Protein 3QOC (pdb70)

Sequence (499 aa):
APLADTRFLQRRRALSAQLAAKRIDALVTHLTHIRYLSGFTGSNAALIINKDLSARISTDGRYITQIAEQVPDIESLARNCAPALLSDINGPKRVGFEADYLSVSQCEELRKSAGSDVELIPVTGAIAPLADTRFLQRRRALSAQLAAKRIDALVTHLTHIRYLSGFTGSNAALIINKDLSARISTDGRYITQIAEQVPDIESLARNNCAPALLSDINGPKRVGFEADYLSVSQCEELRKSAGSDVELIPVTPLADTRFLQRRRALSAQLAAKRIDALVTHLTHIRYLSGFTGSNAALIINKDLSARISTDGRYITQIAEQVPDIESLARNCAPALLSDINGPKRVGFEADYLSVSQCEELRKSAGSDVELIPVTGAITRFLQRRRALSAQLAAKRIDALVTHLTHIRYLSGFTGSNAALIINKDLSARISTDGRYITQIAEQVPDIESLARNCAPALLSDINGPKRVGFEADYLSVSQCEELRKSAGSDVELIPVTGAI

Secondary structure (DSSP, 8-state):
-PPPPPHHHHHHHHHHHTHHHHT----B--HHHHHHHH---SS--EEEE-TTS-EEEE--GGGHHHHHHH-TTSEE---SHHHHHHHT--SSEEEEEETTTSBHHHHHHHHHHS-TTEEEEEE-S--/-PPPPPHHHHHHHHHHHHTTTTT----B--HHHHHHHH---SSS-EEEE-TTS-EEEE--GGGHHHHHHH-TTSEE---SHHHHHHHTPPSSEEEEEETTTSBHHHHHHHHTT--TTEEEEEE-/----HHHHHHHHHHHHHHHHHT----B--HHHHHHHH---SSS-EEEE-TTS-EEEE--GGGHHHHHHH-TTSEE---SHHHHHHHT--SSEEEEEETTTS-HHHHHHHHHH--TTEEEEEE-S--/-HHHHHHHHHHTTTTTTT----B--HHHHHHHH---SS--EEEE-TTS-EEEE--GGGHHHHHHH-TTS-B---SHHHHHHHT--SSEEEEEETTTS-HHHHHHHHHHS-TTEEEEEE-S--

Organism: Corynebacterium diphtheriae (strain ATCC 700971 / NCTC 13129 / Biotype gravis) (NCBI:txid257309)

B-factor: mean 33.92, std 13.56, range [12.52, 99.81]

Radius of gyration: 23.95 Å; Cα contacts (8 Å, |Δi|>4): 987; chains: 4; bounding box: 64×63×81 Å

Nearest PDB structures (foldseek):
  3qoc-assembly4_D  TM=9.975E-01  e=3.853E-24  Corynebacterium diphtheriae
  4zng-assembly1_C-2  TM=8.135E-01  e=1.258E-06  Lactococcus lactis
  6xmr-assembly1_B  TM=7.749E-01  e=1.258E-06  Lactococcus lactis
  3ooo-assembly1_B-2  TM=7.423E-01  e=4.760E-06  Streptococcus agalactiae 2603V/R
  3peb-assembly1_A  TM=7.515E-01  e=2.513E-05  Streptococcus thermophilus LMG 18311

Foldseek 3Di:
DDDDDDQLLVVLLVVLVCDVVVVFFKKEFDQVLVCNNFVDDDDGKMKMRGNVSAIEIEDDPVCVVVCCVRGVPHHYDDPHHRLVVQLPDDDQTEYEYAQVPADPVNVVVNVVSHDPNYHYDYDYDSD/DDDDDDVLLVVLQVVLVCQVVVVFFKKEFDQVVCCNNAVQNDDGKMKMRGNVGAIEMEDDPVCPVVCCVRGVPHHYDDHNHGLVVQLVDDDLTEYEYAQVPQDPVNVVVNVVSHDDNYHYHYDD/DDDDPQLLVVLVVVLVCQVVVPFFKKEFDQVVVCSNFVDHDDGKMKMRGNVSAIEIEDDPVCPVVCCVRGVPHHYDDHLHGLVVQLPDDDLGEYEDEQVPDDPVNVVSNVVRHDPNYHYDYDYDDD/DVLLVQLVVVLVCCVVVPFFKKEFDVVVVCSNFVDDDDGKMKMRGNVSAIEMEDDDVCPVVSCVRGVPHHYDDPHHGLVVQLPDDDLGEYEDAQVPADPVNVVSNVVRHDPNYHYHYDYDDD

Solvent-accessible surface area: 24369 Å² total

Structure (mmCIF, N/CA/C/O backbone):
data_3QOC
#
_entry.id   3QOC
#
_cell.length_a   79.013
_cell.length_b   82.588
_cell.length_c   104.102
_cell.angle_alpha   90.00
_cell.angle_beta   90.00
_cell.angle_gamma   90.00
#
_symmetry.space_group_name_H-M   'P 21 21 21'
#
loop_
_entity.id
_entity.type
_entity.pdbx_description
1 polymer 'Putative metallopeptidase'
2 non-polymer 'CHLORIDE ION'
3 non-polymer 'SULFATE ION'
4 water water
#
loop_
_atom_site.group_PDB
_atom_site.id
_atom_site.type_symbol
_atom_site.label_atom_id
_atom_site.label_alt_id
_atom_site.label_comp_id
_atom_site.label_asym_id
_atom_site.label_entity_id
_atom_site.label_seq_id
_atom_site.pdbx_PDB_ins_code
_atom_site.Cartn_x
_atom_site.Cartn_y
_atom_site.Cartn_z
_atom_site.occupancy
_atom_site.B_iso_or_equiv
_atom_site.auth_seq_id
_atom_site.auth_comp_id
_atom_site.auth_asym_id
_atom_site.auth_atom_id
_atom_site.pdbx_PDB_model_num
ATOM 1 N N . ALA A 1 3 ? 28.243 23.550 47.001 1.00 47.23 3 ALA A N 1
ATOM 2 C CA . ALA A 1 3 ? 27.468 24.619 46.245 1.00 46.23 3 ALA A CA 1
ATOM 3 C C . ALA A 1 3 ? 27.999 24.790 44.810 1.00 43.02 3 ALA A C 1
ATOM 4 O O . ALA A 1 3 ? 29.201 25.049 44.585 1.00 41.51 3 ALA A O 1
ATOM 6 N N . PRO A 1 4 ? 27.124 24.615 43.822 1.00 41.99 4 PRO A N 1
ATOM 7 C CA . PRO A 1 4 ? 27.650 24.428 42.496 1.00 39.63 4 PRO A CA 1
ATOM 8 C C . PRO A 1 4 ? 27.958 25.736 41.767 1.00 38.01 4 PRO A C 1
ATOM 9 O O . PRO A 1 4 ? 27.564 26.827 42.194 1.00 37.37 4 PRO A O 1
ATOM 13 N N . LEU A 1 5 ? 28.645 25.573 40.643 1.00 36.23 5 LEU A N 1
ATOM 14 C CA . LEU A 1 5 ? 28.803 26.592 39.635 1.00 34.31 5 LEU A CA 1
ATOM 15 C C . LEU A 1 5 ? 27.433 27.060 39.185 1.00 34.02 5 LEU A C 1
ATOM 16 O O . LEU A 1 5 ? 26.573 26.251 38.816 1.00 33.17 5 LEU A O 1
ATOM 21 N N . ALA A 1 6 ? 27.239 28.368 39.160 1.00 32.75 6 ALA A N 1
ATOM 22 C CA . ALA A 1 6 ? 25.984 28.936 38.724 1.00 33.21 6 ALA A CA 1
ATOM 23 C C . ALA A 1 6 ? 25.607 28.478 37.295 1.00 32.48 6 ALA A C 1
ATOM 24 O O . ALA A 1 6 ? 26.484 28.212 36.461 1.00 33.03 6 ALA A O 1
ATOM 26 N N . ASP A 1 7 ? 24.320 28.440 37.007 1.00 31.33 7 ASP A N 1
ATOM 27 C CA . ASP A 1 7 ? 23.851 28.104 35.638 1.00 31.27 7 ASP A CA 1
ATOM 28 C C . ASP A 1 7 ? 24.222 29.155 34.633 1.00 28.73 7 ASP A C 1
ATOM 29 O O . ASP A 1 7 ? 24.104 30.306 34.927 1.00 29.39 7 ASP A O 1
ATOM 34 N N . THR A 1 8 ? 24.568 28.762 33.411 1.00 28.19 8 THR A N 1
ATOM 35 C CA . THR A 1 8 ? 24.796 29.740 32.324 1.00 25.52 8 THR A CA 1
ATOM 36 C C . THR A 1 8 ? 23.466 30.399 32.038 1.00 25.36 8 THR A C 1
ATOM 37 O O . THR A 1 8 ? 22.425 29.815 32.267 1.00 24.96 8 THR A O 1
ATOM 41 N N . ARG A 1 9 ? 23.496 31.633 31.553 1.00 25.35 9 ARG A N 1
ATOM 42 C CA . ARG A 1 9 ? 22.311 32.236 30.992 1.00 25.38 9 ARG A CA 1
ATOM 43 C C . ARG A 1 9 ? 21.604 31.414 29.864 1.00 24.72 9 ARG A C 1
ATOM 44 O O . ARG A 1 9 ? 20.406 31.525 29.696 1.00 24.98 9 ARG A O 1
ATOM 52 N N . PHE A 1 10 ? 22.336 30.607 29.112 1.00 22.72 10 PHE A N 1
ATOM 53 C CA . PHE A 1 10 ? 21.724 29.873 28.032 1.00 22.83 10 PHE A CA 1
ATOM 54 C C . PHE A 1 10 ? 20.896 28.755 28.665 1.00 22.15 10 PHE A C 1
ATOM 55 O O . PHE A 1 10 ? 19.787 28.509 28.207 1.00 21.67 10 PHE A O 1
ATOM 63 N N . LEU A 1 11 ? 21.408 28.123 29.731 1.00 23.69 11 LEU A N 1
ATOM 64 C CA . LEU A 1 11 ? 20.634 27.090 30.478 1.00 25.27 11 LEU A CA 1
ATOM 65 C C . LEU A 1 11 ? 19.376 27.730 31.053 1.00 25.79 11 LEU A C 1
ATOM 66 O O . LEU A 1 11 ? 18.260 27.200 30.891 1.00 26.28 11 LEU A O 1
ATOM 71 N N . GLN A 1 12 ? 19.518 28.927 31.598 1.00 24.73 12 GLN A N 1
ATOM 72 C CA . GLN A 1 12 ? 18.331 29.680 32.108 1.00 26.10 12 GLN A CA 1
ATOM 73 C C . GLN A 1 12 ? 17.260 30.045 31.064 1.00 23.90 12 GLN A C 1
ATOM 74 O O . GLN A 1 12 ? 16.059 30.007 31.316 1.00 23.73 12 GLN A O 1
ATOM 80 N N . ARG A 1 13 ? 17.693 30.401 29.858 1.00 22.22 13 ARG A N 1
ATOM 81 C CA . ARG A 1 13 ? 16.753 30.739 28.817 1.00 20.19 13 ARG A CA 1
ATOM 82 C C . ARG A 1 13 ? 16.019 29.492 28.347 1.00 18.16 13 ARG A C 1
ATOM 83 O O . ARG A 1 13 ? 14.882 29.541 27.961 1.00 17.10 13 ARG A O 1
ATOM 91 N N . ARG A 1 14 ? 16.742 28.403 28.272 1.00 17.42 14 ARG A N 1
ATOM 92 C CA . ARG A 1 14 ? 16.138 27.117 27.877 1.00 19.43 14 ARG A CA 1
ATOM 93 C C . ARG A 1 14 ? 15.109 26.703 28.895 1.00 20.30 14 ARG A C 1
ATOM 94 O O . ARG A 1 14 ? 13.998 26.380 28.508 1.00 21.45 14 ARG A O 1
ATOM 102 N N . ARG A 1 15 ? 15.474 26.759 30.190 1.00 23.35 15 ARG A N 1
ATOM 103 C CA . ARG A 1 15 ? 14.574 26.457 31.296 1.00 25.58 15 ARG A CA 1
ATOM 104 C C . ARG A 1 15 ? 13.294 27.334 31.187 1.00 25.66 15 ARG A C 1
ATOM 105 O O . ARG A 1 15 ? 12.222 26.790 31.183 1.00 24.08 15 ARG A O 1
ATOM 113 N N . ALA A 1 16 ? 13.417 28.649 30.944 1.00 25.62 16 ALA A N 1
ATOM 114 C CA . ALA A 1 16 ? 12.225 29.473 30.797 1.00 28.19 16 ALA A CA 1
ATOM 115 C C . ALA A 1 16 ? 11.347 29.036 29.592 1.00 28.19 16 ALA A C 1
ATOM 116 O O . ALA A 1 16 ? 10.143 28.993 29.716 1.00 30.01 16 ALA A O 1
ATOM 118 N N . LEU A 1 17 ? 11.953 28.687 28.448 1.00 27.09 17 LEU A N 1
ATOM 119 C CA . LEU A 1 17 ? 11.192 28.212 27.303 1.00 25.60 17 LEU A CA 1
ATOM 120 C C . LEU A 1 17 ? 10.524 26.883 27.645 1.00 24.87 17 LEU A C 1
ATOM 121 O O . LEU A 1 17 ? 9.370 26.671 27.298 1.00 24.80 17 LEU A O 1
ATOM 126 N N . SER A 1 18 ? 11.257 25.969 28.254 1.00 27.39 18 SER A N 1
ATOM 127 C CA . SER A 1 18 ? 10.652 24.707 28.687 1.00 27.37 18 SER A CA 1
ATOM 128 C C . SER A 1 18 ? 9.443 24.926 29.533 1.00 28.52 18 SER A C 1
ATOM 129 O O . SER A 1 18 ? 8.444 24.210 29.389 1.00 27.20 18 SER A O 1
ATOM 132 N N . ALA A 1 19 ? 9.479 25.956 30.373 1.00 30.06 19 ALA A N 1
ATOM 133 C CA . ALA A 1 19 ? 8.328 26.227 31.223 1.00 33.63 19 ALA A CA 1
ATOM 134 C C . ALA A 1 19 ? 7.184 26.797 30.419 1.00 34.88 19 ALA A C 1
ATOM 135 O O . ALA A 1 19 ? 6.055 26.751 30.881 1.00 35.12 19 ALA A O 1
ATOM 137 N N . GLN A 1 20 ? 7.459 27.419 29.266 1.00 36.38 20 GLN A N 1
ATOM 138 C CA . GLN A 1 20 ? 6.337 27.985 28.472 1.00 38.11 20 GLN A CA 1
ATOM 139 C C . GLN A 1 20 ? 5.544 26.855 27.699 1.00 37.10 20 GLN A C 1
ATOM 140 O O . GLN A 1 20 ? 4.524 27.130 27.078 1.00 37.67 20 GLN A O 1
ATOM 146 N N . LEU A 1 21 ? 6.006 25.610 27.741 1.00 36.77 21 LEU A N 1
ATOM 147 C CA . LEU A 1 21 ? 5.514 24.563 26.823 1.00 37.06 21 LEU A CA 1
ATOM 148 C C . LEU A 1 21 ? 4.131 23.996 27.194 1.00 39.28 21 LEU A C 1
ATOM 149 O O . LEU A 1 21 ? 3.236 23.959 26.349 1.00 38.40 21 LEU A O 1
ATOM 154 N N . ALA A 1 22 ? 3.953 23.552 28.446 1.00 42.11 22 ALA A N 1
ATOM 155 C CA . ALA A 1 22 ? 2.606 23.209 28.997 1.00 44.38 22 ALA A CA 1
ATOM 156 C C . ALA A 1 22 ? 1.520 24.146 28.471 1.00 45.72 22 ALA A C 1
ATOM 157 O O . ALA A 1 22 ? 0.570 23.689 27.841 1.00 47.33 22 ALA A O 1
ATOM 159 N N . ALA A 1 23 ? 1.678 25.448 28.709 1.00 45.11 23 ALA A N 1
ATOM 160 C CA . ALA A 1 23 ? 0.704 26.455 28.251 1.00 47.40 23 ALA A CA 1
ATOM 161 C C . ALA A 1 23 ? 0.469 26.518 26.714 1.00 47.88 23 ALA A C 1
ATOM 162 O O . ALA A 1 23 ? -0.637 26.815 26.260 1.00 50.03 23 ALA A O 1
ATOM 164 N N . LYS A 1 24 ? 1.501 26.276 25.919 1.00 46.31 24 LYS A N 1
ATOM 165 C CA . LYS A 1 24 ? 1.336 26.280 24.461 1.00 47.10 24 LYS A CA 1
ATOM 166 C C . LYS A 1 24 ? 0.816 24.888 24.027 1.00 47.73 24 LYS A C 1
ATOM 167 O O . LYS A 1 24 ? 0.599 24.649 22.829 1.00 49.65 24 LYS A O 1
ATOM 173 N N . ARG A 1 25 ? 0.596 23.997 25.009 1.00 46.77 25 ARG A N 1
ATOM 174 C CA . ARG A 1 25 ? 0.162 22.641 24.792 1.00 46.93 25 ARG A CA 1
ATOM 175 C C . ARG A 1 25 ? 1.064 21.851 23.831 1.00 44.76 25 ARG A C 1
ATOM 176 O O . ARG A 1 25 ? 0.551 21.311 22.854 1.00 47.35 25 ARG A O 1
ATOM 178 N N . ILE A 1 26 ? 2.376 21.795 24.106 1.00 38.73 26 ILE A N 1
ATOM 179 C CA . ILE A 1 26 ? 3.347 21.019 23.329 1.00 35.79 26 ILE A CA 1
ATOM 180 C C . ILE A 1 26 ? 4.342 20.319 24.259 1.00 33.71 26 ILE A C 1
ATOM 181 O O . ILE A 1 26 ? 4.498 20.720 25.392 1.00 32.57 26 ILE A O 1
ATOM 186 N N . ASP A 1 27 ? 5.017 19.290 23.751 1.00 32.60 27 ASP A N 1
ATOM 187 C CA . ASP A 1 27 ? 6.008 18.519 24.465 1.00 31.06 27 ASP A CA 1
ATOM 188 C C . ASP A 1 27 ? 7.443 18.940 24.196 1.00 27.90 27 ASP A C 1
ATOM 189 O O . ASP A 1 27 ? 8.338 18.526 24.891 1.00 26.44 27 ASP A O 1
ATOM 194 N N . ALA A 1 28 ? 7.656 19.665 23.120 1.00 25.93 28 ALA A N 1
ATOM 195 C CA . ALA A 1 28 ? 8.956 20.081 22.685 1.00 25.22 28 ALA A CA 1
ATOM 196 C C . ALA A 1 28 ? 8.801 21.217 21.687 1.00 25.43 28 ALA A C 1
ATOM 197 O O . ALA A 1 28 ? 7.751 21.361 21.026 1.00 25.04 28 ALA A O 1
ATOM 207 N N . LEU A 1 30 ? 10.823 23.024 18.482 1.00 20.85 30 LEU A N 1
ATOM 208 C CA . LEU A 1 30 ? 11.841 23.008 17.454 1.00 18.35 30 LEU A CA 1
ATOM 209 C C . LEU A 1 30 ? 12.127 24.455 17.042 1.00 18.95 30 LEU A C 1
ATOM 210 O O . LEU A 1 30 ? 11.276 25.148 16.494 1.00 20.64 30 LEU A O 1
ATOM 215 N N . VAL A 1 31 ? 13.319 24.928 17.323 1.00 18.04 31 VAL A N 1
ATOM 216 C CA . VAL A 1 31 ? 13.697 26.290 17.022 1.00 16.13 31 VAL A CA 1
ATOM 217 C C . VAL A 1 31 ? 14.539 26.303 15.759 1.00 16.44 31 VAL A C 1
ATOM 218 O O . VAL A 1 31 ? 15.540 25.596 15.675 1.00 15.57 31 VAL A O 1
ATOM 222 N N . THR A 1 32 ? 14.105 27.007 14.746 1.00 17.49 32 THR A N 1
ATOM 223 C CA . THR A 1 32 ? 14.817 27.072 13.526 1.00 18.31 32 THR A CA 1
ATOM 224 C C . THR A 1 32 ? 15.341 28.482 13.201 1.00 18.89 32 THR A C 1
ATOM 225 O O . THR A 1 32 ? 16.266 28.642 12.390 1.00 19.04 32 THR A O 1
ATOM 229 N N . HIS A 1 33 ? 14.780 29.507 13.797 1.00 17.16 33 HIS A N 1
ATOM 230 C CA . HIS A 1 33 ? 15.296 30.876 13.526 1.00 18.08 33 HIS A CA 1
ATOM 231 C C . HIS A 1 33 ? 16.656 31.096 14.228 1.00 18.16 33 HIS A C 1
ATOM 232 O O . HIS A 1 33 ? 16.801 30.843 15.434 1.00 19.29 33 HIS A O 1
ATOM 239 N N . LEU A 1 34 ? 17.668 31.516 13.489 1.00 17.92 34 LEU A N 1
ATOM 240 C CA . LEU A 1 34 ? 19.029 31.453 13.975 1.00 19.01 34 LEU A CA 1
ATOM 241 C C . LEU A 1 34 ? 19.283 32.323 15.200 1.00 18.43 34 LEU A C 1
ATOM 242 O O . LEU A 1 34 ? 20.053 31.922 16.071 1.00 16.86 34 LEU A O 1
ATOM 247 N N . THR A 1 35 ? 18.742 33.550 15.241 1.00 18.73 35 THR A N 1
ATOM 248 C CA . THR A 1 35 ? 19.023 34.426 16.377 1.00 18.91 35 THR A CA 1
ATOM 249 C C . THR A 1 35 ? 18.391 33.820 17.633 1.00 17.76 35 THR A C 1
ATOM 250 O O . THR A 1 35 ? 18.926 33.947 18.729 1.00 18.82 35 THR A O 1
ATOM 254 N N . HIS A 1 36 ? 17.278 33.114 17.455 1.00 18.12 36 HIS A N 1
ATOM 255 C CA . HIS A 1 36 ? 16.657 32.351 18.563 1.00 17.55 36 HIS A CA 1
ATOM 256 C C . HIS A 1 36 ? 17.544 31.237 19.018 1.00 17.31 36 HIS A C 1
ATOM 257 O O . HIS A 1 36 ? 17.791 31.095 20.238 1.00 18.84 36 HIS A O 1
ATOM 264 N N . ILE A 1 37 ? 18.162 30.511 18.094 1.00 17.18 37 ILE A N 1
ATOM 265 C CA . ILE A 1 37 ? 19.068 29.390 18.495 1.00 16.08 37 ILE A CA 1
ATOM 266 C C . ILE A 1 37 ? 20.283 29.961 19.263 1.00 18.12 37 ILE A C 1
ATOM 267 O O . ILE A 1 37 ? 20.790 29.387 20.262 1.00 18.51 37 ILE A O 1
ATOM 272 N N . ARG A 1 38 ? 20.771 31.105 18.796 1.00 17.34 38 ARG A N 1
ATOM 273 C CA . ARG A 1 38 ? 21.926 31.745 19.421 1.00 18.52 38 ARG A CA 1
ATOM 274 C C . ARG A 1 38 ? 21.608 32.193 20.846 1.00 19.07 38 ARG A C 1
ATOM 275 O O . ARG A 1 38 ? 22.400 31.995 21.767 1.00 19.44 38 ARG A O 1
ATOM 283 N N . TYR A 1 39 ? 20.438 32.799 21.009 1.00 18.50 39 TYR A N 1
ATOM 284 C CA . TYR A 1 39 ? 19.976 33.289 22.283 1.00 18.45 39 TYR A CA 1
ATOM 285 C C . TYR A 1 39 ? 19.874 32.084 23.262 1.00 19.37 39 TYR A C 1
ATOM 286 O O . TYR A 1 39 ? 20.274 32.186 24.442 1.00 19.08 39 TYR A O 1
ATOM 295 N N . LEU A 1 40 ? 19.340 30.967 22.781 1.00 18.40 40 LEU A N 1
ATOM 296 C CA . LEU A 1 40 ? 19.122 29.785 23.633 1.00 18.96 40 LEU A CA 1
ATOM 297 C C . LEU A 1 40 ? 20.318 28.877 23.828 1.00 20.38 40 LEU A C 1
ATOM 298 O O . LEU A 1 40 ? 20.368 28.091 24.810 1.00 21.28 40 LEU A O 1
ATOM 303 N N . SER A 1 41 ? 21.342 28.988 22.963 1.00 20.77 41 SER A N 1
ATOM 304 C CA . SER A 1 41 ? 22.472 28.038 23.062 1.00 20.43 41 SER A CA 1
ATOM 305 C C . SER A 1 41 ? 23.840 28.652 23.078 1.00 21.46 41 SER A C 1
ATOM 306 O O . SER A 1 41 ? 24.742 28.069 23.657 1.00 22.89 41 SER A O 1
ATOM 309 N N . GLY A 1 42 ? 24.039 29.810 22.471 1.00 21.58 42 GLY A N 1
ATOM 310 C CA . GLY A 1 42 ? 25.413 30.352 22.384 1.00 22.40 42 GLY A CA 1
ATOM 311 C C . GLY A 1 42 ? 26.065 30.061 21.011 1.00 23.08 42 GLY A C 1
ATOM 312 O O . GLY A 1 42 ? 27.162 30.584 20.699 1.00 22.34 42 GLY A O 1
ATOM 313 N N . PHE A 1 43 ? 25.394 29.253 20.171 1.00 21.62 43 PHE A N 1
ATOM 314 C CA . PHE A 1 43 ? 25.980 28.889 18.855 1.00 20.74 43 PHE A CA 1
ATOM 315 C C . PHE A 1 43 ? 25.778 30.055 17.939 1.00 21.19 43 PHE A C 1
ATOM 316 O O . PHE A 1 43 ? 24.655 30.507 17.789 1.00 21.98 43 PHE A O 1
ATOM 324 N N . THR A 1 44 ? 26.874 30.581 17.380 1.00 22.11 44 THR A N 1
ATOM 325 C CA . THR A 1 44 ? 26.851 31.748 16.488 1.00 23.63 44 THR A CA 1
ATOM 326 C C . THR A 1 44 ? 26.950 31.421 14.971 1.00 24.51 44 THR A C 1
ATOM 327 O O . THR A 1 44 ? 27.079 32.303 14.184 1.00 25.63 44 THR A O 1
ATOM 331 N N . GLY A 1 45 ? 26.925 30.169 14.563 1.00 25.19 45 GLY A N 1
ATOM 332 C CA . GLY A 1 45 ? 27.042 29.879 13.129 1.00 25.12 45 GLY A CA 1
ATOM 333 C C . GLY A 1 45 ? 25.753 30.162 12.368 1.00 25.59 45 GLY A C 1
ATOM 334 O O . GLY A 1 45 ? 24.773 30.646 12.934 1.00 25.87 45 GLY A O 1
ATOM 335 N N . SER A 1 46 ? 25.737 29.828 11.084 1.00 23.84 46 SER A N 1
ATOM 336 C CA . SER A 1 46 ? 24.721 30.293 10.169 1.00 23.51 46 SER A CA 1
ATOM 337 C C . SER A 1 46 ? 23.784 29.167 9.746 1.00 22.46 46 SER A C 1
ATOM 338 O O . SER A 1 46 ? 22.895 29.390 8.926 1.00 24.41 46 SER A O 1
ATOM 341 N N . ASN A 1 47 ? 23.953 27.969 10.289 1.00 19.92 47 ASN A N 1
ATOM 342 C CA . ASN A 1 47 ? 23.020 26.876 9.981 1.00 19.87 47 ASN A CA 1
ATOM 343 C C . ASN A 1 47 ? 22.941 25.969 11.209 1.00 18.82 47 ASN A C 1
ATOM 344 O O . ASN A 1 47 ? 23.971 25.521 11.704 1.00 16.62 47 ASN A O 1
ATOM 349 N N . ALA A 1 48 ? 21.726 25.801 11.739 1.00 18.87 48 ALA A N 1
ATOM 350 C CA . ALA A 1 48 ? 21.446 25.008 12.929 1.00 18.09 48 ALA A CA 1
ATOM 351 C C . ALA A 1 48 ? 19.964 24.778 13.045 1.00 17.88 48 ALA A C 1
ATOM 352 O O . ALA A 1 48 ? 19.147 25.533 12.461 1.00 17.30 48 ALA A O 1
ATOM 354 N N . ALA A 1 49 ? 19.637 23.787 13.868 1.00 16.56 49 ALA A N 1
ATOM 355 C CA . ALA A 1 49 ? 18.247 23.602 14.398 1.00 16.98 49 ALA A CA 1
ATOM 356 C C . ALA A 1 49 ? 18.399 23.084 15.790 1.00 14.78 49 ALA A C 1
ATOM 357 O O . ALA A 1 49 ? 19.445 22.529 16.127 1.00 16.08 49 ALA A O 1
ATOM 359 N N . LEU A 1 50 ? 17.402 23.302 16.630 1.00 14.69 50 LEU A N 1
ATOM 360 C CA . LEU A 1 50 ? 17.532 23.116 18.084 1.00 16.72 50 LEU A CA 1
ATOM 361 C C . LEU A 1 50 ? 16.184 22.636 18.631 1.00 18.02 50 LEU A C 1
ATOM 362 O O . LEU A 1 50 ? 15.172 23.237 18.342 1.00 19.04 50 LEU A O 1
ATOM 367 N N . ILE A 1 51 ? 16.177 21.538 19.362 1.00 19.11 51 ILE A N 1
ATOM 368 C CA . ILE A 1 51 ? 14.944 21.017 19.932 1.00 21.00 51 ILE A CA 1
ATOM 369 C C . ILE A 1 51 ? 15.074 21.156 21.427 1.00 20.71 51 ILE A C 1
ATOM 370 O O . ILE A 1 51 ? 16.047 20.723 21.980 1.00 19.06 51 ILE A O 1
ATOM 375 N N . ILE A 1 52 ? 14.122 21.836 22.064 1.00 22.07 52 ILE A N 1
ATOM 376 C CA . ILE A 1 52 ? 14.034 21.950 23.526 1.00 23.59 52 ILE A CA 1
ATOM 377 C C . ILE A 1 52 ? 12.794 21.170 24.055 1.00 23.94 52 ILE A C 1
ATOM 378 O O . ILE A 1 52 ? 11.695 21.520 23.680 1.00 24.16 52 ILE A O 1
ATOM 383 N N . ASN A 1 53 ? 12.988 20.167 24.917 1.00 23.23 53 ASN A N 1
ATOM 384 C CA . ASN A 1 53 ? 11.917 19.314 25.406 1.00 24.58 53 ASN A CA 1
ATOM 385 C C . ASN A 1 53 ? 11.329 19.854 26.756 1.00 25.54 53 ASN A C 1
ATOM 386 O O . ASN A 1 53 ? 12.009 20.583 27.505 1.00 24.94 53 ASN A O 1
ATOM 391 N N . LYS A 1 54 ? 10.103 19.470 27.087 1.00 26.25 54 LYS A N 1
ATOM 392 C CA . LYS A 1 54 ? 9.498 19.766 28.398 1.00 28.19 54 LYS A CA 1
ATOM 393 C C . LYS A 1 54 ? 10.367 19.322 29.586 1.00 30.75 54 LYS A C 1
ATOM 394 O O . LYS A 1 54 ? 10.528 20.087 30.532 1.00 32.83 54 LYS A O 1
ATOM 396 N N . ASP A 1 55 ? 10.977 18.132 29.540 1.00 32.56 55 ASP A N 1
ATOM 397 C CA . ASP A 1 55 ? 11.801 17.651 30.657 1.00 35.35 55 ASP A CA 1
ATOM 398 C C . ASP A 1 55 ? 13.161 18.380 30.761 1.00 34.54 55 ASP A C 1
ATOM 399 O O . ASP A 1 55 ? 14.048 17.906 31.408 1.00 35.75 55 ASP A O 1
ATOM 404 N N . LEU A 1 56 ? 13.355 19.491 30.070 1.00 34.03 56 LEU A N 1
ATOM 405 C CA . LEU A 1 56 ? 14.626 20.233 30.145 1.00 33.48 56 LEU A CA 1
ATOM 406 C C . LEU A 1 56 ? 15.813 19.690 29.336 1.00 31.81 56 LEU A C 1
ATOM 407 O O . LEU A 1 56 ? 16.842 20.348 29.284 1.00 30.07 56 LEU A O 1
ATOM 412 N N . SER A 1 57 ? 15.689 18.525 28.713 1.00 29.77 57 SER A N 1
ATOM 413 C CA . SER A 1 57 ? 16.737 18.058 27.839 1.00 29.40 57 SER A CA 1
ATOM 414 C C . SER A 1 57 ? 16.601 18.830 26.489 1.00 27.85 57 SER A C 1
ATOM 415 O O . SER A 1 57 ? 15.588 19.529 26.240 1.00 26.64 57 SER A O 1
ATOM 418 N N . ALA A 1 58 ? 17.632 18.716 25.678 1.00 25.58 58 ALA A N 1
ATOM 419 C CA . ALA A 1 58 ? 17.789 19.464 24.433 1.00 24.50 58 ALA A CA 1
ATOM 420 C C . ALA A 1 58 ? 18.714 18.738 23.473 1.00 22.81 58 ALA A C 1
ATOM 421 O O . ALA A 1 58 ? 19.500 17.963 23.884 1.00 24.68 58 ALA A O 1
ATOM 423 N N . ARG A 1 59 ? 18.588 19.010 22.183 1.00 22.06 59 ARG A N 1
ATOM 424 C CA . ARG A 1 59 ? 19.498 18.458 21.188 1.00 21.06 59 ARG A CA 1
ATOM 425 C C . ARG A 1 59 ? 19.647 19.491 20.080 1.00 19.17 59 ARG A C 1
ATOM 426 O O . ARG A 1 59 ? 18.706 20.179 19.741 1.00 18.65 59 ARG A O 1
ATOM 434 N N . ILE A 1 60 ? 20.843 19.614 19.541 1.00 18.27 60 ILE A N 1
ATOM 435 C CA . ILE A 1 60 ? 21.159 20.654 18.628 1.00 17.70 60 ILE A CA 1
ATOM 436 C C . ILE A 1 60 ? 21.765 20.030 17.377 1.00 18.56 60 ILE A C 1
ATOM 437 O O . ILE A 1 60 ? 22.361 18.950 17.404 1.00 19.89 60 ILE A O 1
ATOM 442 N N . SER A 1 61 ? 21.500 20.629 16.232 1.00 18.59 61 SER A N 1
ATOM 443 C CA . SER A 1 61 ? 22.039 20.030 15.021 1.00 19.25 61 SER A CA 1
ATOM 444 C C . SER A 1 61 ? 22.710 21.068 14.131 1.00 18.71 61 SER A C 1
ATOM 445 O O . SER A 1 61 ? 22.271 22.175 14.059 1.00 15.32 61 SER A O 1
ATOM 448 N N . THR A 1 62 ? 23.748 20.664 13.407 1.00 19.23 62 THR A N 1
ATOM 449 C CA . THR A 1 62 ? 24.416 21.583 12.493 1.00 19.12 62 THR A CA 1
ATOM 450 C C . THR A 1 62 ? 25.166 20.750 11.430 1.00 20.16 62 THR A C 1
ATOM 451 O O . THR A 1 62 ? 25.227 19.505 11.546 1.00 19.39 62 THR A O 1
ATOM 455 N N . ASP A 1 63 ? 25.662 21.412 10.385 1.00 20.36 63 ASP A N 1
ATOM 456 C CA . ASP A 1 63 ? 26.423 20.726 9.332 1.00 21.24 63 ASP A CA 1
ATOM 457 C C . ASP A 1 63 ? 27.880 20.485 9.710 1.00 21.12 63 ASP A C 1
ATOM 458 O O . ASP A 1 63 ? 28.374 20.914 10.767 1.00 21.01 63 ASP A O 1
ATOM 463 N N . GLY A 1 64 ? 28.603 19.801 8.832 1.00 22.26 64 GLY A N 1
ATOM 464 C CA . GLY A 1 64 ? 29.967 19.359 9.141 1.00 21.95 64 GLY A CA 1
ATOM 465 C C . GLY A 1 64 ? 30.950 20.487 9.307 1.00 22.13 64 GLY A C 1
ATOM 466 O O . GLY A 1 64 ? 31.941 20.361 10.025 1.00 21.55 64 GLY A O 1
ATOM 467 N N . ARG A 1 65 ? 30.674 21.627 8.693 1.00 21.83 65 ARG A N 1
ATOM 468 C CA . ARG A 1 65 ? 31.573 22.785 8.858 1.00 22.04 65 ARG A CA 1
ATOM 469 C C . ARG A 1 65 ? 31.616 23.281 10.305 1.00 20.89 65 ARG A C 1
ATOM 470 O O . ARG A 1 65 ? 32.626 23.840 10.758 1.00 20.44 65 ARG A O 1
ATOM 478 N N . TYR A 1 66 ? 30.567 22.998 11.076 1.00 20.62 66 TYR A N 1
ATOM 479 C CA . TYR A 1 66 ? 30.442 23.610 12.385 1.00 20.09 66 TYR A CA 1
ATOM 480 C C . TYR A 1 66 ? 30.548 22.610 13.564 1.00 22.14 66 TYR A C 1
ATOM 481 O O . TYR A 1 66 ? 30.300 22.992 14.699 1.00 22.62 66 TYR A O 1
ATOM 490 N N . ILE A 1 67 ? 30.910 21.354 13.307 1.00 25.39 67 ILE A N 1
ATOM 491 C CA . ILE A 1 67 ? 30.981 20.345 14.391 1.00 27.31 67 ILE A CA 1
ATOM 492 C C . ILE A 1 67 ? 31.976 20.683 15.474 1.00 27.49 67 ILE A C 1
ATOM 493 O O . ILE A 1 67 ? 31.668 20.580 16.665 1.00 26.45 67 ILE A O 1
ATOM 498 N N . THR A 1 68 ? 33.166 21.102 15.087 1.00 27.51 68 THR A N 1
ATOM 499 C CA . THR A 1 68 ? 34.123 21.550 16.072 1.00 28.98 68 THR A CA 1
ATOM 500 C C . THR A 1 68 ? 33.571 22.782 16.758 1.00 27.67 68 THR A C 1
ATOM 501 O O . THR A 1 68 ? 33.560 22.831 17.937 1.00 28.76 68 THR A O 1
ATOM 505 N N . GLN A 1 69 ? 33.029 23.764 16.048 1.00 27.13 69 GLN A N 1
ATOM 506 C CA . GLN A 1 69 ? 32.658 24.985 16.736 1.00 25.53 69 GLN A CA 1
ATOM 507 C C . GLN A 1 69 ? 31.506 24.766 17.751 1.00 25.35 69 GLN A C 1
ATOM 508 O O 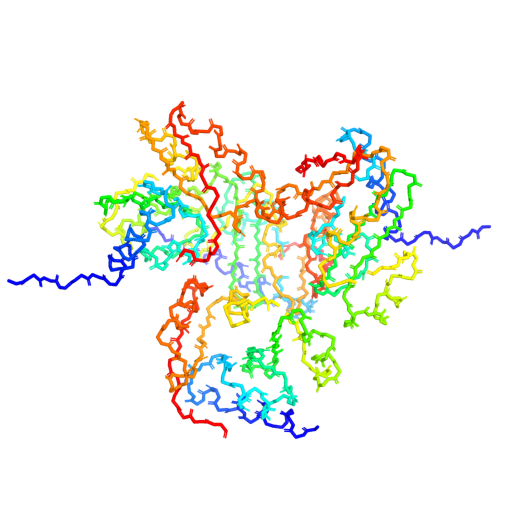. GLN A 1 69 ? 31.450 25.445 18.744 1.00 25.99 69 GLN A O 1
ATOM 514 N N . ILE A 1 70 ? 30.543 23.913 17.423 1.00 23.84 70 ILE A N 1
ATOM 515 C CA . ILE A 1 70 ? 29.372 23.704 18.262 1.00 23.72 70 ILE A CA 1
ATOM 516 C C . ILE A 1 70 ? 29.715 22.945 19.553 1.00 24.37 70 ILE A C 1
ATOM 517 O O . ILE A 1 70 ? 29.150 23.195 20.577 1.00 23.42 70 ILE A O 1
ATOM 522 N N . ALA A 1 71 ? 30.664 22.044 19.480 1.00 24.63 71 ALA A N 1
ATOM 523 C CA . ALA A 1 71 ? 31.188 21.417 20.662 1.00 26.18 71 ALA A CA 1
ATOM 524 C C . ALA A 1 71 ? 31.872 22.427 21.543 1.00 27.49 71 ALA A C 1
ATOM 525 O O . ALA A 1 71 ? 31.700 22.372 22.760 1.00 30.53 71 ALA A O 1
ATOM 527 N N . GLU A 1 72 ? 32.567 23.398 20.954 1.00 27.32 72 GLU A N 1
ATOM 528 C CA . GLU A 1 72 ? 33.208 24.460 21.712 1.00 28.11 72 GLU A CA 1
ATOM 529 C C . GLU A 1 72 ? 32.222 25.522 22.225 1.00 26.77 72 GLU A C 1
ATOM 530 O O . GLU A 1 72 ? 32.287 25.913 23.378 1.00 25.86 72 GLU A O 1
ATOM 536 N N . GLN A 1 73 ? 31.262 25.958 21.411 1.00 24.08 73 GLN A N 1
ATOM 537 C CA . GLN A 1 73 ? 30.378 26.996 21.854 1.00 22.35 73 GLN A CA 1
ATOM 538 C C . GLN A 1 73 ? 29.175 26.467 22.649 1.00 21.78 73 GLN A C 1
ATOM 539 O O . GLN A 1 73 ? 28.574 27.206 23.401 1.00 20.88 73 GLN A O 1
ATOM 545 N N . VAL A 1 74 ? 28.821 25.198 22.467 1.00 21.09 74 VAL A N 1
ATOM 546 C CA . VAL A 1 74 ? 27.666 24.663 23.113 1.00 20.25 74 VAL A CA 1
ATOM 547 C C . VAL A 1 74 ? 28.050 23.313 23.755 1.00 21.69 74 VAL A C 1
ATOM 548 O O . VAL A 1 74 ? 27.646 22.286 23.270 1.00 20.34 74 VAL A O 1
ATOM 552 N N . PRO A 1 75 ? 28.812 23.342 24.876 1.00 21.99 75 PRO A N 1
ATOM 553 C CA . PRO A 1 75 ? 29.354 22.083 25.373 1.00 24.10 75 PRO A CA 1
ATOM 554 C C . PRO A 1 75 ? 28.337 21.285 26.190 1.00 24.79 75 PRO A C 1
ATOM 555 O O . PRO A 1 75 ? 28.599 20.126 26.443 1.00 27.53 75 PRO A O 1
ATOM 559 N N . ASP A 1 76 ? 27.154 21.860 26.438 1.00 25.44 76 ASP A N 1
ATOM 560 C CA . ASP A 1 76 ? 26.104 21.293 27.272 1.00 26.23 76 ASP A CA 1
ATOM 561 C C . ASP A 1 76 ? 24.891 20.700 26.509 1.00 25.68 76 ASP A C 1
ATOM 562 O O . ASP A 1 76 ? 23.925 20.187 27.152 1.00 26.30 76 ASP A O 1
ATOM 567 N N . ILE A 1 77 ? 24.931 20.657 25.157 1.00 23.56 77 ILE A N 1
ATOM 568 C CA . ILE A 1 77 ? 23.856 20.000 24.422 1.00 20.64 77 ILE A CA 1
ATOM 569 C C . ILE A 1 77 ? 24.476 19.039 23.426 1.00 21.14 77 ILE A C 1
ATOM 570 O O . ILE A 1 77 ? 25.408 19.387 22.720 1.00 19.70 77 ILE A O 1
ATOM 575 N N . GLU A 1 78 ? 23.993 17.795 23.400 1.00 23.52 78 GLU A N 1
ATOM 576 C CA . GLU A 1 78 ? 24.423 16.761 22.433 1.00 25.79 78 GLU A CA 1
ATOM 577 C C . GLU A 1 78 ? 24.053 17.224 21.022 1.00 24.39 78 GLU A C 1
ATOM 578 O O . GLU A 1 78 ? 22.987 17.822 20.796 1.00 22.98 78 GLU A O 1
ATOM 584 N N . SER A 1 79 ? 24.971 17.013 20.096 1.00 24.21 79 SER A N 1
ATOM 585 C CA . SER A 1 79 ? 24.885 17.524 18.749 1.00 24.42 79 SER A CA 1
ATOM 586 C C . SER A 1 79 ? 24.700 16.372 17.790 1.00 24.12 79 SER A C 1
ATOM 587 O O . SER A 1 79 ? 25.091 15.251 18.062 1.00 23.16 79 SER A O 1
ATOM 590 N N . LEU A 1 80 ? 24.059 16.684 16.674 1.00 23.51 80 LEU A N 1
ATOM 591 C CA . LEU A 1 80 ? 23.819 15.726 15.583 1.00 22.18 80 LEU A CA 1
ATOM 592 C C . LEU A 1 80 ? 24.276 16.442 14.334 1.00 21.55 80 LEU A C 1
ATOM 593 O O . LEU A 1 80 ? 23.785 17.534 14.014 1.00 17.45 80 LEU A O 1
ATOM 606 N N . ALA A 1 82 ? 24.184 17.051 10.442 1.00 21.52 82 ALA A N 1
ATOM 607 C CA . ALA A 1 82 ? 23.271 16.851 9.310 1.00 24.81 82 ALA A CA 1
ATOM 608 C C . ALA A 1 82 ? 23.427 18.033 8.316 1.00 26.35 82 ALA A C 1
ATOM 609 O O . ALA A 1 82 ? 23.490 19.173 8.784 1.00 25.98 82 ALA A O 1
ATOM 611 N N . ARG A 1 83 ? 23.443 17.772 7.008 1.00 28.90 83 ARG A N 1
ATOM 612 C CA . ARG A 1 83 ? 23.326 18.841 5.999 1.00 31.86 83 ARG A CA 1
ATOM 613 C C . ARG A 1 83 ? 22.007 19.629 6.244 1.00 31.74 83 ARG A C 1
ATOM 614 O O . ARG A 1 83 ? 22.039 20.884 6.405 1.00 33.84 83 ARG A O 1
ATOM 622 N N . ASN A 1 84 ? 20.897 18.895 6.401 1.00 30.37 84 ASN A N 1
ATOM 623 C CA . ASN A 1 84 ? 19.554 19.458 6.626 1.00 29.99 84 ASN A CA 1
ATOM 624 C C . ASN A 1 84 ? 19.047 19.282 8.062 1.00 26.59 84 ASN A C 1
ATOM 625 O O . ASN A 1 84 ? 18.465 18.273 8.444 1.00 24.17 84 ASN A O 1
ATOM 630 N N . CYS A 1 85 ? 19.339 20.296 8.850 1.00 23.05 85 CYS A N 1
ATOM 631 C CA . CYS A 1 85 ? 19.389 20.193 10.317 1.00 22.25 85 CYS A CA 1
ATOM 632 C C . CYS A 1 85 ? 18.049 19.871 10.953 1.00 20.82 85 CYS A C 1
ATOM 633 O O . CYS A 1 85 ? 17.945 18.958 11.764 1.00 18.96 85 CYS A O 1
ATOM 636 N N . ALA A 1 86 ? 17.038 20.647 10.595 1.00 19.54 86 ALA A N 1
ATOM 637 C CA . ALA A 1 86 ? 15.742 20.526 11.259 1.00 21.11 86 ALA A CA 1
ATOM 638 C C . ALA A 1 86 ? 15.075 19.158 10.941 1.00 21.21 86 ALA A C 1
ATOM 639 O O . ALA A 1 86 ? 14.644 18.443 11.879 1.00 22.11 86 ALA A O 1
ATOM 641 N N . PRO A 1 87 ? 15.067 18.751 9.653 1.00 21.92 87 PRO A N 1
ATOM 642 C CA . PRO A 1 87 ? 14.468 17.463 9.388 1.00 23.22 87 PRO A CA 1
ATOM 643 C C . PRO A 1 87 ? 15.168 16.331 10.095 1.00 23.63 87 PRO A C 1
ATOM 644 O O . PRO A 1 87 ? 14.514 15.382 10.539 1.00 21.46 87 PRO A O 1
ATOM 648 N N . ALA A 1 88 ? 16.492 16.436 10.228 1.00 24.31 88 ALA A N 1
ATOM 649 C CA . ALA A 1 88 ? 17.243 15.346 10.875 1.00 24.03 88 ALA A CA 1
ATOM 650 C C . ALA A 1 88 ? 16.955 15.237 12.353 1.00 23.24 88 ALA A C 1
ATOM 651 O O . ALA A 1 88 ? 16.819 14.143 12.844 1.00 24.82 88 ALA A O 1
ATOM 653 N N . LEU A 1 89 ? 16.895 16.339 13.100 1.00 23.35 89 LEU A N 1
ATOM 654 C CA . LEU A 1 89 ? 16.404 16.274 14.524 1.00 22.52 89 LEU A CA 1
ATOM 655 C C . LEU A 1 89 ? 15.016 15.680 14.603 1.00 23.34 89 LEU A C 1
ATOM 656 O O . LEU A 1 89 ? 14.764 14.802 15.418 1.00 25.90 89 LEU A O 1
ATOM 661 N N . LEU A 1 90 ? 14.102 16.149 13.758 1.00 27.44 90 LEU A N 1
ATOM 662 C CA . LEU A 1 90 ? 12.710 15.704 13.841 1.00 27.04 90 LEU A CA 1
ATOM 663 C C . LEU A 1 90 ? 12.575 14.212 13.560 1.00 27.80 90 LEU A C 1
ATOM 664 O O . LEU A 1 90 ? 11.852 13.501 14.252 1.00 26.47 90 LEU A O 1
ATOM 669 N N . SER A 1 91 ? 13.347 13.698 12.615 1.00 29.27 91 SER A N 1
ATOM 670 C CA . SER A 1 91 ? 13.179 12.296 12.233 1.00 31.89 91 SER A CA 1
ATOM 671 C C . SER A 1 91 ? 13.664 11.369 13.353 1.00 32.55 91 SER A C 1
ATOM 672 O O . SER A 1 91 ? 13.373 10.190 13.377 1.00 31.66 91 SER A O 1
ATOM 675 N N . ASP A 1 92 ? 14.460 11.909 14.259 1.00 35.26 92 ASP A N 1
ATOM 676 C CA . ASP A 1 92 ? 14.957 11.125 15.406 1.00 38.59 92 ASP A CA 1
ATOM 677 C C . ASP A 1 92 ? 14.010 11.048 16.635 1.00 38.55 92 ASP A C 1
ATOM 678 O O . ASP A 1 92 ? 14.303 10.352 17.595 1.00 41.18 92 ASP A O 1
ATOM 683 N N . ILE A 1 93 ? 12.901 11.774 16.590 1.00 36.20 93 ILE A N 1
ATOM 684 C CA . ILE A 1 93 ? 11.935 11.760 17.655 1.00 37.23 93 ILE A CA 1
ATOM 685 C C . ILE A 1 93 ? 11.015 10.546 17.515 1.00 38.27 93 ILE A C 1
ATOM 686 O O . ILE A 1 93 ? 10.446 10.318 16.428 1.00 37.06 93 ILE A O 1
ATOM 691 N N . ASN A 1 94 ? 10.891 9.782 18.600 1.00 41.94 94 ASN A N 1
ATOM 692 C CA . ASN A 1 94 ? 9.989 8.604 18.680 1.00 45.18 94 ASN A CA 1
ATOM 693 C C . ASN A 1 94 ? 8.669 9.038 19.354 1.00 43.86 94 ASN A C 1
ATOM 694 O O . ASN A 1 94 ? 8.698 9.604 20.443 1.00 46.11 94 ASN A O 1
ATOM 699 N N . GLY A 1 95 ? 7.525 8.803 18.708 1.00 42.06 95 GLY A N 1
ATOM 700 C CA . GLY A 1 95 ? 6.250 9.330 19.202 1.00 39.85 95 GLY A CA 1
ATOM 701 C C . GLY A 1 95 ? 5.767 8.643 20.456 1.00 41.69 95 GLY A C 1
ATOM 702 O O . GLY A 1 95 ? 6.374 7.679 20.910 1.00 44.41 95 GLY A O 1
ATOM 703 N N . PRO A 1 96 ? 4.661 9.111 21.034 1.00 40.22 96 PRO A N 1
ATOM 704 C CA . PRO A 1 96 ? 3.883 10.214 20.656 1.00 37.43 96 PRO A CA 1
ATOM 705 C C . PRO A 1 96 ? 4.454 11.507 21.247 1.00 36.46 96 PRO A C 1
ATOM 706 O O . PRO A 1 96 ? 4.965 11.491 22.367 1.00 38.34 96 PRO A O 1
ATOM 710 N N . LYS A 1 97 ? 4.359 12.605 20.496 1.00 33.01 97 LYS A N 1
ATOM 711 C CA . LYS A 1 97 ? 4.978 13.879 20.898 1.00 33.39 97 LYS A CA 1
ATOM 712 C C . LYS A 1 97 ? 4.309 14.962 20.076 1.00 32.05 97 LYS A C 1
ATOM 713 O O . LYS A 1 97 ? 4.120 14.788 18.862 1.00 31.32 97 LYS A O 1
ATOM 719 N N . ARG A 1 98 ? 3.947 16.064 20.737 1.00 28.96 98 ARG A N 1
ATOM 720 C CA . ARG A 1 98 ? 3.552 17.283 20.089 1.00 27.80 98 ARG A CA 1
ATOM 721 C C . ARG A 1 98 ? 4.737 18.202 20.059 1.00 26.50 98 ARG A C 1
ATOM 722 O O . ARG A 1 98 ? 5.303 18.586 21.111 1.00 24.84 98 ARG A O 1
ATOM 730 N N . VAL A 1 99 ? 5.144 18.538 18.833 1.00 24.12 99 VAL A N 1
ATOM 731 C CA . VAL A 1 99 ? 6.356 19.326 18.606 1.00 22.65 99 VAL A CA 1
ATOM 732 C C . VAL A 1 99 ? 5.957 20.654 17.985 1.00 21.06 99 VAL A C 1
ATOM 733 O O . VAL A 1 99 ? 5.411 20.667 16.886 1.00 21.13 99 VAL A O 1
ATOM 737 N N . GLY A 1 100 ? 6.157 21.733 18.720 1.00 20.02 100 GLY A N 1
ATOM 738 C CA . GLY A 1 100 ? 5.894 23.084 18.225 1.00 21.19 100 GLY A CA 1
ATOM 739 C C . GLY A 1 100 ? 6.958 23.530 17.216 1.00 20.90 100 GLY A C 1
ATOM 740 O O . GLY A 1 100 ? 8.068 23.049 17.282 1.00 21.68 100 GLY A O 1
ATOM 741 N N . PHE A 1 101 ? 6.616 24.460 16.313 1.00 20.57 101 PHE A N 1
ATOM 742 C CA . PHE A 1 101 ? 7.551 25.062 15.397 1.00 19.63 101 PHE A CA 1
ATOM 743 C C . PHE A 1 101 ? 7.284 26.528 15.236 1.00 19.22 101 PHE A C 1
ATOM 744 O O . PHE A 1 101 ? 6.206 26.992 15.527 1.00 20.22 101 PHE A O 1
ATOM 752 N N . GLU A 1 102 ? 8.261 27.276 14.779 1.00 19.94 102 GLU A N 1
ATOM 753 C CA . GLU A 1 102 ? 8.110 28.694 14.746 1.00 21.69 102 GLU A CA 1
ATOM 754 C C . GLU A 1 102 ? 7.352 29.089 13.446 1.00 22.50 102 GLU A C 1
ATOM 755 O O . GLU A 1 102 ? 7.932 29.312 12.359 1.00 22.15 102 GLU A O 1
ATOM 761 N N . ALA A 1 103 ? 6.060 29.201 13.560 1.00 23.03 103 ALA A N 1
ATOM 762 C CA . ALA A 1 103 ? 5.225 29.309 12.347 1.00 24.80 103 ALA A CA 1
ATOM 763 C C . ALA A 1 103 ? 5.384 30.704 11.713 1.00 25.26 103 ALA A C 1
ATOM 764 O O . ALA A 1 103 ? 5.142 30.892 10.547 1.00 23.95 103 ALA A O 1
ATOM 766 N N . ASP A 1 104 ? 5.820 31.664 12.512 1.00 26.29 104 ASP A N 1
ATOM 767 C CA . ASP A 1 104 ? 6.087 32.978 12.004 1.00 27.87 104 ASP A CA 1
ATOM 768 C C . ASP A 1 104 ? 7.380 33.056 11.190 1.00 27.20 104 ASP A C 1
ATOM 769 O O . ASP A 1 104 ? 7.620 34.092 10.548 1.00 26.07 104 ASP A O 1
ATOM 774 N N . TYR A 1 105 ? 8.228 32.020 11.268 1.00 26.04 105 TYR A N 1
ATOM 775 C CA . TYR A 1 105 ? 9.515 32.063 10.628 1.00 27.33 105 TYR A CA 1
ATOM 776 C C . TYR A 1 105 ? 9.728 30.993 9.596 1.00 28.09 105 TYR A C 1
ATOM 777 O O . TYR A 1 105 ? 10.507 31.173 8.664 1.00 30.39 105 TYR A O 1
ATOM 786 N N . LEU A 1 106 ? 9.090 29.855 9.736 1.00 27.34 106 LEU A N 1
ATOM 787 C CA . LEU A 1 106 ? 9.275 28.814 8.732 1.00 26.37 106 LEU A CA 1
ATOM 788 C C . LEU A 1 106 ? 8.397 29.130 7.514 1.00 26.49 106 LEU A C 1
ATOM 789 O O . LEU A 1 106 ? 7.252 29.648 7.663 1.00 25.86 106 LEU A O 1
ATOM 794 N N . SER A 1 107 ? 8.903 28.845 6.319 1.00 24.93 107 SER A N 1
ATOM 795 C CA . SER A 1 107 ? 8.125 29.027 5.132 1.00 24.62 107 SER A CA 1
ATOM 796 C C . SER A 1 107 ? 7.231 27.818 4.919 1.00 23.48 107 SER A C 1
ATOM 797 O O . SER A 1 107 ? 7.485 26.762 5.426 1.00 21.08 107 SER A O 1
ATOM 800 N N . VAL A 1 108 ? 6.186 28.014 4.137 1.00 22.66 108 VAL A N 1
ATOM 801 C CA . VAL A 1 108 ? 5.311 26.918 3.758 1.00 21.96 108 VAL A CA 1
ATOM 802 C C . VAL A 1 108 ? 6.115 25.782 3.204 1.00 22.99 108 VAL A C 1
ATOM 803 O O . VAL A 1 108 ? 5.913 24.637 3.598 1.00 21.27 108 VAL A O 1
ATOM 807 N N . SER A 1 109 ? 7.069 26.033 2.324 1.00 23.36 109 SER A N 1
ATOM 808 C CA . SER A 1 109 ? 7.729 24.828 1.771 1.00 25.70 109 SER A CA 1
ATOM 809 C C . SER A 1 109 ? 8.727 24.217 2.762 1.00 25.51 109 SER A C 1
ATOM 810 O O . SER A 1 109 ? 8.926 22.994 2.753 1.00 24.80 109 SER A O 1
ATOM 813 N N . GLN A 1 110 ? 9.343 25.028 3.624 1.00 25.98 110 GLN A N 1
ATOM 814 C CA . GLN A 1 110 ? 10.220 24.461 4.638 1.00 25.45 110 GLN A CA 1
ATOM 815 C C . GLN A 1 110 ? 9.405 23.598 5.587 1.00 25.01 110 GLN A C 1
ATOM 816 O O . GLN A 1 110 ? 9.848 22.565 6.039 1.00 24.72 110 GLN A O 1
ATOM 822 N N . CYS A 1 111 ? 8.217 24.040 5.925 1.00 26.41 111 CYS A N 1
ATOM 823 C CA . CYS A 1 111 ? 7.352 23.259 6.771 1.00 27.43 111 CYS A CA 1
ATOM 824 C C . CYS A 1 111 ? 6.816 21.992 6.134 1.00 27.95 111 CYS A C 1
ATOM 825 O O . CYS A 1 111 ? 6.746 20.953 6.770 1.00 29.13 111 CYS A O 1
ATOM 828 N N . GLU A 1 112 ? 6.441 22.035 4.879 1.00 30.40 112 GLU A N 1
ATOM 829 C CA . GLU A 1 112 ? 6.056 20.810 4.183 1.00 32.40 112 GLU A CA 1
ATOM 830 C C . GLU A 1 112 ? 7.212 19.785 4.194 1.00 30.82 112 GLU A C 1
ATOM 831 O O . GLU A 1 112 ? 6.963 18.579 4.390 1.00 28.37 112 GLU A O 1
ATOM 837 N N . GLU A 1 113 ? 8.459 20.256 4.027 1.00 29.32 113 GLU A N 1
ATOM 838 C CA . GLU A 1 113 ? 9.612 19.339 4.092 1.00 30.81 113 GLU A CA 1
ATOM 839 C C . GLU A 1 113 ? 9.773 18.645 5.470 1.00 29.38 113 GLU A C 1
ATOM 840 O O . GLU A 1 113 ? 9.940 17.477 5.501 1.00 30.77 113 GLU A O 1
ATOM 842 N N . LEU A 1 114 ? 9.680 19.394 6.567 1.00 28.69 114 LEU A N 1
ATOM 843 C CA . LEU A 1 114 ? 9.603 18.895 7.924 1.00 28.82 114 LEU A CA 1
ATOM 844 C C . LEU A 1 114 ? 8.545 17.876 8.152 1.00 28.59 114 LEU A C 1
ATOM 845 O O . LEU A 1 114 ? 8.772 16.885 8.820 1.00 28.81 114 LEU A O 1
ATOM 850 N N . ARG A 1 115 ? 7.349 18.169 7.710 1.00 29.20 115 ARG A N 1
ATOM 851 C CA . ARG A 1 115 ? 6.290 17.199 7.915 1.00 30.75 115 ARG A CA 1
ATOM 852 C C . ARG A 1 115 ? 6.589 15.838 7.332 1.00 30.61 115 ARG A C 1
ATOM 853 O O . ARG A 1 115 ? 6.163 14.833 7.899 1.00 32.56 115 ARG A O 1
ATOM 861 N N . LYS A 1 116 ? 7.387 15.778 6.283 1.00 29.85 116 LYS A N 1
ATOM 862 C CA . LYS A 1 116 ? 7.685 14.512 5.680 1.00 31.07 116 LYS A CA 1
ATOM 863 C C . LYS A 1 116 ? 8.516 13.628 6.600 1.00 29.88 116 LYS A C 1
ATOM 864 O O . LYS A 1 116 ? 8.449 12.396 6.512 1.00 30.91 116 LYS A O 1
ATOM 870 N N . SER A 1 117 ? 9.348 14.265 7.422 1.00 27.93 117 SER A N 1
ATOM 871 C CA . SER A 1 117 ? 10.294 13.579 8.292 1.00 27.59 117 SER A CA 1
ATOM 872 C C . SER A 1 117 ? 9.712 13.202 9.639 1.00 25.74 117 SER A C 1
ATOM 873 O O . SER A 1 117 ? 10.286 12.375 10.315 1.00 24.89 117 SER A O 1
ATOM 876 N N . ALA A 1 118 ? 8.602 13.815 10.025 1.00 23.20 118 ALA A N 1
ATOM 877 C CA . ALA A 1 118 ? 7.907 13.465 11.269 1.00 24.40 118 ALA A CA 1
ATOM 878 C C . ALA A 1 118 ? 7.421 12.011 11.381 1.00 23.59 118 ALA A C 1
ATOM 879 O O . ALA A 1 118 ? 6.775 11.499 10.486 1.00 23.51 118 ALA A O 1
ATOM 881 N N . GLY A 1 119 ? 7.623 11.370 12.523 1.00 24.10 119 GLY A N 1
ATOM 882 C CA . GLY A 1 119 ? 7.100 9.998 12.702 1.00 24.24 119 GLY A CA 1
ATOM 883 C C . GLY A 1 119 ? 5.582 9.899 12.742 1.00 23.89 119 GLY A C 1
ATOM 884 O O . GLY A 1 119 ? 4.908 10.923 12.724 1.00 23.26 119 GLY A O 1
ATOM 885 N N . SER A 1 120 ? 5.043 8.671 12.784 1.00 24.37 120 SER A N 1
ATOM 886 C CA . SER A 1 120 ? 3.603 8.426 12.641 1.00 25.14 120 SER A CA 1
ATOM 887 C C . SER A 1 120 ? 2.766 8.979 13.801 1.00 27.67 120 SER A C 1
ATOM 888 O O . SER A 1 120 ? 1.601 9.335 13.592 1.00 29.16 120 SER A O 1
ATOM 891 N N . ASP A 1 121 ? 3.373 9.158 14.978 1.00 29.80 121 ASP A N 1
ATOM 892 C CA . ASP A 1 121 ? 2.714 9.802 16.128 1.00 30.94 121 ASP A CA 1
ATOM 893 C C . ASP A 1 121 ? 3.360 11.091 16.626 1.00 29.48 121 ASP A C 1
ATOM 894 O O . ASP A 1 121 ? 3.140 11.524 17.772 1.00 29.00 121 ASP A O 1
ATOM 899 N N . VAL A 1 122 ? 4.161 11.698 15.780 1.00 28.49 122 VAL A N 1
ATOM 900 C CA . VAL A 1 122 ? 4.695 13.044 16.073 1.00 28.12 122 VAL A CA 1
ATOM 901 C C . VAL A 1 122 ? 3.888 14.091 15.359 1.00 29.66 122 VAL A C 1
ATOM 902 O O . VAL A 1 122 ? 3.899 14.151 14.169 1.00 31.70 122 VAL A O 1
ATOM 906 N N . GLU A 1 123 ? 3.216 14.963 16.084 1.00 31.44 123 GLU A N 1
ATOM 907 C CA . GLU A 1 123 ? 2.439 16.013 15.480 1.00 31.84 123 GLU A CA 1
ATOM 908 C C . GLU A 1 123 ? 3.180 17.367 15.557 1.00 30.69 123 GLU A C 1
ATOM 909 O O . GLU A 1 123 ? 3.635 17.745 16.634 1.00 30.51 123 GLU A O 1
ATOM 915 N N . LEU A 1 124 ? 3.307 18.072 14.422 1.00 29.14 124 LEU A N 1
ATOM 916 C CA . LEU A 1 124 ? 3.849 19.436 14.367 1.00 29.52 124 LEU A CA 1
ATOM 917 C C . LEU A 1 124 ? 2.788 20.449 14.632 1.00 29.84 124 LEU A C 1
ATOM 918 O O . LEU A 1 124 ? 1.749 20.396 14.005 1.00 32.96 124 LEU A O 1
ATOM 923 N N . ILE A 1 125 ? 3.045 21.381 15.550 1.00 28.74 125 ILE A N 1
ATOM 924 C CA . ILE A 1 125 ? 2.097 22.377 15.981 1.00 28.45 125 ILE A CA 1
ATOM 925 C C . ILE A 1 125 ? 2.601 23.812 15.709 1.00 28.89 125 ILE A C 1
ATOM 926 O O . ILE A 1 125 ? 3.641 24.217 16.255 1.00 27.55 125 ILE A O 1
ATOM 931 N N . PRO A 1 126 ? 1.841 24.608 14.944 1.00 29.65 126 PRO A N 1
ATOM 932 C CA . PRO A 1 126 ? 2.252 25.993 14.689 1.00 30.09 126 PRO A CA 1
ATOM 933 C C . PRO A 1 126 ? 2.197 26.852 15.923 1.00 31.60 126 PRO A C 1
ATOM 934 O O . PRO A 1 126 ? 1.141 27.021 16.505 1.00 33.88 126 PRO A O 1
ATOM 938 N N . VAL A 1 127 ? 3.321 27.409 16.325 1.00 31.81 127 VAL A N 1
ATOM 939 C CA . VAL A 1 127 ? 3.362 28.285 17.476 1.00 34.04 127 VAL A CA 1
ATOM 940 C C . VAL A 1 127 ? 3.799 29.627 16.958 1.00 35.50 127 VAL A C 1
ATOM 941 O O . VAL A 1 127 ? 4.796 29.704 16.248 1.00 32.54 127 VAL A O 1
ATOM 945 N N . THR A 1 128 ? 3.030 30.676 17.268 1.00 39.97 128 THR A N 1
ATOM 946 C CA . THR A 1 128 ? 3.367 32.058 16.884 1.00 42.83 128 THR A CA 1
ATOM 947 C C . THR A 1 128 ? 4.166 32.814 17.990 1.00 45.13 128 THR A C 1
ATOM 948 O O . THR A 1 128 ? 4.159 32.430 19.146 1.00 46.19 128 THR A O 1
ATOM 952 N N . GLY A 1 129 ? 4.820 33.914 17.611 1.00 47.14 129 GLY A N 1
ATOM 953 C CA . GLY A 1 129 ? 5.648 34.705 18.514 1.00 48.61 129 GLY A CA 1
ATOM 954 C C . GLY A 1 129 ? 7.166 34.438 18.367 1.00 48.21 129 GLY A C 1
ATOM 955 O O . GLY A 1 129 ? 7.593 33.471 17.729 1.00 48.04 129 GLY A O 1
ATOM 956 N N . ALA A 1 130 ? 7.978 35.301 18.980 1.00 48.51 130 ALA A N 1
ATOM 957 C CA . ALA A 1 130 ? 9.427 35.117 19.071 1.00 47.10 130 ALA A CA 1
ATOM 958 C C . ALA A 1 130 ? 9.760 34.269 20.337 1.00 46.04 130 ALA A C 1
ATOM 959 O O . ALA A 1 130 ? 10.050 34.824 21.383 1.00 46.04 130 ALA A O 1
ATOM 961 N N . ILE A 1 131 ? 9.651 32.937 20.224 1.00 44.28 131 ILE A N 1
ATOM 962 C CA . ILE A 1 131 ? 9.749 31.990 21.358 1.00 43.30 131 ILE A CA 1
ATOM 963 C C . ILE A 1 131 ? 9.347 32.612 22.738 1.00 45.75 131 ILE A C 1
ATOM 964 O O . ILE A 1 131 ? 10.191 33.189 23.475 1.00 44.65 131 ILE A O 1
ATOM 969 N N . ALA B 1 3 ? 3.558 51.770 -35.494 1.00 35.85 3 ALA B N 1
ATOM 970 C CA . ALA B 1 3 ? 4.911 51.296 -34.937 1.00 34.93 3 ALA B CA 1
ATOM 971 C C . ALA B 1 3 ? 5.084 51.822 -33.525 1.00 32.58 3 ALA B C 1
ATOM 972 O O . ALA B 1 3 ? 5.408 52.980 -33.354 1.00 30.82 3 ALA B O 1
ATOM 974 N N . PRO B 1 4 ? 4.826 50.991 -32.515 1.00 32.24 4 PRO B N 1
ATOM 975 C CA . PRO B 1 4 ? 4.652 51.523 -31.180 1.00 32.39 4 PRO B CA 1
ATOM 976 C C . PRO B 1 4 ? 5.954 51.681 -30.374 1.00 31.78 4 PRO B C 1
ATOM 977 O O . PRO B 1 4 ? 7.013 51.143 -30.725 1.00 31.26 4 PRO B O 1
ATOM 981 N N . LEU B 1 5 ? 5.823 52.408 -29.273 1.00 32.50 5 LEU B N 1
ATOM 982 C CA . LEU B 1 5 ? 6.848 52.547 -28.255 1.00 32.63 5 LEU B CA 1
ATOM 983 C C . LEU B 1 5 ? 7.146 51.157 -27.784 1.00 32.58 5 LEU B C 1
ATOM 984 O O . LEU B 1 5 ? 6.233 50.405 -27.534 1.00 34.63 5 LEU B O 1
ATOM 989 N N . ALA B 1 6 ? 8.418 50.795 -27.720 1.00 32.26 6 ALA B N 1
ATOM 990 C CA . ALA B 1 6 ? 8.835 49.497 -27.194 1.00 32.74 6 ALA B CA 1
ATOM 991 C C . ALA B 1 6 ? 8.278 49.219 -25.784 1.00 30.71 6 ALA B C 1
ATOM 992 O O . ALA B 1 6 ? 8.191 50.112 -24.964 1.00 29.86 6 ALA B O 1
ATOM 994 N N . ASP B 1 7 ? 7.929 47.969 -25.519 1.00 31.46 7 ASP B N 1
ATOM 995 C CA . ASP B 1 7 ? 7.510 47.496 -24.170 1.00 30.72 7 ASP B CA 1
ATOM 996 C C . ASP B 1 7 ? 8.611 47.736 -23.156 1.00 29.45 7 ASP B C 1
ATOM 997 O O . ASP B 1 7 ? 9.738 47.444 -23.478 1.00 30.13 7 ASP B O 1
ATOM 1002 N N . THR B 1 8 ? 8.336 48.146 -21.923 1.00 28.06 8 THR B N 1
ATOM 1003 C CA . THR B 1 8 ? 9.423 48.214 -20.906 1.00 26.63 8 THR B CA 1
ATOM 1004 C C . THR B 1 8 ? 9.899 46.826 -20.505 1.00 25.64 8 THR B C 1
ATOM 1005 O O . THR B 1 8 ? 9.244 45.826 -20.742 1.00 26.44 8 THR B O 1
ATOM 1009 N N . ARG B 1 9 ? 11.011 46.749 -19.823 1.00 23.52 9 ARG B N 1
ATOM 1010 C CA . ARG B 1 9 ? 11.470 45.467 -19.420 1.00 23.55 9 ARG B CA 1
ATOM 1011 C C . ARG B 1 9 ? 10.535 44.837 -18.376 1.00 22.37 9 ARG B C 1
ATOM 1012 O O . ARG B 1 9 ? 10.494 43.640 -18.251 1.00 19.09 9 ARG B O 1
ATOM 1020 N N . PHE B 1 10 ? 9.840 45.666 -17.610 1.00 21.59 10 PHE B N 1
ATOM 1021 C CA . PHE B 1 10 ? 8.930 45.168 -16.579 1.00 21.60 10 PHE B CA 1
ATOM 1022 C C . PHE B 1 10 ? 7.715 44.481 -17.199 1.00 22.16 10 PHE B C 1
ATOM 1023 O O . PHE B 1 10 ? 7.330 43.381 -16.743 1.00 22.22 10 PHE B O 1
ATOM 1031 N N . LEU B 1 11 ? 7.129 45.083 -18.247 1.00 22.85 11 LEU B N 1
ATOM 1032 C CA . LEU B 1 11 ? 6.049 44.426 -18.990 1.00 23.98 11 LEU B CA 1
ATOM 1033 C C . LEU B 1 11 ? 6.526 43.091 -19.622 1.00 23.57 11 LEU B C 1
ATOM 1034 O O . LEU B 1 11 ? 5.881 42.056 -19.502 1.00 22.89 11 LEU B O 1
ATOM 1039 N N . GLN B 1 12 ? 7.678 43.084 -20.222 1.00 23.73 12 GLN B N 1
ATOM 1040 C CA . GLN B 1 12 ? 8.238 41.839 -20.741 1.00 25.82 12 GLN B CA 1
ATOM 1041 C C . GLN B 1 12 ? 8.397 40.790 -19.673 1.00 24.89 12 GLN B C 1
ATOM 1042 O O . GLN B 1 12 ? 8.111 39.612 -19.911 1.00 25.16 12 GLN B O 1
ATOM 1048 N N . ARG B 1 13 ? 8.868 41.197 -18.498 1.00 24.60 13 ARG B N 1
ATOM 1049 C CA . ARG B 1 13 ? 9.034 40.267 -17.368 1.00 24.51 13 ARG B CA 1
ATOM 1050 C C . ARG B 1 13 ? 7.667 39.685 -16.866 1.00 23.44 13 ARG B C 1
ATOM 1051 O O . ARG B 1 13 ? 7.565 38.488 -16.585 1.00 24.11 13 ARG B O 1
ATOM 1059 N N . ARG B 1 14 ? 6.677 40.532 -16.751 1.00 22.17 14 ARG B N 1
ATOM 1060 C CA . ARG B 1 14 ? 5.327 40.098 -16.404 1.00 22.91 14 ARG B CA 1
ATOM 1061 C C . ARG B 1 14 ? 4.740 39.177 -17.458 1.00 24.87 14 ARG B C 1
ATOM 1062 O O . ARG B 1 14 ? 4.249 38.087 -17.120 1.00 25.36 14 ARG B O 1
ATOM 1070 N N . ARG B 1 15 ? 4.930 39.508 -18.739 1.00 26.21 15 ARG B N 1
ATOM 1071 C CA . ARG B 1 15 ? 4.514 38.592 -19.802 1.00 28.94 15 ARG B CA 1
ATOM 1072 C C . ARG B 1 15 ? 5.216 37.199 -19.751 1.00 28.33 15 ARG B C 1
ATOM 1073 O O . ARG B 1 15 ? 4.566 36.162 -19.906 1.00 27.84 15 ARG B O 1
ATOM 1081 N N . ALA B 1 16 ? 6.516 37.139 -19.476 1.00 27.62 16 ALA B N 1
ATOM 1082 C CA . ALA B 1 16 ? 7.175 35.832 -19.352 1.00 28.65 16 ALA B CA 1
ATOM 1083 C C . ALA B 1 16 ? 6.604 34.998 -18.165 1.00 28.56 16 ALA B C 1
ATOM 1084 O O . ALA B 1 16 ? 6.492 33.774 -18.248 1.00 29.65 16 ALA B O 1
ATOM 1086 N N . LEU B 1 17 ? 6.247 35.678 -17.078 1.00 27.18 17 LEU B N 1
ATOM 1087 C CA . LEU B 1 17 ? 5.615 35.035 -15.943 1.00 27.17 17 LEU B CA 1
ATOM 1088 C C . LEU B 1 17 ? 4.200 34.506 -16.275 1.00 26.83 17 LEU B C 1
ATOM 1089 O O . LEU B 1 17 ? 3.925 33.381 -15.928 1.00 28.20 17 LEU B O 1
ATOM 1094 N N . SER B 1 18 ? 3.337 35.298 -16.908 1.00 25.69 18 SER B N 1
ATOM 1095 C CA . SER B 1 18 ? 2.087 34.821 -17.435 1.00 27.55 18 SER B CA 1
ATOM 1096 C C . SER B 1 18 ? 2.133 33.498 -18.229 1.00 28.86 18 SER B C 1
ATOM 1097 O O . SER B 1 18 ? 1.343 32.595 -17.953 1.00 27.24 18 SER B O 1
ATOM 1100 N N . ALA B 1 19 ? 3.058 33.415 -19.191 1.00 30.84 19 ALA B N 1
ATOM 1101 C CA . ALA B 1 19 ? 3.303 32.219 -20.013 1.00 32.92 19 ALA B CA 1
ATOM 1102 C C . ALA B 1 19 ? 3.727 30.982 -19.188 1.00 34.39 19 ALA B C 1
ATOM 1103 O O . ALA B 1 19 ? 3.588 29.859 -19.639 1.00 35.76 19 ALA B O 1
ATOM 1105 N N . GLN B 1 20 ? 4.230 31.199 -17.976 1.00 36.82 20 GLN B N 1
ATOM 1106 C CA . GLN B 1 20 ? 4.604 30.111 -17.074 1.00 36.48 20 GLN B CA 1
ATOM 1107 C C . GLN B 1 20 ? 3.406 29.555 -16.266 1.00 35.35 20 GLN B C 1
ATOM 1108 O O . GLN B 1 20 ? 3.532 28.475 -15.656 1.00 36.04 20 GLN B O 1
ATOM 1114 N N . LEU B 1 21 ? 2.293 30.282 -16.194 1.00 33.25 21 LEU B N 1
ATOM 1115 C CA . LEU B 1 21 ? 1.241 29.932 -15.243 1.00 32.36 21 LEU B CA 1
ATOM 1116 C C . LEU B 1 21 ? 0.550 28.590 -15.575 1.00 33.20 21 LEU B C 1
ATOM 1117 O O . LEU B 1 21 ? 0.188 27.822 -14.694 1.00 32.48 21 LEU B O 1
ATOM 1122 N N . ALA B 1 22 ? 0.375 28.300 -16.850 1.00 35.10 22 ALA B N 1
ATOM 1123 C CA . ALA B 1 22 ? -0.364 27.125 -17.237 1.00 36.60 22 ALA B CA 1
ATOM 1124 C C . ALA B 1 22 ? 0.357 25.885 -16.697 1.00 36.78 22 ALA B C 1
ATOM 1125 O O . ALA B 1 22 ? -0.216 25.107 -15.929 1.00 36.27 22 ALA B O 1
ATOM 1127 N N . ALA B 1 23 ? 1.633 25.749 -17.030 1.00 36.53 23 ALA B N 1
ATOM 1128 C CA . ALA B 1 23 ? 2.460 24.664 -16.485 1.00 36.56 23 ALA B CA 1
ATOM 1129 C C . ALA B 1 23 ? 2.516 24.588 -14.958 1.00 35.61 23 ALA B C 1
ATOM 1130 O O . ALA B 1 23 ? 2.842 23.515 -14.404 1.00 35.35 23 ALA B O 1
ATOM 1132 N N . LYS B 1 24 ? 2.268 25.709 -14.266 1.00 32.34 24 LYS B N 1
ATOM 1133 C CA . LYS B 1 24 ? 2.271 25.669 -12.784 1.00 32.22 24 LYS B CA 1
ATOM 1134 C C . LYS B 1 24 ? 0.876 25.385 -12.262 1.00 31.57 24 LYS B C 1
ATOM 1135 O O . LYS B 1 24 ? 0.645 25.379 -11.023 1.00 32.32 24 LYS B O 1
ATOM 1141 N N . ARG B 1 25 ? -0.043 25.119 -13.178 1.00 31.28 25 ARG B N 1
ATOM 1142 C CA . ARG B 1 25 ? -1.410 24.787 -12.808 1.00 31.55 25 ARG B CA 1
ATOM 1143 C C . ARG B 1 25 ? -2.081 25.921 -12.006 1.00 29.05 25 ARG B C 1
ATOM 1144 O O . ARG B 1 25 ? -2.848 25.694 -11.093 1.00 28.26 25 ARG B O 1
ATOM 1146 N N . ILE B 1 26 ? -1.822 27.152 -12.399 1.00 27.07 26 ILE B N 1
ATOM 1147 C CA . ILE B 1 26 ? -2.479 28.277 -11.751 1.00 26.65 26 ILE B CA 1
ATOM 1148 C C . ILE B 1 26 ? -3.028 29.278 -12.796 1.00 26.58 26 ILE B C 1
ATOM 1149 O O . ILE B 1 26 ? -2.541 29.307 -13.915 1.00 25.06 26 ILE B O 1
ATOM 1154 N N . ASP B 1 27 ? -3.956 30.141 -12.370 1.00 25.64 27 ASP B N 1
ATOM 1155 C CA . ASP B 1 27 ? -4.540 31.102 -13.228 1.00 26.94 27 ASP B CA 1
ATOM 1156 C C . ASP B 1 27 ? -4.041 32.514 -12.954 1.00 25.84 27 ASP B C 1
ATOM 1157 O O . ASP B 1 27 ? -4.271 33.425 -13.757 1.00 27.78 27 ASP B O 1
ATOM 1162 N N . ALA B 1 28 ? -3.353 32.687 -11.835 1.00 24.58 28 ALA B N 1
ATOM 1163 C CA . ALA B 1 28 ? -2.819 33.975 -11.397 1.00 23.56 28 ALA B CA 1
ATOM 1164 C C . ALA B 1 28 ? -1.695 33.656 -10.414 1.00 24.10 28 ALA B C 1
ATOM 1165 O O . ALA B 1 28 ? -1.727 32.594 -9.739 1.00 23.27 28 ALA B O 1
ATOM 1175 N N . LEU B 1 30 ? 0.276 35.382 -7.094 1.00 20.70 30 LEU B N 1
ATOM 1176 C CA . LEU B 1 30 ? 0.355 36.460 -6.127 1.00 19.66 30 LEU B CA 1
ATOM 1177 C C . LEU B 1 30 ? 1.762 36.551 -5.643 1.00 18.23 30 LEU B C 1
ATOM 1178 O O . LEU B 1 30 ? 2.246 35.611 -5.074 1.00 18.85 30 LEU B O 1
ATOM 1183 N N . VAL B 1 31 ? 2.405 37.671 -5.893 1.00 17.32 31 VAL B N 1
ATOM 1184 C CA . VAL B 1 31 ? 3.811 37.840 -5.611 1.00 17.13 31 VAL B CA 1
ATOM 1185 C C . VAL B 1 31 ? 3.945 38.767 -4.402 1.00 17.49 31 VAL B C 1
ATOM 1186 O O . VAL B 1 31 ? 3.357 39.831 -4.374 1.00 16.41 31 VAL B O 1
ATOM 1190 N N . THR B 1 32 ? 4.654 38.302 -3.376 1.00 17.86 32 THR B N 1
ATOM 1191 C CA . THR B 1 32 ? 4.837 39.018 -2.126 1.00 18.53 32 THR B CA 1
ATOM 1192 C C . THR B 1 32 ? 6.284 39.358 -1.739 1.00 19.65 32 THR B C 1
ATOM 1193 O O . THR B 1 32 ? 6.491 40.220 -0.874 1.00 20.91 32 THR B O 1
ATOM 1197 N N . HIS B 1 33 ? 7.260 38.622 -2.266 1.00 18.60 33 HIS B N 1
ATOM 1198 C CA . HIS B 1 33 ? 8.652 38.883 -2.008 1.00 19.98 33 HIS B CA 1
ATOM 1199 C C . HIS B 1 33 ? 9.065 40.174 -2.732 1.00 19.38 33 HIS B C 1
ATOM 1200 O O . HIS B 1 33 ? 8.945 40.305 -3.955 1.00 19.79 33 HIS B O 1
ATOM 1207 N N . LEU B 1 34 ? 9.506 41.151 -1.951 1.00 20.29 34 LEU B N 1
ATOM 1208 C CA . LEU B 1 34 ? 9.702 42.512 -2.465 1.00 21.82 34 LEU B CA 1
ATOM 1209 C C . LEU B 1 34 ? 10.660 42.635 -3.667 1.00 19.17 34 LEU B C 1
ATOM 1210 O O . LEU B 1 34 ? 10.416 43.437 -4.551 1.00 17.35 34 LEU B O 1
ATOM 1215 N N . THR B 1 35 ? 11.783 41.927 -3.650 1.00 17.70 35 THR B N 1
ATOM 1216 C CA . THR B 1 35 ? 12.745 42.045 -4.769 1.00 17.60 35 THR B CA 1
ATOM 1217 C C . THR B 1 35 ? 12.088 41.444 -5.981 1.00 17.17 35 THR B C 1
ATOM 1218 O O . THR B 1 35 ? 12.336 41.903 -7.060 1.00 18.52 35 THR B O 1
ATOM 1222 N N . HIS B 1 36 ? 11.203 40.464 -5.821 1.00 17.18 36 HIS B N 1
ATOM 1223 C CA . HIS B 1 36 ? 10.435 39.949 -6.988 1.00 17.80 36 HIS B CA 1
ATOM 1224 C C . HIS B 1 36 ? 9.414 40.930 -7.531 1.00 17.61 36 HIS B C 1
ATOM 1225 O O . HIS B 1 36 ? 9.286 41.095 -8.727 1.00 17.71 36 HIS B O 1
ATOM 1232 N N . ILE B 1 37 ? 8.741 41.665 -6.665 1.00 16.95 37 ILE B N 1
ATOM 1233 C CA . ILE B 1 37 ? 7.771 42.707 -7.105 1.00 16.10 37 ILE B CA 1
ATOM 1234 C C . ILE B 1 37 ? 8.473 43.872 -7.868 1.00 17.29 37 ILE B C 1
ATOM 1235 O O . ILE B 1 37 ? 7.974 44.421 -8.844 1.00 15.34 37 ILE B O 1
ATOM 1240 N N . ARG B 1 38 ? 9.628 44.256 -7.333 1.00 18.88 38 ARG B N 1
ATOM 1241 C CA . ARG B 1 38 ? 10.457 45.294 -7.882 1.00 19.87 38 ARG B CA 1
ATOM 1242 C C . ARG B 1 38 ? 10.882 44.881 -9.313 1.00 20.54 38 ARG B C 1
ATOM 1243 O O . ARG B 1 38 ? 10.758 45.616 -10.287 1.00 20.36 38 ARG B O 1
ATOM 1251 N N . TYR B 1 39 ? 11.364 43.664 -9.419 1.00 19.36 39 TYR B N 1
ATOM 1252 C CA . TYR B 1 39 ? 11.806 43.115 -10.678 1.00 18.35 39 TYR B CA 1
ATOM 1253 C C . TYR B 1 39 ? 10.683 43.125 -11.745 1.00 18.88 39 TYR B C 1
ATOM 1254 O O . TYR B 1 39 ? 10.956 43.291 -12.916 1.00 17.61 39 TYR B O 1
ATOM 1263 N N . LEU B 1 40 ? 9.467 42.841 -11.327 1.00 17.62 40 LEU B N 1
ATOM 1264 C CA . LEU B 1 40 ? 8.310 42.742 -12.217 1.00 17.85 40 LEU B CA 1
ATOM 1265 C C . LEU B 1 40 ? 7.617 44.047 -12.466 1.00 18.75 40 LEU B C 1
ATOM 1266 O O . LEU B 1 40 ? 6.851 44.150 -13.403 1.00 19.56 40 LEU B O 1
ATOM 1271 N N . SER B 1 41 ? 7.881 45.062 -11.650 1.00 20.07 41 SER B N 1
ATOM 1272 C CA . SER B 1 41 ? 7.127 46.277 -11.760 1.00 19.56 41 SER B CA 1
ATOM 1273 C C . SER B 1 41 ? 7.915 47.556 -11.720 1.00 19.83 41 SER B C 1
ATOM 1274 O O . SER B 1 41 ? 7.425 48.568 -12.191 1.00 19.95 41 SER B O 1
ATOM 1277 N N . GLY B 1 42 ? 9.066 47.547 -11.088 1.00 19.80 42 GLY B N 1
ATOM 1278 C CA . GLY B 1 42 ? 9.824 48.763 -10.863 1.00 20.85 42 GLY B CA 1
ATOM 1279 C C . GLY B 1 42 ? 9.548 49.496 -9.577 1.00 21.70 42 GLY B C 1
ATOM 1280 O O . GLY B 1 42 ? 10.140 50.537 -9.304 1.00 24.86 42 GLY B O 1
ATOM 1281 N N . PHE B 1 43 ? 8.620 49.018 -8.779 1.00 21.35 43 PHE B N 1
ATOM 1282 C CA . PHE B 1 43 ? 8.299 49.703 -7.548 1.00 22.16 43 PHE B CA 1
ATOM 1283 C C . PHE B 1 43 ? 9.360 49.366 -6.506 1.00 23.24 43 PHE B C 1
ATOM 1284 O O . PHE B 1 43 ? 9.596 48.204 -6.258 1.00 20.09 43 PHE B O 1
ATOM 1292 N N . THR B 1 44 ? 9.961 50.379 -5.876 1.00 22.91 44 THR B N 1
ATOM 1293 C CA . THR B 1 44 ? 11.077 50.170 -5.000 1.00 22.89 44 THR B CA 1
ATOM 1294 C C . THR B 1 44 ? 10.785 50.377 -3.530 1.00 24.83 44 THR B C 1
ATOM 1295 O O . THR B 1 44 ? 11.717 50.451 -2.749 1.00 26.46 44 THR B O 1
ATOM 1299 N N . GLY B 1 45 ? 9.517 50.485 -3.150 1.00 25.57 45 GLY B N 1
ATOM 1300 C CA . GLY B 1 45 ? 9.147 50.768 -1.770 1.00 26.56 45 GLY B CA 1
ATOM 1301 C C . GLY B 1 45 ? 9.205 49.511 -0.925 1.00 26.49 45 GLY B C 1
ATOM 1302 O O . GLY B 1 45 ? 9.454 48.413 -1.455 1.00 24.86 45 GLY B O 1
ATOM 1303 N N . SER B 1 46 ? 8.896 49.644 0.364 1.00 25.68 46 SER B N 1
ATOM 1304 C CA . SER B 1 46 ? 9.192 48.553 1.323 1.00 27.06 46 SER B CA 1
ATOM 1305 C C . SER B 1 46 ? 7.970 47.688 1.681 1.00 26.34 46 SER B C 1
ATOM 1306 O O . SER B 1 46 ? 8.075 46.763 2.513 1.00 26.51 46 SER B O 1
ATOM 1309 N N . ASN B 1 47 ? 6.816 47.995 1.084 1.00 24.24 47 ASN B N 1
ATOM 1310 C CA . ASN B 1 47 ? 5.603 47.239 1.366 1.00 24.46 47 ASN B CA 1
ATOM 1311 C C . ASN B 1 47 ? 4.791 47.168 0.094 1.00 22.14 47 ASN B C 1
ATOM 1312 O O . ASN B 1 47 ? 4.474 48.180 -0.486 1.00 23.62 47 ASN B O 1
ATOM 1317 N N . ALA B 1 48 ? 4.409 45.973 -0.318 1.00 19.98 48 ALA B N 1
ATOM 1318 C CA . ALA B 1 48 ? 3.637 45.834 -1.537 1.00 18.15 48 ALA B CA 1
ATOM 1319 C C . ALA B 1 48 ? 3.206 44.397 -1.726 1.00 16.90 48 ALA B C 1
ATOM 1320 O O . ALA B 1 48 ? 3.771 43.483 -1.134 1.00 17.29 48 ALA B O 1
ATOM 1322 N N . ALA B 1 49 ? 2.308 44.193 -2.665 1.00 16.52 49 ALA B N 1
ATOM 1323 C CA . ALA B 1 49 ? 1.994 42.855 -3.172 1.00 15.91 49 ALA B CA 1
ATOM 1324 C C . ALA B 1 49 ? 1.553 43.076 -4.600 1.00 16.71 49 ALA B C 1
ATOM 1325 O O . ALA B 1 49 ? 1.139 44.228 -4.958 1.00 16.24 49 ALA B O 1
ATOM 1327 N N . LEU B 1 50 ? 1.635 42.041 -5.417 1.00 15.16 50 LEU B N 1
ATOM 1328 C CA . LEU B 1 50 ? 1.405 42.162 -6.850 1.00 16.02 50 LEU B CA 1
ATOM 1329 C C . LEU B 1 50 ? 0.699 40.929 -7.347 1.00 17.39 50 LEU B C 1
ATOM 1330 O O . LEU B 1 50 ? 1.056 39.790 -7.000 1.00 19.07 50 LEU B O 1
ATOM 1335 N N . ILE B 1 51 ? -0.372 41.115 -8.075 1.00 18.24 51 ILE B N 1
ATOM 1336 C CA . ILE B 1 51 ? -1.008 39.955 -8.683 1.00 21.81 51 ILE B CA 1
ATOM 1337 C C . ILE B 1 51 ? -0.748 39.995 -10.205 1.00 20.38 51 ILE B C 1
ATOM 1338 O O . ILE B 1 51 ? -0.889 41.053 -10.805 1.00 20.68 51 ILE B O 1
ATOM 1343 N N . ILE B 1 52 ? -0.350 38.891 -10.817 1.00 19.43 52 ILE B N 1
ATOM 1344 C CA . ILE B 1 52 ? -0.180 38.851 -12.277 1.00 21.65 52 ILE B CA 1
ATOM 1345 C C . ILE B 1 52 ? -1.138 37.758 -12.814 1.00 23.61 52 ILE B C 1
ATOM 1346 O O . ILE B 1 52 ? -1.096 36.624 -12.303 1.00 22.45 52 ILE B O 1
ATOM 1351 N N . ASN B 1 53 ? -1.969 38.092 -13.808 1.00 23.92 53 ASN B N 1
ATOM 1352 C CA . ASN B 1 53 ? -2.974 37.148 -14.344 1.00 27.22 53 ASN B CA 1
ATOM 1353 C C . ASN B 1 53 ? -2.628 36.475 -15.645 1.00 28.25 53 ASN B C 1
ATOM 1354 O O . ASN B 1 53 ? -1.779 36.916 -16.382 1.00 27.00 53 ASN B O 1
ATOM 1359 N N . LYS B 1 54 ? -3.296 35.386 -15.951 1.00 32.90 54 LYS B N 1
ATOM 1360 C CA . LYS B 1 54 ? -2.940 34.643 -17.158 1.00 35.73 54 LYS B CA 1
ATOM 1361 C C . LYS B 1 54 ? -3.314 35.449 -18.411 1.00 37.11 54 LYS B C 1
ATOM 1362 O O . LYS B 1 54 ? -2.644 35.403 -19.413 1.00 38.38 54 LYS B O 1
ATOM 1368 N N . ASP B 1 55 ? -4.334 36.253 -18.311 1.00 39.48 55 ASP B N 1
ATOM 1369 C CA . ASP B 1 55 ? -4.682 37.129 -19.407 1.00 42.84 55 ASP B CA 1
ATOM 1370 C C . ASP B 1 55 ? -3.763 38.342 -19.528 1.00 41.62 55 ASP B C 1
ATOM 1371 O O . ASP B 1 55 ? -4.105 39.254 -20.271 1.00 43.74 55 ASP B O 1
ATOM 1376 N N . LEU B 1 56 ? -2.643 38.386 -18.789 1.00 39.19 56 LEU B N 1
ATOM 1377 C CA . LEU B 1 56 ? -1.664 39.475 -18.882 1.00 37.64 56 LEU B CA 1
ATOM 1378 C C . LEU B 1 56 ? -2.020 40.778 -18.140 1.00 35.96 56 LEU B C 1
ATOM 1379 O O . LEU B 1 56 ? -1.188 41.708 -18.103 1.00 35.16 56 LEU B O 1
ATOM 1384 N N . SER B 1 57 ? -3.218 40.881 -17.545 1.00 32.92 57 SER B N 1
ATOM 1385 C CA . SER B 1 57 ? -3.476 41.984 -16.636 1.00 31.20 57 SER B CA 1
ATOM 1386 C C . SER B 1 57 ? -2.722 41.783 -15.282 1.00 27.00 57 SER B C 1
ATOM 1387 O O . SER B 1 57 ? -2.179 40.727 -14.987 1.00 24.12 57 SER B O 1
ATOM 1390 N N . ALA B 1 58 ? -2.711 42.837 -14.507 1.00 23.02 58 ALA B N 1
ATOM 1391 C CA . ALA B 1 58 ? -2.062 42.876 -13.231 1.00 22.26 58 ALA B CA 1
ATOM 1392 C C . ALA B 1 58 ? -2.714 43.902 -12.326 1.00 20.80 58 ALA B C 1
ATOM 1393 O O . ALA B 1 58 ? -3.374 44.899 -12.793 1.00 21.61 58 ALA B O 1
ATOM 1395 N N . ARG B 1 59 ? -2.432 43.716 -11.051 1.00 18.88 59 ARG B N 1
ATOM 1396 C CA . ARG B 1 59 ? -2.836 44.630 -10.021 1.00 19.50 59 ARG B CA 1
ATOM 1397 C C . ARG B 1 59 ? -1.794 44.663 -8.913 1.00 18.47 59 ARG B C 1
ATOM 1398 O O . ARG B 1 59 ? -1.237 43.636 -8.525 1.00 18.12 59 ARG B O 1
ATOM 1406 N N . ILE B 1 60 ? -1.523 45.850 -8.385 1.00 18.28 60 ILE B N 1
ATOM 1407 C CA . ILE B 1 60 ? -0.480 46.062 -7.407 1.00 17.39 60 ILE B CA 1
ATOM 1408 C C . ILE B 1 60 ? -1.100 46.754 -6.198 1.00 19.26 60 ILE B C 1
ATOM 1409 O O . ILE B 1 60 ? -2.093 47.463 -6.315 1.00 22.47 60 ILE B O 1
ATOM 1414 N N . SER B 1 61 ? -0.527 46.546 -5.038 1.00 20.40 61 SER B N 1
ATOM 1415 C CA . SER B 1 61 ? -1.021 47.161 -3.802 1.00 21.80 61 SER B CA 1
ATOM 1416 C C . SER B 1 61 ? 0.175 47.625 -2.968 1.00 22.40 61 SER B C 1
ATOM 1417 O O . SER B 1 61 ? 1.168 46.958 -2.878 1.00 22.18 61 SER B O 1
ATOM 1420 N N . THR B 1 62 ? 0.063 48.791 -2.358 1.00 23.97 62 THR B N 1
ATOM 1421 C CA . THR B 1 62 ? 0.985 49.294 -1.410 1.00 24.40 62 THR B CA 1
ATOM 1422 C C . THR B 1 62 ? 0.199 50.138 -0.418 1.00 25.84 62 THR B C 1
ATOM 1423 O O . THR B 1 62 ? -1.010 50.339 -0.599 1.00 26.66 62 THR B O 1
ATOM 1427 N N . ASP B 1 63 ? 0.847 50.670 0.619 1.00 26.79 63 ASP B N 1
ATOM 1428 C CA . ASP B 1 63 ? 0.091 51.410 1.676 1.00 28.70 63 ASP B CA 1
ATOM 1429 C C . ASP B 1 63 ? 0.167 52.921 1.406 1.00 29.93 63 ASP B C 1
ATOM 1430 O O . ASP B 1 63 ? 0.838 53.351 0.470 1.00 29.77 63 ASP B O 1
ATOM 1435 N N . GLY B 1 64 ? -0.507 53.732 2.198 1.00 30.57 64 GLY B N 1
ATOM 1436 C CA . GLY B 1 64 ? -0.672 55.140 1.862 1.00 31.17 64 GLY B CA 1
ATOM 1437 C C . GLY B 1 64 ? 0.589 55.972 1.851 1.00 31.45 64 GLY B C 1
ATOM 1438 O O . GLY B 1 64 ? 0.625 57.079 1.263 1.00 33.58 64 GLY B O 1
ATOM 1439 N N . ARG B 1 65 ? 1.650 55.484 2.468 1.00 30.96 65 ARG B N 1
ATOM 1440 C CA . ARG B 1 65 ? 2.923 56.171 2.301 1.00 32.05 65 ARG B CA 1
ATOM 1441 C C . ARG B 1 65 ? 3.342 56.262 0.841 1.00 29.96 65 ARG B C 1
ATOM 1442 O O . ARG B 1 65 ? 4.068 57.152 0.437 1.00 30.35 65 ARG B O 1
ATOM 1450 N N . TYR B 1 66 ? 2.935 55.288 0.067 1.00 31.41 66 TYR B N 1
ATOM 1451 C CA . TYR B 1 66 ? 3.481 55.094 -1.281 1.00 30.95 66 TYR B CA 1
ATOM 1452 C C . TYR B 1 66 ? 2.503 55.450 -2.404 1.00 32.18 66 TYR B C 1
ATOM 1453 O O . TYR B 1 66 ? 2.733 55.069 -3.528 1.00 31.22 66 TYR B O 1
ATOM 1462 N N . ILE B 1 67 ? 1.429 56.194 -2.114 1.00 35.00 67 ILE B N 1
ATOM 1463 C CA . ILE B 1 67 ? 0.405 56.470 -3.138 1.00 37.15 67 ILE B CA 1
ATOM 1464 C C . ILE B 1 67 ? 1.032 57.170 -4.330 1.00 36.30 67 ILE B C 1
ATOM 1465 O O . ILE B 1 67 ? 0.908 56.702 -5.459 1.00 37.18 67 ILE B O 1
ATOM 1470 N N . THR B 1 68 ? 1.682 58.297 -4.075 1.00 36.68 68 THR B N 1
ATOM 1471 C CA . THR B 1 68 ? 2.368 59.052 -5.111 1.00 36.84 68 THR B CA 1
ATOM 1472 C C . THR B 1 68 ? 3.512 58.239 -5.760 1.00 33.84 68 THR B C 1
ATOM 1473 O O . THR B 1 68 ? 3.638 58.227 -6.985 1.00 33.59 68 THR B O 1
ATOM 1477 N N . GLN B 1 69 ? 4.309 57.530 -4.958 1.00 30.25 69 GLN B N 1
ATOM 1478 C CA . GLN B 1 69 ? 5.473 56.849 -5.507 1.00 29.21 69 GLN B CA 1
ATOM 1479 C C . GLN B 1 69 ? 5.080 55.805 -6.504 1.00 26.51 69 GLN B C 1
ATOM 1480 O O . GLN B 1 69 ? 5.732 55.653 -7.520 1.00 25.90 69 GLN B O 1
ATOM 1486 N N . ILE B 1 70 ? 4.023 55.089 -6.204 1.00 25.56 70 ILE B N 1
ATOM 1487 C CA . ILE B 1 70 ? 3.645 53.943 -7.013 1.00 25.72 70 ILE B CA 1
ATOM 1488 C C . ILE B 1 70 ? 2.975 54.322 -8.300 1.00 26.79 70 ILE B C 1
ATOM 1489 O O . ILE B 1 70 ? 3.141 53.610 -9.247 1.00 25.75 70 ILE B O 1
ATOM 1494 N N . ALA B 1 71 ? 2.232 55.429 -8.331 1.00 29.06 71 ALA B N 1
ATOM 1495 C CA . ALA B 1 71 ? 1.712 56.001 -9.573 1.00 31.89 71 ALA B CA 1
ATOM 1496 C C . ALA B 1 71 ? 2.877 56.564 -10.456 1.00 33.55 71 ALA B C 1
ATOM 1497 O O . ALA B 1 71 ? 2.809 56.533 -11.682 1.00 34.88 71 ALA B O 1
ATOM 1499 N N . GLU B 1 72 ? 3.962 57.003 -9.827 1.00 33.19 72 GLU B N 1
ATOM 1500 C CA . GLU B 1 72 ? 5.112 57.511 -10.562 1.00 34.11 72 GLU B CA 1
ATOM 1501 C C . GLU B 1 72 ? 5.968 56.383 -11.118 1.00 31.20 72 GLU B C 1
ATOM 1502 O O . GLU B 1 72 ? 6.429 56.448 -12.272 1.00 30.50 72 GLU B O 1
ATOM 1508 N N . GLN B 1 73 ? 6.177 55.336 -10.298 1.00 27.23 73 GLN B N 1
ATOM 1509 C CA . GLN B 1 73 ? 7.107 54.280 -10.629 1.00 26.24 73 GLN B CA 1
ATOM 1510 C C . GLN B 1 73 ? 6.459 53.169 -11.359 1.00 24.72 73 GLN B C 1
ATOM 1511 O O . GLN B 1 73 ? 7.165 52.375 -11.977 1.00 25.67 73 GLN B O 1
ATOM 1517 N N . VAL B 1 74 ? 5.149 53.035 -11.204 1.00 23.85 74 VAL B N 1
ATOM 1518 C CA . VAL B 1 74 ? 4.391 51.975 -11.830 1.00 23.78 74 VAL B CA 1
ATOM 1519 C C . VAL B 1 74 ? 3.180 52.581 -12.549 1.00 25.97 74 VAL B C 1
ATOM 1520 O O . VAL B 1 74 ? 2.043 52.335 -12.184 1.00 25.74 74 VAL B O 1
ATOM 1524 N N . PRO B 1 75 ? 3.420 53.323 -13.652 1.00 27.42 75 PRO B N 1
ATOM 1525 C CA . PRO B 1 75 ? 2.262 53.984 -14.226 1.00 29.99 75 PRO B CA 1
ATOM 1526 C C . PRO B 1 75 ? 1.313 53.048 -15.023 1.00 31.50 75 PRO B C 1
ATOM 1527 O O . PRO B 1 75 ? 0.203 53.462 -15.393 1.00 33.64 75 PRO B O 1
ATOM 1531 N N . ASP B 1 76 ? 1.679 51.780 -15.178 1.00 29.08 76 ASP B N 1
ATOM 1532 C CA . ASP B 1 76 ? 1.007 50.907 -16.097 1.00 29.14 76 ASP B CA 1
ATOM 1533 C C . ASP B 1 76 ? 0.253 49.790 -15.377 1.00 27.79 76 ASP B C 1
ATOM 1534 O O . ASP B 1 76 ? -0.222 48.846 -16.009 1.00 29.48 76 ASP B O 1
ATOM 1539 N N . ILE B 1 77 ? 0.199 49.829 -14.057 1.00 26.77 77 ILE B N 1
ATOM 1540 C CA . ILE B 1 77 ? -0.559 48.833 -13.308 1.00 25.82 77 ILE B CA 1
ATOM 1541 C C . ILE B 1 77 ? -1.525 49.587 -12.353 1.00 26.84 77 ILE B C 1
ATOM 1542 O O . ILE B 1 77 ? -1.101 50.447 -11.622 1.00 26.67 77 ILE B O 1
ATOM 1547 N N . GLU B 1 78 ? -2.811 49.251 -12.375 1.00 27.40 78 GLU B N 1
ATOM 1548 C CA . GLU B 1 78 ? -3.762 49.835 -11.434 1.00 29.28 78 GLU B CA 1
ATOM 1549 C C . GLU B 1 78 ? -3.384 49.419 -10.017 1.00 28.53 78 GLU B C 1
ATOM 1550 O O . GLU B 1 78 ? -3.039 48.252 -9.786 1.00 28.07 78 GLU B O 1
ATOM 1552 N N . SER B 1 79 ? -3.450 50.358 -9.078 1.00 29.06 79 SER B N 1
ATOM 1553 C CA . SER B 1 79 ? -3.056 50.125 -7.701 1.00 29.36 79 SER B CA 1
ATOM 1554 C C . SER B 1 79 ? -4.237 50.099 -6.766 1.00 30.32 79 SER B C 1
ATOM 1555 O O . SER B 1 79 ? -5.281 50.673 -7.061 1.00 32.03 79 SER B O 1
ATOM 1558 N N . LEU B 1 80 ? -4.041 49.451 -5.621 1.00 30.89 80 LEU B N 1
ATOM 1559 C CA . LEU B 1 80 ? -5.004 49.365 -4.538 1.00 31.58 80 LEU B CA 1
ATOM 1560 C C . LEU B 1 80 ? -4.277 49.744 -3.261 1.00 32.42 80 LEU B C 1
ATOM 1561 O O . LEU B 1 80 ? -3.368 48.996 -2.872 1.00 31.82 80 LEU B O 1
ATOM 1579 N N . ALA B 1 82 ? -3.662 49.692 0.474 1.00 32.08 82 ALA B N 1
ATOM 1580 C CA . ALA B 1 82 ? -3.978 48.862 1.627 1.00 32.01 82 ALA B CA 1
ATOM 1581 C C . ALA B 1 82 ? -2.710 48.750 2.479 1.00 32.21 82 ALA B C 1
ATOM 1582 O O . ALA B 1 82 ? -1.591 48.758 1.977 1.00 31.51 82 ALA B O 1
ATOM 1584 N N . ARG B 1 83 ? -2.886 48.594 3.772 1.00 32.92 83 ARG B N 1
ATOM 1585 C CA . ARG B 1 83 ? -1.761 48.355 4.626 1.00 33.53 83 ARG B CA 1
ATOM 1586 C C . ARG B 1 83 ? -1.323 46.900 4.599 1.00 30.94 83 ARG B C 1
ATOM 1587 O O . ARG B 1 83 ? -0.124 46.639 4.662 1.00 32.11 83 ARG B O 1
ATOM 1595 N N . ASN B 1 84 ? -2.246 45.949 4.594 1.00 29.40 84 ASN B N 1
ATOM 1596 C CA A ASN B 1 84 ? -1.878 44.533 4.507 0.50 28.96 84 ASN B CA 1
ATOM 1597 C CA B ASN B 1 84 ? -1.860 44.499 4.507 0.50 28.31 84 ASN B CA 1
ATOM 1598 C C . ASN B 1 84 ? -2.130 44.115 3.062 1.00 27.18 84 ASN B C 1
ATOM 1599 O O . ASN B 1 84 ? -3.235 43.795 2.694 1.00 26.44 84 ASN B O 1
ATOM 1608 N N . CYS B 1 85 ? -1.089 44.197 2.217 1.00 25.08 85 CYS B N 1
ATOM 1609 C CA . CYS B 1 85 ? -1.337 44.219 0.783 1.00 22.59 85 CYS B CA 1
ATOM 1610 C C . CYS B 1 85 ? -1.834 42.951 0.181 1.00 20.01 85 CYS B C 1
ATOM 1611 O O . CYS B 1 85 ? -2.707 42.971 -0.669 1.00 20.46 85 CYS B O 1
ATOM 1614 N N . ALA B 1 86 ? -1.242 41.841 0.505 1.00 20.42 86 ALA B N 1
ATOM 1615 C CA . ALA B 1 86 ? -1.624 40.582 -0.156 1.00 21.62 86 ALA B CA 1
ATOM 1616 C C . ALA B 1 86 ? -3.080 40.157 0.141 1.00 22.58 86 ALA B C 1
ATOM 1617 O O . ALA B 1 86 ? -3.847 39.808 -0.782 1.00 22.71 86 ALA B O 1
ATOM 1619 N N . PRO B 1 87 ? -3.489 40.203 1.397 1.00 24.43 87 PRO B N 1
ATOM 1620 C CA . PRO B 1 87 ? -4.897 39.833 1.624 1.00 24.81 87 PRO B CA 1
ATOM 1621 C C . PRO B 1 87 ? -5.849 40.779 0.899 1.00 25.00 87 PRO B C 1
ATOM 1622 O O . PRO B 1 87 ? -6.873 40.322 0.383 1.00 25.31 87 PRO B O 1
ATOM 1626 N N . ALA B 1 88 ? -5.511 42.070 0.829 1.00 24.79 88 ALA B N 1
ATOM 1627 C CA . ALA B 1 88 ? -6.372 43.048 0.121 1.00 24.36 88 ALA B CA 1
ATOM 1628 C C . ALA B 1 88 ? -6.480 42.685 -1.350 1.00 23.23 88 ALA B C 1
ATOM 1629 O O . ALA B 1 88 ? -7.569 42.665 -1.880 1.00 24.89 88 ALA B O 1
ATOM 1631 N N . LEU B 1 89 ? -5.388 42.332 -2.038 1.00 21.53 89 LEU B N 1
ATOM 1632 C CA . LEU B 1 89 ? -5.523 41.976 -3.441 1.00 21.00 89 LEU B CA 1
ATOM 1633 C C . LEU B 1 89 ? -6.322 40.692 -3.569 1.00 21.80 89 LEU B C 1
ATOM 1634 O O . LEU B 1 89 ? -7.182 40.525 -4.457 1.00 22.30 89 LEU B O 1
ATOM 1639 N N . LEU B 1 90 ? -6.075 39.755 -2.672 1.00 22.41 90 LEU B N 1
ATOM 1640 C CA . LEU B 1 90 ? -6.690 38.440 -2.839 1.00 23.37 90 LEU B CA 1
ATOM 1641 C C . LEU B 1 90 ? -8.194 38.488 -2.540 1.00 25.15 90 LEU B C 1
ATOM 1642 O O . LEU B 1 90 ? -8.952 37.797 -3.186 1.00 24.68 90 LEU B O 1
ATOM 1647 N N . SER B 1 91 ? -8.597 39.318 -1.577 1.00 28.54 91 SER B N 1
ATOM 1648 C CA . SER B 1 91 ? -9.994 39.640 -1.327 1.00 31.71 91 SER B CA 1
ATOM 1649 C C . SER B 1 91 ? -10.806 40.055 -2.517 1.00 32.44 91 SER B C 1
ATOM 1650 O O . SER B 1 91 ? -12.008 39.821 -2.546 1.00 32.16 91 SER B O 1
ATOM 1653 N N . ASP B 1 92 ? -10.186 40.814 -3.407 1.00 33.06 92 ASP B N 1
ATOM 1654 C CA . ASP B 1 92 ? -10.908 41.391 -4.513 1.00 34.76 92 ASP B CA 1
ATOM 1655 C C . ASP B 1 92 ? -10.997 40.442 -5.690 1.00 32.68 92 ASP B C 1
ATOM 1656 O O . ASP B 1 92 ? -11.635 40.759 -6.648 1.00 34.77 92 ASP B O 1
ATOM 1661 N N . ILE B 1 93 ? -10.413 39.260 -5.611 1.00 31.81 93 ILE B N 1
ATOM 1662 C CA . ILE B 1 93 ? -10.453 38.316 -6.718 1.00 30.93 93 ILE B CA 1
ATOM 1663 C C . ILE B 1 93 ? -11.746 37.503 -6.689 1.00 32.20 93 ILE B C 1
ATOM 1664 O O . ILE B 1 93 ? -12.145 37.004 -5.627 1.00 31.45 93 ILE B O 1
ATOM 1669 N N . ASN B 1 94 ? -12.365 37.330 -7.859 1.00 32.85 94 ASN B N 1
ATOM 1670 C CA . ASN B 1 94 ? -13.607 36.560 -7.981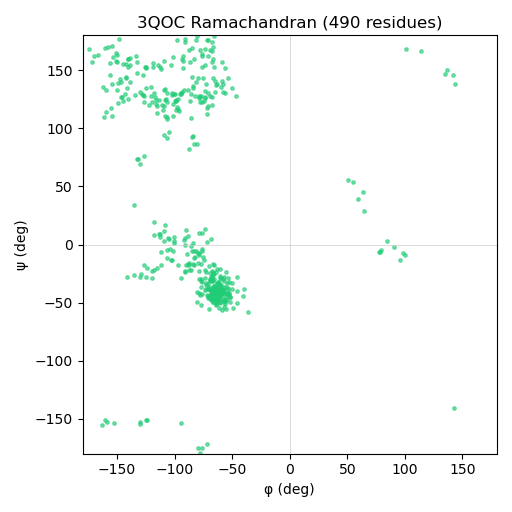 1.00 33.98 94 ASN B CA 1
ATOM 1671 C C . ASN B 1 94 ? -13.392 35.148 -8.538 1.00 32.81 94 ASN B C 1
ATOM 1672 O O . ASN B 1 94 ? -12.730 34.965 -9.553 1.00 32.51 94 ASN B O 1
ATOM 1677 N N . GLY B 1 95 ? -13.940 34.151 -7.876 1.00 31.36 95 GLY B N 1
ATOM 1678 C CA . GLY B 1 95 ? -13.826 32.765 -8.376 1.00 31.83 95 GLY B CA 1
ATOM 1679 C C . GLY B 1 95 ? -14.591 32.511 -9.678 1.00 32.01 95 GLY B C 1
ATOM 1680 O O . GLY B 1 95 ? -15.400 33.344 -10.088 1.00 32.47 95 GLY B O 1
ATOM 1681 N N . PRO B 1 96 ? -14.323 31.372 -10.352 1.00 31.78 96 PRO B N 1
ATOM 1682 C CA . PRO B 1 96 ? -13.298 30.389 -9.951 1.00 30.71 96 PRO B CA 1
ATOM 1683 C C . PRO B 1 96 ? -11.897 30.800 -10.389 1.00 29.36 96 PRO B C 1
ATOM 1684 O O . PRO B 1 96 ? -11.717 31.279 -11.537 1.00 28.50 96 PRO B O 1
ATOM 1688 N N . LYS B 1 97 ? -10.927 30.576 -9.511 1.00 26.59 97 LYS B N 1
ATOM 1689 C CA . LYS B 1 97 ? -9.548 30.963 -9.823 1.00 27.40 97 LYS B CA 1
ATOM 1690 C C . LYS B 1 97 ? -8.532 30.226 -8.990 1.00 25.58 97 LYS B C 1
ATOM 1691 O O . LYS B 1 97 ? -8.719 30.120 -7.798 1.00 24.85 97 LYS B O 1
ATOM 1697 N N . ARG B 1 98 ? -7.487 29.692 -9.628 1.00 24.45 98 ARG B N 1
ATOM 1698 C CA . ARG B 1 98 ? -6.367 29.090 -8.901 1.00 23.79 98 ARG B CA 1
ATOM 1699 C C . ARG B 1 98 ? -5.271 30.151 -8.808 1.00 23.11 98 ARG B C 1
ATOM 1700 O O . ARG B 1 98 ? -4.732 30.620 -9.835 1.00 23.07 98 ARG B O 1
ATOM 1708 N N . VAL B 1 99 ? -4.977 30.546 -7.583 1.00 21.62 99 VAL B N 1
ATOM 1709 C CA . VAL B 1 99 ? -3.985 31.572 -7.300 1.00 22.10 99 VAL B CA 1
ATOM 1710 C C . VAL B 1 99 ? -2.743 30.982 -6.648 1.00 22.20 99 VAL B C 1
ATOM 1711 O O . VAL B 1 99 ? -2.780 30.476 -5.549 1.00 22.01 99 VAL B O 1
ATOM 1715 N N . GLY B 1 100 ? -1.627 31.076 -7.349 1.00 22.13 100 GLY B N 1
ATOM 1716 C CA . GLY B 1 100 ? -0.357 30.673 -6.779 1.00 22.31 100 GLY B CA 1
ATOM 1717 C C . GLY B 1 100 ? 0.194 31.677 -5.805 1.00 21.35 100 GLY B C 1
ATOM 1718 O O . GLY B 1 100 ? -0.124 32.846 -5.861 1.00 20.24 100 GLY B O 1
ATOM 1719 N N . PHE B 1 101 ? 0.983 31.184 -4.871 1.00 21.73 101 PHE B N 1
ATOM 1720 C CA . PHE B 1 101 ? 1.704 32.062 -3.945 1.00 21.34 101 PHE B CA 1
ATOM 1721 C C . PHE B 1 101 ? 3.103 31.473 -3.732 1.00 19.97 101 PHE B C 1
ATOM 1722 O O . PHE B 1 101 ? 3.315 30.305 -4.038 1.00 17.88 101 PHE B O 1
ATOM 1730 N N . GLU B 1 102 ? 4.046 32.302 -3.275 1.00 18.81 102 GLU B N 1
ATOM 1731 C CA . GLU B 1 102 ? 5.445 31.948 -3.279 1.00 18.98 102 GLU B CA 1
ATOM 1732 C C . GLU B 1 102 ? 5.713 31.146 -2.014 1.00 20.63 102 GLU B C 1
ATOM 1733 O O . GLU B 1 102 ? 5.907 31.663 -0.946 1.00 21.17 102 GLU B O 1
ATOM 1739 N N . ALA B 1 103 ? 5.618 29.859 -2.108 1.00 22.52 103 ALA B N 1
ATOM 1740 C CA . ALA B 1 103 ? 5.637 29.032 -0.883 1.00 23.59 103 ALA B CA 1
ATOM 1741 C C . ALA B 1 103 ? 7.009 29.067 -0.179 1.00 23.31 103 ALA B C 1
ATOM 1742 O O . ALA B 1 103 ? 7.112 28.812 1.016 1.00 22.70 103 ALA B O 1
ATOM 1744 N N . ASP B 1 104 ? 8.057 29.376 -0.909 1.00 24.81 104 ASP B N 1
ATOM 1745 C CA . ASP B 1 104 ? 9.419 29.411 -0.336 1.00 25.91 104 ASP B CA 1
ATOM 1746 C C . ASP B 1 104 ? 9.687 30.720 0.438 1.00 26.13 104 ASP B C 1
ATOM 1747 O O . ASP B 1 104 ? 10.734 30.864 1.049 1.00 25.59 104 ASP B O 1
ATOM 1752 N N . TYR B 1 105 ? 8.770 31.681 0.372 1.00 25.67 105 TYR B N 1
ATOM 1753 C CA . TYR B 1 105 ? 8.981 33.000 0.967 1.00 25.64 105 TYR B CA 1
ATOM 1754 C C . TYR B 1 105 ? 7.854 33.414 1.914 1.00 26.57 105 TYR B C 1
ATOM 1755 O O . TYR B 1 105 ? 8.011 34.287 2.683 1.00 28.10 105 TYR B O 1
ATOM 1764 N N . LEU B 1 106 ? 6.691 32.797 1.858 1.00 27.03 106 LEU B N 1
ATOM 1765 C CA . LEU B 1 106 ? 5.603 33.182 2.779 1.00 25.08 106 LEU B CA 1
ATOM 1766 C C . LEU B 1 106 ? 5.708 32.251 3.998 1.00 24.04 106 LEU B C 1
ATOM 1767 O O . LEU B 1 106 ? 5.800 31.053 3.827 1.00 22.17 106 LEU B O 1
ATOM 1772 N N . SER B 1 107 ? 5.685 32.782 5.218 1.00 23.66 107 SER B N 1
ATOM 1773 C CA . SER B 1 107 ? 5.644 31.943 6.412 1.00 23.67 107 SER B CA 1
ATOM 1774 C C . SER B 1 107 ? 4.344 31.176 6.553 1.00 23.09 107 SER B C 1
ATOM 1775 O O . SER B 1 107 ? 3.303 31.528 5.975 1.00 22.28 107 SER B O 1
ATOM 1778 N N . VAL B 1 108 ? 4.414 30.093 7.296 1.00 23.82 108 VAL B N 1
ATOM 1779 C CA . VAL B 1 108 ? 3.225 29.285 7.556 1.00 24.50 108 VAL B CA 1
ATOM 1780 C C . VAL B 1 108 ? 2.107 30.230 8.126 1.00 26.46 108 VAL B C 1
ATOM 1781 O O . VAL B 1 108 ? 0.945 30.142 7.733 1.00 25.45 108 VAL B O 1
ATOM 1785 N N . SER B 1 109 ? 2.475 31.112 9.036 1.00 26.78 109 SER B N 1
ATOM 1786 C CA . SER B 1 109 ? 1.511 32.045 9.651 1.00 30.34 109 SER B CA 1
ATOM 1787 C C . SER B 1 109 ? 0.891 33.036 8.648 1.00 29.08 109 SER B C 1
ATOM 1788 O O . SER B 1 109 ? -0.320 33.182 8.616 1.00 28.94 109 SER B O 1
ATOM 1791 N N . GLN B 1 110 ? 1.726 33.670 7.824 1.00 27.83 110 GLN B N 1
ATOM 1792 C CA . GLN B 1 110 ? 1.227 34.552 6.751 1.00 28.95 110 GLN B CA 1
ATOM 1793 C C . GLN B 1 110 ? 0.306 33.744 5.827 1.00 27.87 110 GLN B C 1
ATOM 1794 O O . GLN B 1 110 ? -0.731 34.195 5.402 1.00 29.62 110 GLN B O 1
ATOM 1800 N N . CYS B 1 111 ? 0.668 32.521 5.540 1.00 27.27 111 CYS B N 1
ATOM 1801 C CA . CYS B 1 111 ? -0.151 31.695 4.690 1.00 28.39 111 CYS B CA 1
ATOM 1802 C C . CYS B 1 111 ? -1.513 31.384 5.307 1.00 28.83 111 CYS B C 1
ATOM 1803 O O . CYS B 1 111 ? -2.515 31.413 4.590 1.00 27.72 111 CYS B O 1
ATOM 1806 N N . GLU B 1 112 ? -1.563 31.130 6.608 1.00 29.95 112 GLU B N 1
ATOM 1807 C CA . GLU B 1 112 ? -2.843 30.971 7.280 1.00 31.49 112 GLU B CA 1
ATOM 1808 C C . GLU B 1 112 ? -3.697 32.258 7.256 1.00 31.83 112 GLU B C 1
ATOM 1809 O O . GLU B 1 112 ? -4.919 32.178 7.122 1.00 32.33 112 GLU B O 1
ATOM 1811 N N . GLU B 1 113 ? -3.080 33.430 7.392 1.00 31.98 113 GLU B N 1
ATOM 1812 C CA . GLU B 1 113 ? -3.857 34.689 7.358 1.00 33.46 113 GLU B CA 1
ATOM 1813 C C . GLU B 1 113 ? -4.437 34.889 5.935 1.00 31.89 113 GLU B C 1
ATOM 1814 O O . GLU B 1 113 ? -5.600 35.193 5.769 1.00 33.28 113 GLU B O 1
ATOM 1816 N N . LEU B 1 114 ? -3.655 34.566 4.936 1.00 29.88 114 LE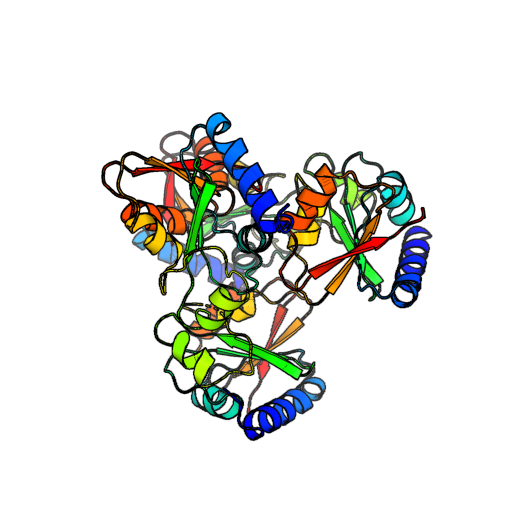U B N 1
ATOM 1817 C CA . LEU B 1 114 ? -4.068 34.648 3.563 1.00 29.83 114 LEU B CA 1
ATOM 1818 C C . LEU B 1 114 ? -5.218 33.722 3.181 1.00 30.29 114 LEU B C 1
ATOM 1819 O O . LEU B 1 114 ? -6.153 34.189 2.504 1.00 29.40 114 LEU B O 1
ATOM 1824 N N . ARG B 1 115 ? -5.204 32.434 3.579 1.00 30.02 115 ARG B N 1
ATOM 1825 C CA . ARG B 1 115 ? -6.343 31.551 3.263 1.00 30.89 115 ARG B CA 1
ATOM 1826 C C . ARG B 1 115 ? -7.725 32.196 3.551 1.00 32.12 115 ARG B C 1
ATOM 1827 O O . ARG B 1 115 ? -8.698 31.860 2.878 1.00 31.52 115 ARG B O 1
ATOM 1829 N N . LYS B 1 116 ? -7.804 33.123 4.513 1.00 32.60 116 LYS B N 1
ATOM 1830 C CA . LYS B 1 116 ? -9.093 33.703 4.934 1.00 33.96 116 LYS B CA 1
ATOM 1831 C C . LYS B 1 116 ? -9.617 34.782 3.980 1.00 33.84 116 LYS B C 1
ATOM 1832 O O . LYS B 1 116 ? -10.763 35.253 4.128 1.00 33.45 116 LYS B O 1
ATOM 1838 N N . SER B 1 117 ? -8.793 35.203 3.024 1.00 31.28 117 SER B N 1
ATOM 1839 C CA . SER B 1 117 ? -9.250 36.193 2.076 1.00 31.69 117 SER B CA 1
ATOM 1840 C C . SER B 1 117 ? -9.618 35.519 0.800 1.00 30.52 117 SER B C 1
ATOM 1841 O O . SER B 1 117 ? -10.067 36.159 -0.116 1.00 31.29 117 SER B O 1
ATOM 1844 N N . ALA B 1 118 ? -9.381 34.229 0.698 1.00 30.46 118 ALA B N 1
ATOM 1845 C CA . ALA B 1 118 ? -9.840 33.508 -0.451 1.00 30.71 118 ALA B CA 1
ATOM 1846 C C . ALA B 1 118 ? -11.378 33.284 -0.500 1.00 31.39 118 ALA B C 1
ATOM 1847 O O . ALA B 1 118 ? -11.932 32.544 0.277 1.00 31.27 118 ALA B O 1
ATOM 1849 N N . GLY B 1 119 ? -12.043 33.929 -1.457 1.00 32.52 119 GLY B N 1
ATOM 1850 C CA . GLY B 1 119 ? -13.485 33.742 -1.676 1.00 33.92 119 GLY B CA 1
ATOM 1851 C C . GLY B 1 119 ? -13.820 32.378 -2.293 1.00 34.97 119 GLY B C 1
ATOM 1852 O O . GLY B 1 119 ? -12.954 31.478 -2.448 1.00 32.65 119 GLY B O 1
ATOM 1853 N N . SER B 1 120 ? -15.091 32.215 -2.668 1.00 36.12 120 SER B N 1
ATOM 1854 C CA . SER B 1 120 ? -15.556 30.898 -3.076 1.00 36.24 120 SER B CA 1
ATOM 1855 C C . SER B 1 120 ? -14.960 30.485 -4.465 1.00 33.67 120 SER B C 1
ATOM 1856 O O . SER B 1 120 ? -14.971 31.254 -5.414 1.00 30.65 120 SER B O 1
ATOM 1859 N N . ASP B 1 121 ? -14.403 29.269 -4.520 1.00 31.76 121 ASP B N 1
ATOM 1860 C CA . ASP B 1 121 ? -13.768 28.737 -5.718 1.00 32.22 121 ASP B CA 1
ATOM 1861 C C . ASP B 1 121 ? -12.503 29.605 -6.092 1.00 30.69 121 ASP B C 1
ATOM 1862 O O . ASP B 1 121 ? -12.113 29.700 -7.260 1.00 30.73 121 ASP B O 1
ATOM 1867 N N . VAL B 1 122 ? -11.881 30.215 -5.078 1.00 28.74 122 VAL B N 1
ATOM 1868 C CA . VAL B 1 122 ? -10.552 30.745 -5.207 1.00 27.87 122 VAL B CA 1
ATOM 1869 C C . VAL B 1 122 ? -9.652 29.803 -4.439 1.00 28.77 122 VAL B C 1
ATOM 1870 O O . VAL B 1 122 ? -9.739 29.763 -3.201 1.00 28.63 122 VAL B O 1
ATOM 1874 N N . GLU B 1 123 ? -8.825 29.036 -5.169 1.00 27.00 123 GLU B N 1
ATOM 1875 C CA . GLU B 1 123 ? -7.953 28.033 -4.597 1.00 27.66 123 GLU B CA 1
ATOM 1876 C C . GLU B 1 123 ? -6.486 28.566 -4.488 1.00 28.93 123 GLU B C 1
ATOM 1877 O O . GLU B 1 123 ? -5.927 29.045 -5.502 1.00 27.88 123 GLU B O 1
ATOM 1883 N N . LEU B 1 124 ? -5.856 28.438 -3.312 1.00 28.68 124 LEU B N 1
ATOM 1884 C CA . LEU B 1 124 ? -4.512 28.933 -3.092 1.00 28.46 124 LEU B CA 1
ATOM 1885 C C . LEU B 1 124 ? -3.504 27.819 -3.289 1.00 27.37 124 LEU B C 1
ATOM 1886 O O . LEU B 1 124 ? -3.522 26.801 -2.587 1.00 26.32 124 LEU B O 1
ATOM 1891 N N . ILE B 1 125 ? -2.679 27.986 -4.306 1.00 26.50 125 ILE B N 1
ATOM 1892 C CA . ILE B 1 125 ? -1.781 26.924 -4.738 1.00 27.47 125 ILE B CA 1
ATOM 1893 C C . ILE B 1 125 ? -0.300 27.290 -4.387 1.00 27.91 125 ILE B C 1
ATOM 1894 O O . ILE B 1 125 ? 0.210 28.299 -4.867 1.00 25.35 125 ILE B O 1
ATOM 1899 N N . PRO B 1 126 ? 0.374 26.464 -3.543 1.00 29.40 126 PRO B N 1
ATOM 1900 C CA . PRO B 1 126 ? 1.767 26.714 -3.171 1.00 29.11 126 PRO B CA 1
ATOM 1901 C C . PRO B 1 126 ? 2.685 26.543 -4.347 1.00 29.49 126 PRO B C 1
ATOM 1902 O O . PRO B 1 126 ? 2.630 25.512 -4.999 1.00 29.84 126 PRO B O 1
ATOM 1906 N N . VAL B 1 127 ? 3.520 27.534 -4.649 1.00 28.00 127 VAL B N 1
ATOM 1907 C CA . VAL B 1 127 ? 4.422 27.388 -5.777 1.00 28.82 127 VAL B CA 1
ATOM 1908 C C . VAL B 1 127 ? 5.870 27.706 -5.332 1.00 28.68 127 VAL B C 1
ATOM 1909 O O . VAL B 1 127 ? 6.126 28.747 -4.713 1.00 28.76 127 VAL B O 1
ATOM 1913 N N . THR B 1 128 ? 6.795 26.808 -5.640 1.00 29.35 128 THR B N 1
ATOM 1914 C CA . THR B 1 128 ? 8.166 26.917 -5.192 1.00 31.40 128 THR B CA 1
ATOM 1915 C C . THR B 1 128 ? 9.028 27.628 -6.235 1.00 32.31 128 THR B C 1
ATOM 1916 O O . THR B 1 128 ? 8.708 27.424 -7.405 1.00 33.50 128 THR B O 1
ATOM 1920 N N . PRO C 1 4 ? 44.016 24.200 10.948 1.00 99.80 4 PRO C N 1
ATOM 1921 C CA . PRO C 1 4 ? 43.270 24.616 9.742 1.00 97.31 4 PRO C CA 1
ATOM 1922 C C . PRO C 1 4 ? 43.565 26.072 9.309 1.00 89.74 4 PRO C C 1
ATOM 1923 O O . PRO C 1 4 ? 42.786 26.967 9.629 1.00 85.29 4 PRO C O 1
ATOM 1927 N N . LEU C 1 5 ? 44.678 26.275 8.588 1.00 88.59 5 LEU C N 1
ATOM 1928 C CA . LEU C 1 5 ? 45.278 27.609 8.332 1.00 82.86 5 LEU C CA 1
ATOM 1929 C C . LEU C 1 5 ? 45.457 27.890 6.831 1.00 80.89 5 LEU C C 1
ATOM 1930 O O . LEU C 1 5 ? 45.953 27.047 6.065 1.00 83.71 5 LEU C O 1
ATOM 1935 N N . ALA C 1 6 ? 45.070 29.097 6.423 1.00 75.23 6 ALA C N 1
ATOM 1936 C CA . ALA C 1 6 ? 44.995 29.434 5.012 1.00 73.27 6 ALA C CA 1
ATOM 1937 C C . ALA C 1 6 ? 46.297 29.968 4.440 1.00 71.96 6 ALA C C 1
ATOM 1938 O O . ALA C 1 6 ? 46.924 30.857 5.015 1.00 69.49 6 ALA C O 1
ATOM 1940 N N . ASP C 1 7 ? 46.661 29.423 3.280 1.00 73.23 7 ASP C N 1
ATOM 1941 C CA . ASP C 1 7 ? 47.660 30.008 2.403 1.00 72.00 7 ASP C CA 1
ATOM 1942 C C . ASP C 1 7 ? 47.422 31.544 2.191 1.00 66.04 7 ASP C C 1
ATOM 1943 O O . ASP C 1 7 ? 46.316 32.025 1.836 1.00 62.57 7 ASP C O 1
ATOM 1948 N N . THR C 1 8 ? 48.512 32.275 2.437 1.00 63.97 8 THR C N 1
ATOM 1949 C CA . THR C 1 8 ? 48.608 33.733 2.430 1.00 59.29 8 THR C CA 1
ATOM 1950 C C . THR C 1 8 ? 48.378 34.232 1.056 1.00 56.25 8 THR C C 1
ATOM 1951 O O . THR C 1 8 ? 47.838 35.317 0.845 1.00 53.33 8 THR C O 1
ATOM 1955 N N . ARG C 1 9 ? 48.725 33.430 0.075 1.00 56.94 9 ARG C N 1
ATOM 1956 C CA . ARG C 1 9 ? 48.527 33.899 -1.267 1.00 55.32 9 ARG C CA 1
ATOM 1957 C C . ARG C 1 9 ? 47.059 34.208 -1.624 1.00 51.38 9 ARG C C 1
ATOM 1958 O O . ARG C 1 9 ? 46.787 35.058 -2.458 1.00 46.32 9 ARG C O 1
ATOM 1966 N N . PHE C 1 10 ? 46.096 33.533 -1.009 1.00 27.21 10 PHE C N 1
ATOM 1967 C CA . PHE C 1 10 ? 44.718 33.762 -1.481 1.00 26.22 10 PHE C CA 1
ATOM 1968 C C . PHE C 1 10 ? 44.307 35.132 -1.026 1.00 26.69 10 PHE C C 1
ATOM 1969 O O . PHE C 1 10 ? 43.726 35.885 -1.773 1.00 25.76 10 PHE C O 1
ATOM 1977 N N . LEU C 1 11 ? 44.627 35.456 0.207 1.00 29.97 11 LEU C N 1
ATOM 1978 C CA . LEU C 1 11 ? 44.343 36.789 0.734 1.00 31.62 11 LEU C CA 1
ATOM 1979 C C . LEU C 1 11 ? 45.078 37.893 -0.075 1.00 31.66 11 LEU C C 1
ATOM 1980 O O . LEU C 1 11 ? 44.461 38.903 -0.376 1.00 30.50 11 LEU C O 1
ATOM 1985 N N . GLN C 1 12 ? 46.318 37.657 -0.506 1.00 31.61 12 GLN C N 1
ATOM 1986 C CA . GLN C 1 12 ? 47.003 38.607 -1.376 1.00 33.42 12 GLN C CA 1
ATOM 1987 C C . GLN C 1 12 ? 46.214 38.864 -2.671 1.00 31.32 12 GLN C C 1
ATOM 1988 O O . GLN C 1 12 ? 46.135 39.996 -3.145 1.00 29.61 12 GLN C O 1
ATOM 1994 N N . ARG C 1 13 ? 45.628 37.814 -3.221 1.00 28.32 13 ARG C N 1
ATOM 1995 C CA . ARG C 1 13 ? 44.952 37.935 -4.491 1.00 27.73 13 ARG C CA 1
ATOM 1996 C C . ARG C 1 13 ? 43.627 38.608 -4.283 1.00 25.94 13 ARG C C 1
ATOM 1997 O O . ARG C 1 13 ? 43.175 39.312 -5.148 1.00 24.88 13 ARG C O 1
ATOM 2005 N N . ARG C 1 14 ? 43.003 38.396 -3.143 1.00 26.01 14 ARG C N 1
ATOM 2006 C CA . ARG C 1 14 ? 41.753 39.065 -2.855 1.00 26.64 14 ARG C CA 1
ATOM 2007 C C . ARG C 1 14 ? 41.985 40.577 -2.633 1.00 29.09 14 ARG C C 1
ATOM 2008 O O . ARG C 1 14 ? 41.224 41.401 -3.155 1.00 29.64 14 ARG C O 1
ATOM 2016 N N . ARG C 1 15 ? 43.015 40.924 -1.878 1.00 31.98 15 ARG C N 1
ATOM 2017 C CA . ARG C 1 15 ? 43.458 42.309 -1.773 1.00 36.12 15 ARG C CA 1
ATOM 2018 C C . ARG C 1 15 ? 43.780 42.973 -3.112 1.00 36.87 15 ARG C C 1
ATOM 2019 O O . ARG C 1 15 ? 43.447 44.148 -3.295 1.00 38.91 15 ARG C O 1
ATOM 2027 N N . ALA C 1 16 ? 44.447 42.261 -4.028 1.00 36.07 16 ALA C N 1
ATOM 2028 C CA . ALA C 1 16 ? 44.705 42.807 -5.366 1.00 37.27 16 ALA C CA 1
ATOM 2029 C C . ALA C 1 16 ? 43.389 43.073 -6.083 1.00 37.21 16 ALA C C 1
ATOM 2030 O O . ALA C 1 16 ? 43.266 44.064 -6.804 1.00 40.21 16 ALA C O 1
ATOM 2032 N N . LEU C 1 17 ? 42.397 42.222 -5.886 1.00 34.96 17 LEU C N 1
ATOM 2033 C CA . LEU C 1 17 ? 41.08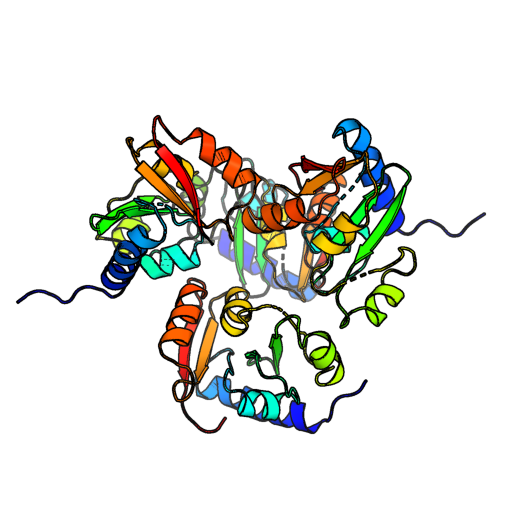5 42.472 -6.435 1.00 35.18 17 LEU C CA 1
ATOM 2034 C C . LEU C 1 17 ? 40.359 43.658 -5.740 1.00 35.92 17 LEU C C 1
ATOM 2035 O O . LEU C 1 17 ? 39.933 44.587 -6.410 1.00 35.83 17 LEU C O 1
ATOM 2040 N N . SER C 1 18 ? 40.198 43.613 -4.429 1.00 36.01 18 SER C N 1
ATOM 2041 C CA . SER C 1 18 ? 39.659 44.767 -3.672 1.00 39.04 18 SER C CA 1
ATOM 2042 C C . SER C 1 18 ? 40.283 46.124 -4.046 1.00 41.37 18 SER C C 1
ATOM 2043 O O . SER C 1 18 ? 39.569 47.138 -4.128 1.00 42.56 18 SER C O 1
ATOM 2046 N N . ALA C 1 19 ? 41.604 46.171 -4.269 1.00 44.64 19 ALA C N 1
ATOM 2047 C CA . ALA C 1 19 ? 42.244 47.457 -4.578 1.00 46.91 19 ALA C CA 1
ATOM 2048 C C . ALA C 1 19 ? 41.911 47.967 -5.978 1.00 48.73 19 ALA C C 1
ATOM 2049 O O . ALA C 1 19 ? 42.438 49.008 -6.369 1.00 51.35 19 ALA C O 1
ATOM 2051 N N . GLN C 1 20 ? 41.075 47.256 -6.746 1.00 47.93 20 GLN C N 1
ATOM 2052 C CA . GLN C 1 20 ? 40.600 47.765 -8.047 1.00 50.07 20 GLN C CA 1
ATOM 2053 C C . GLN C 1 20 ? 39.161 48.315 -7.992 1.00 49.95 20 GLN C C 1
ATOM 2054 O O . GLN C 1 20 ? 38.733 49.001 -8.900 1.00 50.69 20 GLN C O 1
ATOM 2060 N N . LEU C 1 21 ? 38.436 48.026 -6.916 1.00 49.32 21 LEU C N 1
ATOM 2061 C CA . LEU C 1 21 ? 37.005 48.306 -6.861 1.00 49.48 21 LEU C CA 1
ATOM 2062 C C . LEU C 1 21 ? 36.694 49.802 -6.925 1.00 51.10 21 LEU C C 1
ATOM 2063 O O . LEU C 1 21 ? 35.833 50.193 -7.661 1.00 50.69 21 LEU C O 1
ATOM 2068 N N . ALA C 1 22 ? 37.432 50.609 -6.168 1.00 53.73 22 ALA C N 1
ATOM 2069 C CA . ALA C 1 22 ? 37.229 52.067 -6.071 1.00 55.80 22 ALA C CA 1
ATOM 2070 C C . ALA C 1 22 ? 37.380 52.750 -7.419 1.00 58.50 22 ALA C C 1
ATOM 2071 O O . ALA C 1 22 ? 36.643 53.706 -7.728 1.00 60.10 22 ALA C O 1
ATOM 2073 N N . ALA C 1 23 ? 38.324 52.258 -8.222 1.00 59.75 23 ALA C N 1
ATOM 2074 C CA . ALA C 1 23 ? 38.518 52.755 -9.593 1.00 62.30 23 ALA C CA 1
ATOM 2075 C C . ALA C 1 23 ? 37.314 52.460 -10.508 1.00 61.79 23 ALA C C 1
ATOM 2076 O O . ALA C 1 23 ? 36.955 53.298 -11.355 1.00 64.49 23 ALA C O 1
ATOM 2078 N N . LYS C 1 24 ? 36.707 51.281 -10.350 1.00 58.43 24 LYS C N 1
ATOM 2079 C CA . LYS C 1 24 ? 35.504 50.930 -11.115 1.00 57.06 24 LYS C CA 1
ATOM 2080 C C . LYS C 1 24 ? 34.243 51.520 -10.453 1.00 55.51 24 LYS C C 1
ATOM 2081 O O . LYS C 1 24 ? 33.129 51.454 -11.000 1.00 55.23 24 LYS C O 1
ATOM 2083 N N . ARG C 1 25 ? 34.429 52.121 -9.278 1.00 53.91 25 ARG C N 1
ATOM 2084 C CA . ARG C 1 25 ? 33.335 52.754 -8.564 1.00 52.61 25 ARG C CA 1
ATOM 2085 C C . ARG C 1 25 ? 32.302 51.700 -8.183 1.00 48.49 25 ARG C C 1
ATOM 2086 O O . ARG C 1 25 ? 31.118 51.908 -8.362 1.00 49.15 25 ARG C O 1
ATOM 2088 N N . ILE C 1 26 ? 32.774 50.571 -7.669 1.00 43.96 26 ILE C N 1
ATOM 2089 C CA . ILE C 1 26 ? 31.920 49.510 -7.237 1.00 40.68 26 ILE C CA 1
ATOM 2090 C C . ILE C 1 26 ? 32.266 49.202 -5.783 1.00 38.69 26 ILE C C 1
ATOM 2091 O O . ILE C 1 26 ? 33.404 49.443 -5.367 1.00 39.63 26 ILE C O 1
ATOM 2096 N N . ASP C 1 27 ? 31.286 48.711 -5.021 1.00 35.47 27 ASP C N 1
ATOM 2097 C CA . ASP C 1 27 ? 31.422 48.445 -3.582 1.00 34.78 27 ASP C CA 1
ATOM 2098 C C . ASP C 1 27 ? 31.820 46.955 -3.244 1.00 33.53 27 ASP C C 1
ATOM 2099 O O . ASP C 1 27 ? 32.410 46.626 -2.178 1.00 32.97 27 ASP C O 1
ATOM 2104 N N . ALA C 1 28 ? 31.416 46.051 -4.107 1.00 31.29 28 ALA C N 1
ATOM 2105 C CA . ALA C 1 28 ? 31.690 44.660 -3.922 1.00 30.66 28 ALA C CA 1
ATOM 2106 C C . ALA C 1 28 ? 31.721 44.082 -5.334 1.00 31.07 28 ALA C C 1
ATOM 2107 O O . ALA C 1 28 ? 31.136 44.674 -6.267 1.00 32.27 28 ALA C O 1
ATOM 2117 N N . LEU C 1 30 ? 31.026 40.336 -7.213 1.00 24.60 30 LEU C N 1
ATOM 2118 C CA . LEU C 1 30 ? 30.455 39.008 -7.177 1.00 22.64 30 LEU C CA 1
ATOM 2119 C C . LEU C 1 30 ? 31.132 38.140 -8.251 1.00 21.35 30 LEU C C 1
ATOM 2120 O O . LEU C 1 30 ? 30.921 38.326 -9.430 1.00 23.50 30 LEU C O 1
ATOM 2125 N N . VAL C 1 31 ? 31.924 37.192 -7.817 1.00 19.97 31 VAL C N 1
ATOM 2126 C CA . VAL C 1 31 ? 32.723 36.320 -8.678 1.00 18.01 31 VAL C CA 1
ATOM 2127 C C . VAL C 1 31 ? 31.969 35.041 -8.780 1.00 17.09 31 VAL C C 1
ATOM 2128 O O . VAL C 1 31 ? 31.604 34.445 -7.766 1.00 15.67 31 VAL C O 1
ATOM 2132 N N . THR C 1 32 ? 31.658 34.624 -9.998 1.00 17.75 32 THR C N 1
ATOM 2133 C CA . THR C 1 32 ? 30.871 33.423 -10.253 1.00 18.78 32 THR C CA 1
ATOM 2134 C C . THR C 1 32 ? 31.605 32.335 -11.044 1.00 19.75 32 THR C C 1
ATOM 2135 O O . THR C 1 32 ? 31.179 31.180 -11.064 1.00 19.76 32 THR C O 1
ATOM 2139 N N . HIS C 1 33 ? 32.631 32.719 -11.775 1.00 18.97 33 HIS C N 1
ATOM 2140 C CA . HIS C 1 33 ? 33.346 31.761 -12.590 1.00 20.71 33 HIS C CA 1
ATOM 2141 C C . HIS C 1 33 ? 34.240 30.946 -11.676 1.00 19.40 33 HIS C C 1
ATOM 2142 O O . HIS C 1 33 ? 35.043 31.520 -10.930 1.00 17.43 33 HIS C O 1
ATOM 2149 N N . LEU C 1 34 ? 34.111 29.616 -11.785 1.00 20.33 34 LEU C N 1
ATOM 2150 C CA . LEU C 1 34 ? 34.696 28.731 -10.865 1.00 22.18 34 LEU C CA 1
ATOM 2151 C C . LEU C 1 34 ? 36.230 28.871 -10.770 1.00 21.76 34 LEU C C 1
ATOM 2152 O O . LEU C 1 34 ? 36.760 28.830 -9.684 1.00 19.40 34 LEU C O 1
ATOM 2157 N N . THR C 1 35 ? 36.938 29.050 -11.881 1.00 22.14 35 THR C N 1
ATOM 2158 C CA . THR C 1 35 ? 38.396 29.145 -11.811 1.00 23.31 35 THR C CA 1
ATOM 2159 C C . THR C 1 35 ? 38.849 30.446 -11.117 1.00 21.02 35 THR C C 1
ATOM 2160 O O . THR C 1 35 ? 39.856 30.438 -10.412 1.00 20.43 35 THR C O 1
ATOM 2164 N N . HIS C 1 36 ? 38.082 31.525 -11.254 1.00 19.86 36 HIS C N 1
A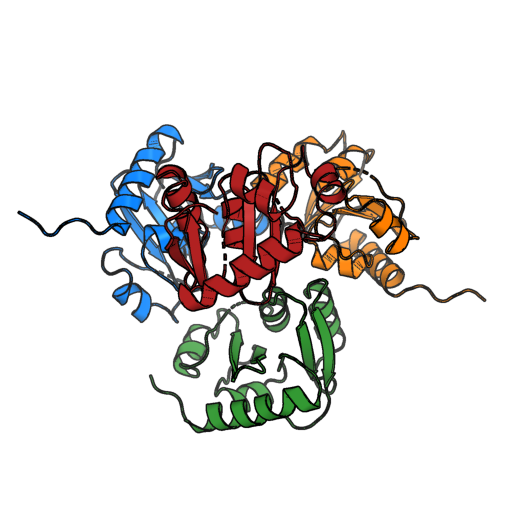TOM 2165 C CA . HIS C 1 36 ? 38.329 32.732 -10.530 1.00 19.94 36 HIS C CA 1
ATOM 2166 C C . HIS C 1 36 ? 38.046 32.533 -9.037 1.00 18.56 36 HIS C C 1
ATOM 2167 O O . HIS C 1 36 ? 38.811 32.985 -8.235 1.00 18.08 36 HIS C O 1
ATOM 2174 N N . ILE C 1 37 ? 36.991 31.801 -8.687 1.00 17.74 37 ILE C N 1
ATOM 2175 C CA . ILE C 1 37 ? 36.704 31.494 -7.312 1.00 17.18 37 ILE C CA 1
ATOM 2176 C C . ILE C 1 37 ? 37.863 30.656 -6.783 1.00 17.37 37 ILE C C 1
ATOM 2177 O O . ILE C 1 37 ? 38.375 30.962 -5.747 1.00 16.40 37 ILE C O 1
ATOM 2182 N N . ARG C 1 38 ? 38.270 29.596 -7.472 1.00 18.67 38 ARG C N 1
ATOM 2183 C CA . ARG C 1 38 ? 39.399 28.785 -6.973 1.00 18.73 38 ARG C CA 1
ATOM 2184 C C . ARG C 1 38 ? 40.619 29.686 -6.778 1.00 20.04 38 ARG C C 1
ATOM 2185 O O . ARG C 1 38 ? 41.277 29.667 -5.722 1.00 19.86 38 ARG C O 1
ATOM 2193 N N . TYR C 1 39 ? 40.906 30.527 -7.770 1.00 19.96 39 TYR C N 1
ATOM 2194 C CA . TYR C 1 39 ? 42.078 31.393 -7.690 1.00 20.63 39 TYR C CA 1
ATOM 2195 C C . TYR C 1 39 ? 42.052 32.361 -6.508 1.00 19.62 39 TYR C C 1
ATOM 2196 O O . TYR C 1 39 ? 43.055 32.622 -5.884 1.00 19.23 39 TYR C O 1
ATOM 2205 N N . LEU C 1 40 ? 40.885 32.868 -6.160 1.00 19.31 40 LEU C N 1
ATOM 2206 C CA . LEU C 1 40 ? 40.786 33.834 -5.079 1.00 18.92 40 LEU C CA 1
ATOM 2207 C C . LEU C 1 40 ? 40.566 33.212 -3.712 1.00 19.57 40 LEU C C 1
ATOM 2208 O O . LEU C 1 40 ? 40.792 33.884 -2.677 1.00 20.70 40 LEU C O 1
ATOM 2213 N N . SER C 1 41 ? 40.142 31.950 -3.636 1.00 18.94 41 SER C N 1
ATOM 2214 C CA . SER C 1 41 ? 39.837 31.385 -2.340 1.00 17.92 41 SER C CA 1
ATOM 2215 C C . SER C 1 41 ? 40.471 30.050 -2.007 1.00 19.04 41 SER C C 1
ATOM 2216 O O . SER C 1 41 ? 40.659 29.684 -0.849 1.00 19.03 41 SER C O 1
ATOM 2219 N N . GLY C 1 42 ? 40.806 29.275 -2.994 1.00 19.60 42 GLY C N 1
ATOM 2220 C CA . GLY C 1 42 ? 41.308 27.959 -2.685 1.00 20.55 42 GLY C CA 1
ATOM 2221 C C . GLY C 1 42 ? 40.196 26.914 -2.862 1.00 22.16 42 GLY C C 1
ATOM 2222 O O . GLY C 1 42 ? 40.500 25.720 -2.856 1.00 23.22 42 GLY C O 1
ATOM 2223 N N . PHE C 1 43 ? 38.942 27.325 -3.075 1.00 21.26 43 PHE C N 1
ATOM 2224 C CA . PHE C 1 43 ? 37.874 26.349 -3.091 1.00 24.57 43 PHE C CA 1
ATOM 2225 C C . PHE C 1 43 ? 37.747 25.715 -4.433 1.00 27.09 43 PHE C C 1
ATOM 2226 O O . PHE C 1 43 ? 37.717 26.399 -5.451 1.00 25.47 43 PHE C O 1
ATOM 2234 N N . THR C 1 44 ? 37.614 24.401 -4.433 1.00 30.05 44 THR C N 1
ATOM 2235 C CA . THR C 1 44 ? 37.712 23.611 -5.645 1.00 33.21 44 THR C CA 1
ATOM 2236 C C . THR C 1 44 ? 36.431 22.933 -6.135 1.00 35.18 44 THR C C 1
ATOM 2237 O O . THR C 1 44 ? 36.431 22.326 -7.202 1.00 36.56 44 THR C O 1
ATOM 2241 N N . GLY C 1 45 ? 35.341 22.997 -5.373 1.00 34.48 45 GLY C N 1
ATOM 2242 C CA . GLY C 1 45 ? 34.118 22.290 -5.783 1.00 35.76 45 GLY C CA 1
ATOM 2243 C C . GLY C 1 45 ? 33.376 22.894 -6.955 1.00 34.10 45 GLY C C 1
ATOM 2244 O O . GLY C 1 45 ? 33.722 23.940 -7.406 1.00 34.79 45 GLY C O 1
ATOM 2245 N N . SER C 1 46 ? 32.321 22.252 -7.421 1.00 34.29 46 SER C N 1
ATOM 2246 C CA . SER C 1 46 ? 31.721 22.602 -8.731 1.00 34.38 46 SER C CA 1
ATOM 2247 C C . SER C 1 46 ? 30.606 23.655 -8.672 1.00 31.90 46 SER C C 1
ATOM 2248 O O . SER C 1 46 ? 30.021 24.025 -9.687 1.00 30.69 46 SER C O 1
ATOM 2251 N N . ASN C 1 47 ? 30.288 24.125 -7.475 1.00 28.94 47 ASN C N 1
ATOM 2252 C CA . ASN C 1 47 ? 29.199 25.053 -7.346 1.00 26.98 47 ASN C CA 1
ATOM 2253 C C . ASN C 1 47 ? 29.618 25.987 -6.244 1.00 23.76 47 ASN C C 1
ATOM 2254 O O . ASN C 1 47 ? 29.982 25.538 -5.190 1.00 22.28 47 ASN C O 1
ATOM 2259 N N . ALA C 1 48 ? 29.644 27.284 -6.548 1.00 20.79 48 ALA C N 1
ATOM 2260 C CA . ALA C 1 48 ? 30.094 28.252 -5.652 1.00 19.87 48 ALA C CA 1
ATOM 2261 C C . ALA C 1 48 ? 29.830 29.658 -6.103 1.00 19.11 48 ALA C C 1
ATOM 2262 O O . ALA C 1 48 ? 29.613 29.899 -7.262 1.00 18.26 48 ALA C O 1
ATOM 2264 N N . ALA C 1 49 ? 29.890 30.580 -5.146 1.00 16.83 49 ALA C N 1
ATOM 2265 C CA . ALA C 1 49 ? 29.983 31.933 -5.486 1.00 17.40 49 ALA C CA 1
ATOM 2266 C C . ALA C 1 49 ? 30.728 32.630 -4.399 1.00 17.25 49 ALA C C 1
ATOM 2267 O O . ALA C 1 49 ? 30.790 32.144 -3.290 1.00 16.67 49 ALA C O 1
ATOM 2269 N N . LEU C 1 50 ? 31.304 33.766 -4.761 1.00 17.21 50 LEU C N 1
ATOM 2270 C CA . LEU C 1 50 ? 32.202 34.522 -3.910 1.00 18.67 50 LEU C CA 1
ATOM 2271 C C . LEU C 1 50 ? 31.981 36.039 -4.040 1.00 19.06 50 LEU C C 1
ATOM 2272 O O . LEU C 1 50 ? 31.953 36.568 -5.134 1.00 20.25 50 LEU C O 1
ATOM 2277 N N . ILE C 1 51 ? 31.742 36.719 -2.912 1.00 20.65 51 ILE C N 1
ATOM 2278 C CA . ILE C 1 51 ? 31.701 38.180 -2.863 1.00 23.43 51 ILE C CA 1
ATOM 2279 C C . ILE C 1 51 ? 32.937 38.720 -2.192 1.00 22.49 51 ILE C C 1
ATOM 2280 O O . ILE C 1 51 ? 33.305 38.243 -1.115 1.00 22.45 51 ILE C O 1
ATOM 2285 N N . ILE C 1 52 ? 33.591 39.683 -2.826 1.00 23.08 52 ILE C N 1
ATOM 2286 C CA . ILE C 1 52 ? 34.766 40.375 -2.267 1.00 24.88 52 ILE C CA 1
ATOM 2287 C C . ILE C 1 52 ? 34.352 41.857 -2.088 1.00 26.69 52 ILE C C 1
ATOM 2288 O O . ILE C 1 52 ? 33.966 42.498 -3.075 1.00 24.85 52 ILE C O 1
ATOM 2293 N N . ASN C 1 53 ? 34.406 42.382 -0.873 1.00 28.72 53 ASN C N 1
ATOM 2294 C CA . ASN C 1 53 ? 33.992 43.757 -0.594 1.00 32.90 53 ASN C CA 1
ATOM 2295 C C . ASN C 1 53 ? 35.141 44.729 -0.666 1.00 36.20 53 ASN C C 1
ATOM 2296 O O . ASN C 1 53 ? 36.267 44.362 -0.407 1.00 36.91 53 ASN C O 1
ATOM 2301 N N . LYS C 1 54 ? 34.842 45.977 -1.003 1.00 40.27 54 LYS C N 1
ATOM 2302 C CA . LYS C 1 54 ? 35.853 47.039 -1.040 1.00 44.35 54 LYS C CA 1
ATOM 2303 C C . LYS C 1 54 ? 36.604 47.115 0.256 1.00 46.48 54 LYS C C 1
ATOM 2304 O O . LYS C 1 54 ? 37.787 47.463 0.241 1.00 48.35 54 LYS C O 1
ATOM 2310 N N . ASP C 1 55 ? 35.920 46.797 1.360 1.00 47.67 55 ASP C N 1
ATOM 2311 C CA . ASP C 1 55 ? 36.492 46.898 2.701 1.00 50.43 55 ASP C CA 1
ATOM 2312 C C . ASP C 1 55 ? 37.396 45.739 3.053 1.00 50.44 55 ASP C C 1
ATOM 2313 O O . ASP C 1 55 ? 37.781 45.586 4.223 1.00 52.49 55 ASP C O 1
ATOM 2318 N N . LEU C 1 56 ? 37.717 44.900 2.064 1.00 48.68 56 LEU C N 1
ATOM 2319 C CA . LEU C 1 56 ? 38.576 43.723 2.261 1.00 47.90 56 LEU C CA 1
ATOM 2320 C C . LEU C 1 56 ? 37.893 42.502 2.919 1.00 45.34 56 LEU C C 1
ATOM 2321 O O . LEU C 1 56 ? 38.521 41.435 3.009 1.00 45.64 56 LEU C O 1
ATOM 2326 N N . SER C 1 57 ? 36.640 42.626 3.384 1.00 42.30 57 SER C N 1
ATOM 2327 C CA . SER C 1 57 ? 35.900 41.444 3.847 1.00 38.97 57 SER C CA 1
ATOM 2328 C C . SER C 1 57 ? 35.424 40.638 2.640 1.00 34.73 57 SER C C 1
ATOM 2329 O O . SER C 1 57 ? 35.499 41.106 1.522 1.00 33.95 57 SER C O 1
ATOM 2332 N N . ALA C 1 58 ? 35.023 39.394 2.852 1.00 30.97 58 ALA C N 1
ATOM 2333 C CA . ALA C 1 58 ? 34.540 38.561 1.746 1.00 27.01 58 ALA C CA 1
ATOM 2334 C C . ALA C 1 58 ? 33.540 37.578 2.297 1.00 23.42 58 ALA C C 1
ATOM 2335 O O . ALA C 1 58 ? 33.483 37.333 3.499 1.00 23.75 58 ALA C O 1
ATOM 2337 N N . ARG C 1 59 ? 32.789 36.980 1.414 1.00 19.74 59 ARG C N 1
ATOM 2338 C CA . ARG C 1 59 ? 31.866 35.970 1.787 1.00 19.00 59 ARG C CA 1
ATOM 2339 C C . ARG C 1 59 ? 31.722 35.004 0.680 1.00 16.75 59 ARG C C 1
ATOM 2340 O O . ARG C 1 59 ? 31.693 35.408 -0.495 1.00 16.39 59 ARG C O 1
ATOM 2348 N N . ILE C 1 60 ? 31.656 33.705 1.036 1.00 16.15 60 ILE C N 1
ATOM 2349 C CA . ILE C 1 60 ? 31.676 32.615 0.047 1.00 14.71 60 ILE C CA 1
ATOM 2350 C C . ILE C 1 60 ? 30.458 31.730 0.256 1.00 15.41 60 ILE C C 1
ATOM 2351 O O . ILE C 1 60 ? 29.924 31.675 1.346 1.00 16.86 60 ILE C O 1
ATOM 2356 N N . SER C 1 61 ? 29.988 31.066 -0.779 1.00 15.61 61 SER C N 1
ATOM 2357 C CA . SER C 1 61 ? 28.799 30.284 -0.667 1.00 16.76 61 SER C CA 1
ATOM 2358 C C . SER C 1 61 ? 28.917 29.012 -1.482 1.00 17.53 61 SER C C 1
ATOM 2359 O O . SER C 1 61 ? 29.484 29.080 -2.548 1.00 17.09 61 SER C O 1
ATOM 2362 N N . THR C 1 62 ? 28.367 27.885 -0.993 1.00 17.07 62 THR C N 1
ATOM 2363 C CA . THR C 1 62 ? 28.322 26.626 -1.733 1.00 18.28 62 THR C CA 1
ATOM 2364 C C . THR C 1 62 ? 27.168 25.808 -1.235 1.00 19.58 62 THR C C 1
ATOM 2365 O O . THR C 1 62 ? 26.544 26.188 -0.260 1.00 18.03 62 THR C O 1
ATOM 2369 N N . ASP C 1 63 ? 26.828 24.706 -1.906 1.00 22.00 63 ASP C N 1
ATOM 2370 C CA . ASP C 1 63 ? 25.700 23.882 -1.432 1.00 23.58 63 ASP C CA 1
ATOM 2371 C C . ASP C 1 63 ? 26.133 22.782 -0.461 1.00 24.23 63 ASP C C 1
ATOM 2372 O O . ASP C 1 63 ? 27.319 22.527 -0.269 1.00 22.58 63 ASP C O 1
ATOM 2377 N N . GLY C 1 64 ? 25.160 22.075 0.103 1.00 26.49 64 GLY C N 1
ATOM 2378 C CA . GLY C 1 64 ? 25.439 21.010 1.096 1.00 25.52 64 GLY C CA 1
ATOM 2379 C C . GLY C 1 64 ? 26.459 19.962 0.768 1.00 25.31 64 GLY C C 1
ATOM 2380 O O . GLY C 1 64 ? 27.154 19.494 1.680 1.00 25.13 64 GLY C O 1
ATOM 2381 N N . ARG C 1 65 ? 26.578 19.585 -0.497 1.00 25.35 65 ARG C N 1
ATOM 2382 C CA . ARG C 1 65 ? 27.635 18.639 -0.963 1.00 26.54 65 ARG C CA 1
ATOM 2383 C C . ARG C 1 65 ? 29.079 19.026 -0.623 1.00 25.06 65 ARG C C 1
ATOM 2384 O O . ARG C 1 65 ? 29.951 18.186 -0.439 1.00 24.96 65 ARG C O 1
ATOM 2392 N N . TYR C 1 66 ? 29.347 20.321 -0.595 1.00 23.68 66 TYR C N 1
ATOM 2393 C CA . TYR C 1 66 ? 30.693 20.858 -0.438 1.00 23.46 66 TYR C CA 1
ATOM 2394 C C . TYR C 1 66 ? 30.830 21.687 0.823 1.00 21.69 66 TYR C C 1
ATOM 2395 O O . TYR C 1 66 ? 31.832 22.371 0.973 1.00 21.08 66 TYR C O 1
ATOM 2404 N N . ILE C 1 67 ? 29.842 21.717 1.703 1.00 21.12 67 ILE C N 1
ATOM 2405 C CA . ILE C 1 67 ? 29.908 22.740 2.789 1.00 21.04 67 ILE C CA 1
ATOM 2406 C C . ILE C 1 67 ? 30.974 22.382 3.820 1.00 21.96 67 ILE C C 1
ATOM 2407 O O . ILE C 1 67 ? 31.726 23.240 4.368 1.00 22.37 67 ILE C O 1
ATOM 2412 N N . THR C 1 68 ? 31.156 21.099 4.035 1.00 23.30 68 THR C N 1
ATOM 2413 C CA . THR C 1 68 ? 32.247 20.690 4.921 1.00 25.71 68 THR C CA 1
ATOM 2414 C C . THR C 1 68 ? 33.610 20.969 4.299 1.00 26.14 68 THR C C 1
ATOM 2415 O O . THR C 1 68 ? 34.523 21.532 4.937 1.00 27.59 68 THR C O 1
ATOM 2419 N N . GLN C 1 69 ? 33.758 20.604 3.044 1.00 26.00 69 GLN C N 1
ATOM 2420 C CA . GLN C 1 69 ? 35.007 20.850 2.321 1.00 26.29 69 GLN C CA 1
ATOM 2421 C C . GLN C 1 69 ? 35.353 22.342 2.337 1.00 26.20 69 GLN C C 1
ATOM 2422 O O . GLN C 1 69 ? 36.544 22.720 2.489 1.00 27.47 69 GLN C O 1
ATOM 2428 N N . ILE C 1 70 ? 34.356 23.223 2.187 1.00 23.94 70 ILE C N 1
ATOM 2429 C CA . ILE C 1 70 ? 34.712 24.628 2.080 1.00 21.69 70 ILE C CA 1
ATOM 2430 C C . ILE C 1 70 ? 35.321 25.148 3.345 1.00 23.27 70 ILE C C 1
ATOM 2431 O O . ILE C 1 70 ? 36.243 25.994 3.316 1.00 23.95 70 ILE C O 1
ATOM 2436 N N . ALA C 1 71 ? 34.837 24.656 4.471 1.00 24.38 71 ALA C N 1
ATOM 2437 C CA . ALA C 1 71 ? 35.380 25.028 5.744 1.00 25.87 71 ALA C CA 1
ATOM 2438 C C . ALA C 1 71 ? 36.839 24.594 5.825 1.00 26.38 71 ALA C C 1
ATOM 2439 O O . ALA C 1 71 ? 37.669 25.309 6.386 1.00 27.23 71 ALA C O 1
ATOM 2441 N N . GLU C 1 72 ? 37.142 23.441 5.266 1.00 27.15 72 GLU C N 1
ATOM 2442 C CA . GLU C 1 72 ? 38.503 22.908 5.335 1.00 28.44 72 GLU C CA 1
ATOM 2443 C C . GLU C 1 72 ? 39.419 23.621 4.298 1.00 29.71 72 GLU C C 1
ATOM 2444 O O . GLU C 1 72 ? 40.528 24.051 4.637 1.00 28.94 72 GLU C O 1
ATOM 2446 N N . GLN C 1 73 ? 38.920 23.825 3.063 1.00 28.82 73 GLN C N 1
ATOM 2447 C CA . GLN C 1 73 ? 39.766 24.439 2.013 1.00 29.34 73 GLN C CA 1
ATOM 2448 C C . GLN C 1 73 ? 39.871 25.954 2.150 1.00 28.60 73 GLN C C 1
ATOM 2449 O O . GLN C 1 73 ? 40.867 26.573 1.710 1.00 28.86 73 GLN C O 1
ATOM 2455 N N . VAL C 1 74 ? 38.820 26.561 2.688 1.00 27.19 74 VAL C N 1
ATOM 2456 C CA . VAL C 1 74 ? 38.777 28.001 2.836 1.00 26.59 74 VAL C CA 1
ATOM 2457 C C . VAL C 1 74 ? 38.466 28.383 4.289 1.00 27.37 74 VAL C C 1
ATOM 2458 O O . VAL C 1 74 ? 37.373 28.855 4.616 1.00 27.58 74 VAL C O 1
ATOM 2462 N N . PRO C 1 75 ? 39.445 28.278 5.169 1.00 28.72 75 PRO C N 1
ATOM 2463 C CA . PRO C 1 75 ? 39.119 28.559 6.557 1.00 30.04 75 PRO C CA 1
ATOM 2464 C C . PRO C 1 75 ? 39.025 29.989 6.931 1.00 30.76 75 PRO C C 1
ATOM 2465 O O . PRO C 1 75 ? 38.550 30.279 8.047 1.00 32.68 75 PRO C O 1
ATOM 2469 N N . ASP C 1 76 ? 39.391 30.889 6.035 1.00 29.66 76 ASP C N 1
ATOM 2470 C CA . ASP C 1 76 ? 39.466 32.318 6.404 1.00 30.64 76 ASP C CA 1
ATOM 2471 C C . ASP C 1 76 ? 38.323 33.164 5.853 1.00 28.84 76 ASP C C 1
ATOM 2472 O O . ASP C 1 76 ? 38.342 34.394 6.010 1.00 30.45 76 ASP C O 1
ATOM 2477 N N . ILE C 1 77 ? 37.334 32.534 5.221 1.00 25.93 77 ILE C N 1
ATOM 2478 C CA . ILE C 1 77 ? 36.167 33.260 4.691 1.00 24.40 77 ILE C CA 1
ATOM 2479 C C . ILE C 1 77 ? 34.868 32.640 5.210 1.00 22.86 77 ILE C C 1
ATOM 2480 O O . ILE C 1 77 ? 34.649 31.440 5.084 1.00 20.90 77 ILE C O 1
ATOM 2485 N N . GLU C 1 78 ? 34.016 33.479 5.778 1.00 22.72 78 GLU C N 1
ATOM 2486 C CA . GLU C 1 78 ? 32.692 33.034 6.201 1.00 23.00 78 GLU C CA 1
ATOM 2487 C C . GLU C 1 78 ? 31.942 32.475 5.009 1.00 21.08 78 GLU C C 1
ATOM 2488 O O . GLU C 1 78 ? 31.926 33.082 3.938 1.00 19.33 78 GLU C O 1
ATOM 2490 N N . SER C 1 79 ? 31.250 31.363 5.234 1.00 20.97 79 SER C N 1
ATOM 2491 C CA . SER C 1 79 ? 30.472 30.708 4.214 1.00 20.96 79 SER C CA 1
ATOM 2492 C C . SER C 1 79 ? 28.966 30.712 4.481 1.00 21.49 79 SER C C 1
ATOM 2493 O O . SER C 1 79 ? 28.486 30.745 5.612 1.00 22.67 79 SER C O 1
ATOM 2496 N N . LEU C 1 80 ? 28.210 30.613 3.386 1.00 21.04 80 LEU C N 1
ATOM 2497 C CA . LEU C 1 80 ? 26.757 30.494 3.394 1.00 19.97 80 LEU C CA 1
ATOM 2498 C C . LEU C 1 80 ? 26.410 29.259 2.651 1.00 19.85 80 LEU C C 1
ATOM 2499 O O . LEU C 1 80 ? 26.793 29.092 1.474 1.00 20.07 80 LEU C O 1
ATOM 2512 N N . ALA C 1 82 ? 23.931 27.323 0.491 1.00 24.02 82 ALA C N 1
ATOM 2513 C CA . ALA C 1 82 ? 22.762 27.624 -0.369 1.00 25.41 82 ALA C CA 1
ATOM 2514 C C . ALA C 1 82 ? 22.877 26.841 -1.663 1.00 25.33 82 ALA C C 1
ATOM 2515 O O . ALA C 1 82 ? 23.970 26.612 -2.148 1.00 25.15 82 ALA C O 1
ATOM 2517 N N . ARG C 1 83 ? 21.757 26.436 -2.212 1.00 25.55 83 ARG C N 1
ATOM 2518 C CA . ARG C 1 83 ? 21.744 25.666 -3.463 1.00 26.23 83 ARG C CA 1
ATOM 2519 C C . ARG C 1 83 ? 21.995 26.587 -4.637 1.00 25.16 83 ARG C C 1
ATOM 2520 O O . ARG C 1 83 ? 22.667 26.214 -5.578 1.00 25.17 83 ARG C O 1
ATOM 2522 N N . ASN C 1 84 ? 21.471 27.802 -4.583 1.00 26.61 84 ASN C N 1
ATOM 2523 C CA . ASN C 1 84 ? 21.726 28.801 -5.620 1.00 27.02 84 ASN C CA 1
ATOM 2524 C C . ASN C 1 84 ? 22.630 29.898 -5.058 1.00 25.19 84 ASN C C 1
ATOM 2525 O O . ASN C 1 84 ? 22.157 30.886 -4.467 1.00 24.32 84 ASN C O 1
ATOM 2530 N N . CYS C 1 85 ? 23.924 29.745 -5.282 1.00 22.14 85 CYS C N 1
ATOM 2531 C CA . CYS C 1 85 ? 24.917 30.461 -4.481 1.00 21.41 85 CYS C CA 1
ATOM 2532 C C . CYS C 1 85 ? 24.967 31.931 -4.684 1.00 20.52 85 CYS C C 1
ATOM 2533 O O . CYS C 1 85 ? 24.985 32.676 -3.736 1.00 20.83 85 CYS C O 1
ATOM 2536 N N . ALA C 1 86 ? 24.980 32.387 -5.919 1.00 20.99 86 ALA C N 1
ATOM 2537 C CA . ALA C 1 86 ? 25.139 33.836 -6.133 1.00 20.85 86 ALA C CA 1
ATOM 2538 C C . ALA C 1 86 ? 23.916 34.658 -5.739 1.00 20.79 86 ALA C C 1
ATOM 2539 O O . ALA C 1 86 ? 24.068 35.704 -5.114 1.00 19.76 86 ALA C O 1
ATOM 2541 N N . PRO C 1 87 ? 22.679 34.224 -6.111 1.00 22.05 87 PRO C N 1
ATOM 2542 C CA . PRO C 1 87 ? 21.464 34.979 -5.644 1.00 23.23 87 PRO C CA 1
ATOM 2543 C C . PRO C 1 87 ? 21.383 34.982 -4.122 1.00 23.84 87 PRO C C 1
ATOM 2544 O O . PRO C 1 87 ? 20.977 35.981 -3.509 1.00 23.04 87 PRO C O 1
ATOM 2548 N N . ALA C 1 88 ? 21.814 33.896 -3.487 1.00 24.43 88 ALA C N 1
ATOM 2549 C CA . ALA C 1 88 ? 21.776 33.872 -1.992 1.00 23.58 88 ALA C CA 1
ATOM 2550 C C . ALA C 1 88 ? 22.726 34.889 -1.382 1.00 23.06 88 ALA C C 1
ATOM 2551 O O . ALA C 1 88 ? 22.393 35.524 -0.401 1.00 24.86 88 ALA C O 1
ATOM 2553 N N . LEU C 1 89 ? 23.938 35.008 -1.910 1.00 22.22 89 LEU C N 1
ATOM 2554 C CA . LEU C 1 89 ? 24.893 35.979 -1.380 1.00 21.34 89 LEU C CA 1
ATOM 2555 C C . LEU C 1 89 ? 24.322 37.381 -1.681 1.00 22.70 89 LEU C C 1
ATOM 2556 O O . LEU C 1 89 ? 24.357 38.276 -0.893 1.00 22.90 89 LEU C O 1
ATOM 2561 N N . LEU C 1 90 ? 23.773 37.569 -2.848 1.00 23.73 90 LEU C N 1
ATOM 2562 C CA . LEU C 1 90 ? 23.294 38.894 -3.223 1.00 26.09 90 LEU C CA 1
ATOM 2563 C C . LEU C 1 90 ? 22.067 39.305 -2.435 1.00 26.90 90 LEU C C 1
ATOM 2564 O O . LEU C 1 90 ? 21.908 40.480 -2.091 1.00 27.64 90 LEU C O 1
ATOM 2569 N N . SER C 1 91 ? 21.181 38.350 -2.144 1.00 27.25 91 SER C N 1
ATOM 2570 C CA . SER C 1 91 ? 19.964 38.696 -1.451 1.00 29.81 91 SER C CA 1
ATOM 2571 C C . SER C 1 91 ? 20.250 39.246 -0.036 1.00 31.26 91 SER C C 1
ATOM 2572 O O . SER C 1 91 ? 19.415 39.928 0.507 1.00 30.70 91 SER C O 1
ATOM 2575 N N . ASP C 1 92 ? 21.418 38.944 0.527 1.00 34.58 92 ASP C N 1
ATOM 2576 C CA . ASP C 1 92 ? 21.785 39.407 1.863 1.00 38.15 92 ASP C CA 1
ATOM 2577 C C . ASP C 1 92 ? 22.359 40.820 1.892 1.00 38.86 92 ASP C C 1
ATOM 2578 O O . ASP C 1 92 ? 22.465 41.399 2.953 1.00 41.64 92 ASP C O 1
ATOM 2583 N N . ILE C 1 93 ? 22.688 41.378 0.733 1.00 37.87 93 ILE C N 1
ATOM 2584 C CA . ILE C 1 93 ? 23.283 42.666 0.666 1.00 39.31 93 ILE C CA 1
ATOM 2585 C C . ILE C 1 93 ? 22.207 43.697 0.847 1.00 41.40 93 ILE C C 1
ATOM 2586 O O . ILE C 1 93 ? 21.192 43.692 0.136 1.00 40.13 93 ILE C O 1
ATOM 2591 N N . ASN C 1 94 ? 22.446 44.570 1.824 1.00 45.52 94 ASN C N 1
ATOM 2592 C CA . ASN C 1 94 ? 21.689 45.809 1.968 1.00 48.47 94 ASN C CA 1
ATOM 2593 C C . ASN C 1 94 ? 22.312 47.042 1.251 1.00 49.65 94 ASN C C 1
ATOM 2594 O O . ASN C 1 94 ? 23.520 47.323 1.357 1.00 51.94 94 ASN C O 1
ATOM 2599 N N . GLY C 1 95 ? 21.464 47.770 0.526 1.00 48.57 95 GLY C N 1
ATOM 2600 C CA . GLY C 1 95 ? 21.904 48.940 -0.200 1.00 48.84 95 GLY C CA 1
ATOM 2601 C C . GLY C 1 95 ? 22.049 50.162 0.697 1.00 53.10 95 GLY C C 1
ATOM 2602 O O . GLY C 1 95 ? 21.927 50.050 1.924 1.00 54.59 95 GLY C O 1
ATOM 2603 N N . PRO C 1 96 ? 22.363 51.332 0.090 1.00 54.26 96 PRO C N 1
ATOM 2604 C CA . PRO C 1 96 ? 22.784 51.397 -1.327 1.00 51.28 96 PRO C CA 1
ATOM 2605 C C . PRO C 1 96 ? 24.131 50.680 -1.545 1.00 49.80 96 PRO C C 1
ATOM 2606 O O . PRO C 1 96 ? 25.040 50.767 -0.685 1.00 54.00 96 PRO C O 1
ATOM 2610 N N . LYS C 1 97 ? 24.257 49.964 -2.666 1.00 44.82 97 LYS C N 1
ATOM 2611 C CA . LYS C 1 97 ? 25.498 49.262 -2.986 1.00 43.04 97 LYS C CA 1
ATOM 2612 C C . LYS C 1 97 ? 25.554 49.108 -4.500 1.00 39.61 97 LYS C C 1
ATOM 2613 O O . LYS C 1 97 ? 24.527 48.793 -5.127 1.00 37.00 97 LYS C O 1
ATOM 2619 N N . ARG C 1 98 ? 26.740 49.330 -5.079 1.00 34.72 98 ARG C N 1
ATOM 2620 C CA . ARG C 1 98 ? 27.043 48.931 -6.417 1.00 32.62 98 ARG C CA 1
ATOM 2621 C C . ARG C 1 98 ? 27.843 47.589 -6.405 1.00 30.77 98 ARG C C 1
ATOM 2622 O O . ARG C 1 98 ? 28.921 47.459 -5.792 1.00 29.86 98 ARG C O 1
ATOM 2630 N N . VAL C 1 99 ? 27.320 46.594 -7.114 1.00 28.10 99 VAL C N 1
ATOM 2631 C CA . VAL C 1 99 ? 27.834 45.269 -7.029 1.00 25.91 99 VAL C CA 1
ATOM 2632 C C . VAL C 1 99 ? 28.232 44.856 -8.405 1.00 25.67 99 VAL C C 1
ATOM 2633 O O . VAL C 1 99 ? 27.430 44.814 -9.295 1.00 25.93 99 VAL C O 1
ATOM 2637 N N . GLY C 1 100 ? 29.509 44.552 -8.566 1.00 25.29 100 GLY C N 1
ATOM 2638 C CA . GLY C 1 100 ? 30.047 44.047 -9.830 1.00 24.71 100 GLY C CA 1
ATOM 2639 C C . GLY C 1 100 ? 29.725 42.606 -10.122 1.00 23.48 100 GLY C C 1
ATOM 2640 O O . GLY C 1 100 ? 29.667 41.749 -9.215 1.00 22.82 100 GLY C O 1
ATOM 2641 N N . PHE C 1 101 ? 29.488 42.331 -11.405 1.00 22.46 101 PHE C N 1
ATOM 2642 C CA . PHE C 1 101 ? 29.382 40.955 -11.845 1.00 21.09 101 PHE C CA 1
ATOM 2643 C C . PHE C 1 101 ? 30.227 40.770 -13.098 1.00 21.93 101 PHE C C 1
ATOM 2644 O O . PHE C 1 101 ? 30.553 41.750 -13.832 1.00 21.91 101 PHE C O 1
ATOM 2652 N N . GLU C 1 102 ? 30.601 39.516 -13.327 1.00 21.77 102 GLU C N 1
ATOM 2653 C CA . GLU C 1 102 ? 31.526 39.114 -14.374 1.00 22.93 102 GLU C CA 1
ATOM 2654 C C . GLU C 1 102 ? 30.795 38.959 -15.719 1.00 22.52 102 GLU C C 1
ATOM 2655 O O . GLU C 1 102 ? 30.353 37.877 -16.113 1.00 23.32 102 GLU C O 1
ATOM 2661 N N . ALA C 1 103 ? 30.677 40.057 -16.416 1.00 23.77 103 ALA C N 1
ATOM 2662 C CA . ALA C 1 103 ? 29.853 40.134 -17.621 1.00 25.26 103 ALA C CA 1
ATOM 2663 C C . ALA C 1 103 ? 30.320 39.173 -18.757 1.00 25.72 103 ALA C C 1
ATOM 2664 O O . ALA C 1 103 ? 29.493 38.592 -19.444 1.00 27.16 103 ALA C O 1
ATOM 2666 N N . ASP C 1 104 ? 31.625 38.917 -18.855 1.00 26.45 104 ASP C N 1
ATOM 2667 C CA . ASP C 1 104 ? 32.162 37.978 -19.828 1.00 27.42 104 ASP C CA 1
ATOM 2668 C C . ASP C 1 104 ? 31.948 36.535 -19.482 1.00 26.79 104 ASP C C 1
ATOM 2669 O O . ASP C 1 104 ? 32.182 35.700 -20.334 1.00 26.05 104 ASP C O 1
ATOM 2674 N N . TYR C 1 105 ? 31.496 36.227 -18.253 1.00 25.80 105 TYR C N 1
ATOM 2675 C CA . TYR C 1 105 ? 31.383 34.830 -17.817 1.00 26.72 105 TYR C CA 1
ATOM 2676 C C . TYR C 1 105 ? 30.004 34.400 -17.328 1.00 26.73 105 TYR C C 1
ATOM 2677 O O . TYR C 1 105 ? 29.697 33.231 -17.357 1.00 28.64 105 TYR C O 1
ATOM 2686 N N . LEU C 1 106 ? 29.219 35.325 -16.804 1.00 25.67 106 LEU C N 1
ATOM 2687 C CA . LEU C 1 106 ? 27.911 35.015 -16.242 1.00 24.30 106 LEU C CA 1
ATOM 2688 C C . LEU C 1 106 ? 26.922 34.828 -17.345 1.00 22.54 106 LEU C C 1
ATOM 2689 O O . LEU C 1 106 ? 26.815 35.686 -18.225 1.00 20.28 106 LEU C O 1
ATOM 2694 N N . SER C 1 107 ? 26.210 33.708 -17.345 1.00 20.82 107 SER C N 1
ATOM 2695 C CA . SER C 1 107 ? 25.200 33.496 -18.340 1.00 22.68 107 SER C CA 1
ATOM 2696 C C . SER C 1 107 ? 23.992 34.454 -18.227 1.00 22.55 107 SER C C 1
ATOM 2697 O O . SER C 1 107 ? 23.748 35.084 -17.174 1.00 20.94 107 SER C O 1
ATOM 2700 N N . VAL C 1 108 ? 23.258 34.591 -19.345 1.00 21.75 108 VAL C N 1
ATOM 2701 C CA . VAL C 1 108 ? 22.027 35.389 -19.368 1.00 21.73 108 VAL C CA 1
ATOM 2702 C C . VAL C 1 108 ? 21.034 34.821 -18.337 1.00 22.68 108 VAL C C 1
ATOM 2703 O O . VAL C 1 108 ? 20.425 35.578 -17.568 1.00 23.83 108 VAL C O 1
ATOM 2707 N N . SER C 1 109 ? 20.854 33.512 -18.311 1.00 23.87 109 SER C N 1
ATOM 2708 C CA . SER C 1 109 ? 19.900 32.961 -17.347 1.00 26.61 109 SER C CA 1
ATOM 2709 C C . SER C 1 109 ? 20.385 33.221 -15.930 1.00 24.66 109 SER C C 1
ATOM 2710 O O . SER C 1 109 ? 19.557 33.603 -15.104 1.00 25.02 109 SER C O 1
ATOM 2713 N N . GLN C 1 110 ? 21.686 33.081 -15.629 1.00 23.47 110 GLN C N 1
ATOM 2714 C CA . GLN C 1 110 ? 22.132 33.333 -14.205 1.00 25.05 110 GLN C CA 1
ATOM 2715 C C . GLN C 1 110 ? 22.019 34.803 -13.890 1.00 23.32 110 GLN C C 1
ATOM 2716 O O . GLN C 1 110 ? 21.740 35.196 -12.765 1.00 22.74 110 GLN C O 1
ATOM 2722 N N . CYS C 1 111 ? 22.200 35.633 -14.900 1.00 22.39 111 CYS C N 1
ATOM 2723 C CA . CYS C 1 111 ? 22.058 37.074 -14.681 1.00 24.19 111 CYS C CA 1
ATOM 2724 C C . CYS C 1 111 ? 20.653 37.543 -14.290 1.00 22.63 111 CYS C C 1
ATOM 2725 O O . CYS C 1 111 ? 20.498 38.364 -13.443 1.00 23.80 111 CYS C O 1
ATOM 2728 N N . GLU C 1 112 ? 19.644 37.014 -14.917 1.00 24.06 112 GLU C N 1
ATOM 2729 C CA . GLU C 1 112 ? 18.269 37.324 -14.543 1.00 25.13 112 GLU C CA 1
ATOM 2730 C C . GLU C 1 112 ? 17.987 36.797 -13.163 1.00 24.06 112 GLU C C 1
ATOM 2731 O O . GLU C 1 112 ? 17.284 37.453 -12.420 1.00 23.23 112 GLU C O 1
ATOM 2737 N N . GLU C 1 113 ? 18.532 35.649 -12.774 1.00 23.83 113 GLU C N 1
ATOM 2738 C CA . GLU C 1 113 ? 18.345 35.218 -11.373 1.00 26.09 113 GLU C CA 1
ATOM 2739 C C . GLU C 1 113 ? 18.973 36.169 -10.378 1.00 24.17 113 GLU C C 1
ATOM 2740 O O . GLU C 1 113 ? 18.425 36.408 -9.336 1.00 22.70 113 GLU C O 1
ATOM 2746 N N . LEU C 1 114 ? 20.107 36.756 -10.687 1.00 23.66 114 LEU C N 1
ATOM 2747 C CA . LEU C 1 114 ? 20.624 37.788 -9.826 1.00 22.39 114 LEU C CA 1
ATOM 2748 C C . LEU C 1 114 ? 19.692 38.950 -9.781 1.00 22.49 114 LEU C C 1
ATOM 2749 O O . LEU C 1 114 ? 19.477 39.492 -8.698 1.00 23.77 114 LEU C O 1
ATOM 2754 N N . ARG C 1 115 ? 19.169 39.421 -10.922 1.00 21.87 115 ARG C N 1
ATOM 2755 C CA . ARG C 1 115 ? 18.397 40.678 -10.865 1.00 20.22 115 ARG C CA 1
ATOM 2756 C C . ARG C 1 115 ? 17.132 40.371 -10.090 1.00 21.35 115 ARG C C 1
ATOM 2757 O O . ARG C 1 115 ? 16.556 41.243 -9.485 1.00 19.12 115 ARG C O 1
ATOM 2765 N N . LYS C 1 116 ? 16.659 39.118 -10.122 1.00 20.07 116 LYS C N 1
ATOM 2766 C CA . LYS C 1 116 ? 15.454 38.871 -9.340 1.00 21.83 116 LYS C CA 1
ATOM 2767 C C . LYS C 1 116 ? 15.710 39.007 -7.845 1.00 21.32 116 LYS C C 1
ATOM 2768 O O . LYS C 1 116 ? 14.792 39.276 -7.114 1.00 22.25 116 LYS C O 1
ATOM 2774 N N . SER C 1 117 ? 16.944 38.810 -7.385 1.00 22.03 117 SER C N 1
ATOM 2775 C CA . SER C 1 117 ? 17.199 38.634 -5.966 1.00 23.34 117 SER C CA 1
ATOM 2776 C C . SER C 1 117 ? 17.771 39.857 -5.332 1.00 24.34 117 SER C C 1
ATOM 2777 O O . SER C 1 117 ? 17.801 39.942 -4.108 1.00 27.43 117 SER C O 1
ATOM 2780 N N . ALA C 1 118 ? 18.207 40.790 -6.137 1.00 25.05 118 ALA C N 1
ATOM 2781 C CA . ALA C 1 118 ? 18.769 42.079 -5.697 1.00 28.22 118 ALA C CA 1
ATOM 2782 C C . ALA C 1 118 ? 17.768 43.128 -5.149 1.00 30.57 118 ALA C C 1
ATOM 2783 O O . ALA C 1 118 ? 16.820 43.437 -5.766 1.00 29.90 118 ALA C O 1
ATOM 2785 N N . GLY C 1 119 ? 18.083 43.718 -4.002 1.00 34.31 119 GLY C N 1
ATOM 2786 C CA . GLY C 1 119 ? 17.231 44.735 -3.358 1.00 35.81 119 GLY C CA 1
ATOM 2787 C C . GLY C 1 119 ? 17.130 46.010 -4.150 1.00 36.90 119 GLY C C 1
ATOM 2788 O O . GLY C 1 119 ? 17.888 46.209 -5.105 1.00 36.11 119 GLY C O 1
ATOM 2789 N N . SER C 1 120 ? 16.223 46.898 -3.739 1.00 37.68 120 SER C N 1
ATOM 2790 C CA . SER C 1 120 ? 16.006 48.148 -4.491 1.00 38.86 120 SER C CA 1
ATOM 2791 C C . SER C 1 120 ? 17.277 48.993 -4.604 1.00 39.41 120 SER C C 1
ATOM 2792 O O . SER C 1 120 ? 17.591 49.557 -5.670 1.00 39.12 120 SER C O 1
ATOM 2795 N N . ASP C 1 121 ? 18.030 49.078 -3.524 1.00 39.28 121 ASP C N 1
ATOM 2796 C CA . ASP C 1 121 ? 19.163 50.001 -3.574 1.00 41.53 121 ASP C CA 1
ATOM 2797 C C . ASP C 1 121 ? 20.471 49.295 -4.104 1.00 39.40 121 ASP C C 1
ATOM 2798 O O . ASP C 1 121 ? 21.555 49.884 -4.005 1.00 40.75 121 ASP C O 1
ATOM 2800 N N . VAL C 1 122 ? 20.357 48.079 -4.682 1.00 36.36 122 VAL C N 1
ATOM 2801 C CA . VAL C 1 122 ? 21.523 47.325 -5.137 1.00 34.35 122 VAL C CA 1
ATOM 2802 C C . VAL C 1 122 ? 21.613 47.327 -6.660 1.00 34.27 122 VAL C C 1
ATOM 2803 O O . VAL C 1 122 ? 20.778 46.744 -7.374 1.00 32.75 122 VAL C O 1
ATOM 2807 N N . GLU C 1 123 ? 22.585 48.073 -7.166 1.00 32.88 123 GLU C N 1
ATOM 2808 C CA . GLU C 1 123 ? 22.737 48.234 -8.594 1.00 32.75 123 GLU C CA 1
ATOM 2809 C C . GLU C 1 123 ? 23.730 47.192 -9.030 1.00 29.83 123 GLU C C 1
ATOM 2810 O O . GLU C 1 123 ? 24.794 47.081 -8.451 1.00 31.35 123 GLU C O 1
ATOM 2816 N N . LEU C 1 124 ? 23.427 46.443 -10.039 1.00 27.61 124 LEU C N 1
ATOM 2817 C CA . LEU C 1 124 ? 24.379 45.451 -10.561 1.00 27.41 124 LEU C CA 1
ATOM 2818 C C . LEU C 1 124 ? 25.148 46.080 -11.703 1.00 27.55 124 LEU C C 1
ATOM 2819 O O . LEU C 1 124 ? 24.512 46.591 -12.613 1.00 26.12 124 LEU C O 1
ATOM 2824 N N . ILE C 1 125 ? 26.487 45.994 -11.679 1.00 27.93 125 ILE C N 1
ATOM 2825 C CA . ILE C 1 125 ? 27.362 46.670 -12.675 1.00 28.61 125 ILE C CA 1
ATOM 2826 C C . ILE C 1 125 ? 28.122 45.639 -13.489 1.00 29.49 125 ILE C C 1
ATOM 2827 O O . ILE C 1 125 ? 28.816 44.849 -12.921 1.00 29.43 125 ILE C O 1
ATOM 2832 N N . PRO C 1 126 ? 28.019 45.662 -14.828 1.00 31.75 126 PRO C N 1
ATOM 2833 C CA . PRO C 1 126 ? 28.821 44.721 -15.580 1.00 31.91 126 PRO C CA 1
ATOM 2834 C C . PRO C 1 126 ? 30.280 45.126 -15.575 1.00 33.90 126 PRO C C 1
ATOM 2835 O O . PRO C 1 126 ? 30.592 46.270 -15.849 1.00 32.48 126 PRO C O 1
ATOM 2839 N N . VAL C 1 127 ? 31.140 44.181 -15.160 1.00 34.13 127 VAL C N 1
ATOM 2840 C CA . VAL C 1 127 ? 32.570 44.335 -15.139 1.00 35.72 127 VAL C CA 1
ATOM 2841 C C . VAL C 1 127 ? 33.228 43.249 -16.037 1.00 37.64 127 VAL C C 1
ATOM 2842 O O . VAL C 1 127 ? 32.837 42.079 -16.027 1.00 35.88 127 VAL C O 1
ATOM 2846 N N . THR C 1 128 ? 34.203 43.670 -16.838 1.00 41.39 128 THR C N 1
ATOM 2847 C CA . THR C 1 128 ? 34.841 42.809 -17.824 1.00 45.38 128 THR C CA 1
ATOM 2848 C C . THR C 1 128 ? 36.323 42.696 -17.491 1.00 48.80 128 THR C C 1
ATOM 2849 O O . THR C 1 128 ? 36.870 43.599 -16.859 1.00 47.81 128 THR C O 1
ATOM 2853 N N . GLY C 1 129 ? 36.962 41.575 -17.872 1.00 53.74 129 GLY C N 1
ATOM 2854 C CA . GLY C 1 129 ? 38.434 41.440 -17.712 1.00 57.60 129 GLY C CA 1
ATOM 2855 C C . GLY C 1 129 ? 39.067 40.092 -17.302 1.00 60.86 129 GLY C C 1
ATOM 2856 O O . GLY C 1 129 ? 38.658 39.000 -17.768 1.00 62.04 129 GLY C O 1
ATOM 2857 N N . ALA C 1 130 ? 40.097 40.185 -16.441 1.00 63.24 130 ALA C N 1
ATOM 2858 C CA . ALA C 1 130 ? 40.965 39.043 -16.088 1.00 65.05 130 ALA C CA 1
ATOM 2859 C C . ALA C 1 130 ? 41.198 39.007 -14.581 1.00 65.66 130 ALA C C 1
ATOM 2860 O O . ALA C 1 130 ? 42.259 38.568 -14.125 1.00 67.38 130 ALA C O 1
ATOM 2862 N N . ILE C 1 131 ? 40.167 39.416 -13.825 1.00 64.92 131 ILE C N 1
ATOM 2863 C CA . ILE C 1 131 ? 40.270 39.748 -12.390 1.00 65.11 131 ILE C CA 1
ATOM 2864 C C . ILE C 1 131 ? 41.711 40.038 -11.934 1.00 67.61 131 ILE C C 1
ATOM 2865 O O . ILE C 1 131 ? 42.359 40.977 -12.421 1.00 68.59 131 ILE C O 1
ATOM 2870 N N . THR D 1 8 ? 13.512 71.112 10.489 1.00 74.59 8 THR D N 1
ATOM 2871 C CA . THR D 1 8 ? 14.961 71.476 10.444 1.00 75.80 8 THR D CA 1
ATOM 2872 C C . THR D 1 8 ? 15.745 71.085 11.702 1.00 73.23 8 THR D C 1
ATOM 2873 O O . THR D 1 8 ? 16.820 70.489 11.597 1.00 71.81 8 THR D O 1
ATOM 2877 N N . ARG D 1 9 ? 15.220 71.429 12.878 1.00 72.38 9 ARG D N 1
ATOM 2878 C CA . ARG D 1 9 ? 15.931 71.201 14.146 1.00 71.42 9 ARG D CA 1
ATOM 2879 C C . ARG D 1 9 ? 16.066 69.707 14.470 1.00 67.88 9 ARG D C 1
ATOM 2880 O O . ARG D 1 9 ? 17.012 69.277 15.142 1.00 66.91 9 ARG D O 1
ATOM 2888 N N . PHE D 1 10 ? 15.102 68.926 14.002 1.00 65.97 10 PHE D N 1
ATOM 2889 C CA . PHE D 1 10 ? 15.127 67.495 14.204 1.00 63.21 10 PHE D CA 1
ATOM 2890 C C . PHE D 1 10 ? 16.395 66.857 13.650 1.00 62.70 10 PHE D C 1
ATOM 2891 O O . PHE D 1 10 ? 17.101 66.161 14.372 1.00 61.73 10 PHE D O 1
ATOM 2899 N N . LEU D 1 11 ? 16.680 67.107 12.376 1.00 64.04 11 LEU D N 1
ATOM 2900 C CA . LEU D 1 11 ? 17.936 66.660 11.763 1.00 64.52 11 LEU D CA 1
ATOM 2901 C C . LEU D 1 11 ? 19.178 67.137 12.552 1.00 65.15 11 LEU D C 1
ATOM 2902 O O . LEU D 1 11 ? 20.129 66.366 12.750 1.00 64.22 11 LEU D O 1
ATOM 2907 N N . GLN D 1 12 ? 19.166 68.401 12.995 1.00 66.69 12 GLN D N 1
ATOM 2908 C CA . GLN D 1 12 ? 20.245 68.948 13.837 1.00 67.66 12 GLN D CA 1
ATOM 2909 C C . GLN D 1 12 ? 20.437 68.114 15.098 1.00 64.24 12 GLN D C 1
ATOM 2910 O O . GLN D 1 12 ? 21.550 67.736 15.436 1.00 64.60 12 GLN D O 1
ATOM 2916 N N . ARG D 1 13 ? 19.333 67.876 15.794 1.00 61.87 13 ARG D N 1
ATOM 2917 C CA . ARG D 1 13 ? 19.270 66.922 16.896 1.00 59.43 13 ARG D CA 1
ATOM 2918 C C . ARG D 1 13 ? 19.879 65.521 16.576 1.00 57.05 13 ARG D C 1
ATOM 2919 O O . ARG D 1 13 ? 20.782 65.063 17.278 1.00 57.06 13 ARG D O 1
ATOM 2927 N N . ARG D 1 14 ? 19.426 64.876 15.508 1.00 55.01 14 ARG D N 1
ATOM 2928 C CA . ARG D 1 14 ? 19.954 63.556 15.151 1.00 53.25 14 ARG D CA 1
ATOM 2929 C C . ARG D 1 14 ? 21.424 63.603 14.834 1.00 55.31 14 ARG D C 1
ATOM 2930 O O . ARG D 1 14 ? 22.161 62.676 15.178 1.00 54.25 14 ARG D O 1
ATOM 2938 N N . ARG D 1 15 ? 21.821 64.673 14.148 1.00 58.26 15 ARG D N 1
ATOM 2939 C CA . ARG D 1 15 ? 23.217 64.960 13.827 1.00 62.13 15 ARG D CA 1
ATOM 2940 C C . ARG D 1 15 ? 24.066 65.119 15.102 1.00 63.21 15 ARG D C 1
ATOM 2941 O O . ARG D 1 15 ? 25.216 64.673 15.143 1.00 65.49 15 ARG D O 1
ATOM 2943 N N . ALA D 1 16 ? 23.500 65.722 16.145 1.00 62.65 16 ALA D N 1
ATOM 2944 C CA . ALA D 1 16 ? 24.217 65.880 17.417 1.00 63.89 16 ALA D CA 1
ATOM 2945 C C . ALA D 1 16 ? 24.380 64.538 18.122 1.00 61.29 16 ALA D C 1
ATOM 2946 O O . ALA D 1 16 ? 25.451 64.208 18.627 1.00 62.91 16 ALA D O 1
ATOM 2948 N N . LEU D 1 17 ? 23.311 63.764 18.165 1.00 58.07 17 LEU D N 1
ATOM 2949 C CA . LEU D 1 17 ? 23.375 62.443 18.796 1.00 55.49 17 LEU D CA 1
ATOM 2950 C C . LEU D 1 17 ? 24.333 61.553 18.040 1.00 55.36 17 LEU D C 1
ATOM 2951 O O . LEU D 1 17 ? 25.226 61.000 18.649 1.00 56.48 17 LEU D O 1
ATOM 2956 N N . SER D 1 18 ? 24.153 61.442 16.724 1.00 54.54 18 SER D N 1
ATOM 2957 C CA . SER D 1 18 ? 25.114 60.802 15.837 1.00 55.98 18 SER D CA 1
ATOM 2958 C C . SER D 1 18 ? 26.597 61.136 16.206 1.00 59.54 18 SER D C 1
ATOM 2959 O O . SER D 1 18 ? 27.482 60.285 16.132 1.00 59.00 18 SER D O 1
ATOM 2962 N N . ALA D 1 19 ? 26.855 62.376 16.606 1.00 62.25 19 ALA D N 1
ATOM 2963 C CA . ALA D 1 19 ? 28.210 62.806 16.963 1.00 66.64 19 ALA D CA 1
ATOM 2964 C C . ALA D 1 19 ? 28.659 62.455 18.385 1.00 66.82 19 ALA D C 1
ATOM 2965 O O . ALA D 1 19 ? 29.824 62.640 18.710 1.00 70.63 19 ALA D O 1
ATOM 2967 N N . GLN D 1 20 ? 27.764 61.993 19.250 1.00 63.82 20 GLN D N 1
ATOM 2968 C CA . GLN D 1 20 ? 28.192 61.494 20.567 1.00 64.66 20 GLN D CA 1
ATOM 2969 C C . GLN D 1 20 ? 28.548 59.999 20.493 1.00 63.19 20 GLN D C 1
ATOM 2970 O O . GLN D 1 20 ? 29.217 59.458 21.382 1.00 64.14 20 GLN D O 1
ATOM 2976 N N . LEU D 1 21 ? 28.109 59.340 19.423 1.00 61.52 21 LEU D N 1
ATOM 2977 C CA . LEU D 1 21 ? 28.239 57.875 19.294 1.00 60.62 21 LEU D CA 1
ATOM 2978 C C . LEU D 1 21 ? 29.683 57.371 19.324 1.00 63.59 21 LEU D C 1
ATOM 2979 O O . LEU D 1 21 ? 29.962 56.363 19.947 1.00 6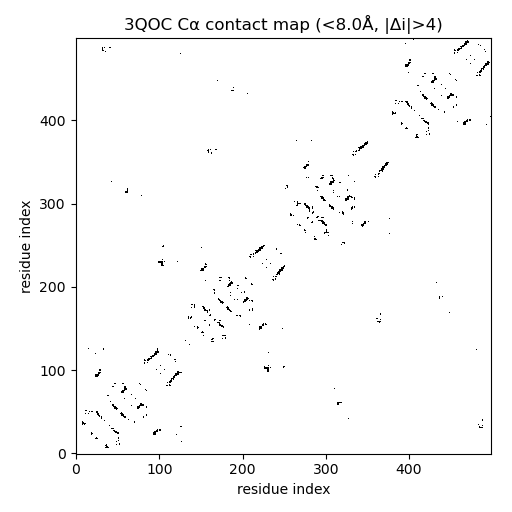2.75 21 LEU D O 1
ATOM 2984 N N . ALA D 1 22 ? 30.597 58.055 18.641 1.00 67.53 22 ALA D N 1
ATOM 2985 C CA . ALA D 1 22 ? 31.998 57.640 18.657 1.00 71.41 22 ALA D CA 1
ATOM 2986 C C . ALA D 1 22 ? 32.559 57.723 20.085 1.00 72.98 22 ALA D C 1
ATOM 2987 O O . ALA D 1 22 ? 33.285 56.826 20.522 1.00 74.15 22 ALA D O 1
ATOM 2989 N N . ALA D 1 23 ? 32.181 58.780 20.810 1.00 72.99 23 ALA D N 1
ATOM 2990 C CA . ALA D 1 23 ? 32.607 58.972 22.201 1.00 74.76 23 ALA D CA 1
ATOM 2991 C C . ALA D 1 23 ? 32.092 57.848 23.098 1.00 71.89 23 ALA D C 1
ATOM 2992 O O . ALA D 1 23 ? 32.762 57.475 24.056 1.00 73.80 23 ALA D O 1
ATOM 2994 N N . LYS D 1 24 ? 30.911 57.3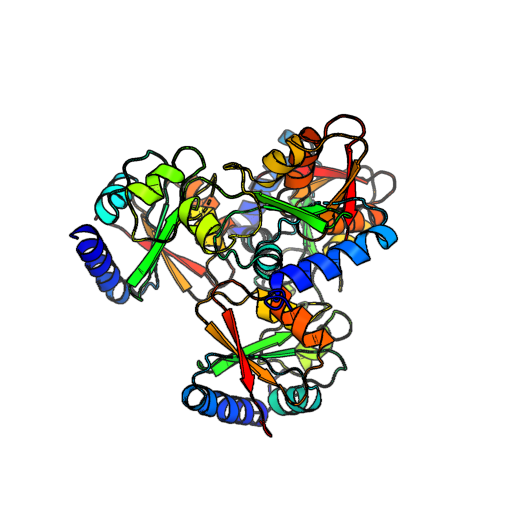06 22.780 1.00 67.60 24 LYS D N 1
ATOM 2995 C CA . LYS D 1 24 ? 30.372 56.148 23.509 1.00 65.30 24 LYS D CA 1
ATOM 2996 C C . LYS D 1 24 ? 30.771 54.798 22.872 1.00 64.53 24 LYS D C 1
ATOM 2997 O O . LYS D 1 24 ? 30.341 53.753 23.349 1.00 63.64 24 LYS D O 1
ATOM 2999 N N . ARG D 1 25 ? 31.590 54.838 21.815 1.00 64.88 25 ARG D N 1
ATOM 3000 C CA . ARG D 1 25 ? 32.098 53.644 21.104 1.00 65.14 25 ARG D CA 1
ATOM 3001 C C . ARG D 1 25 ? 30.993 52.648 20.693 1.00 61.11 25 ARG D C 1
ATOM 3002 O O . ARG D 1 25 ? 31.051 51.453 21.022 1.00 61.30 25 ARG D O 1
ATOM 3004 N N . ILE D 1 26 ? 30.013 53.173 19.957 1.00 56.98 26 ILE D N 1
ATOM 3005 C CA . ILE D 1 26 ? 28.892 52.416 19.424 1.00 52.96 26 ILE D CA 1
ATOM 3006 C C . ILE D 1 26 ? 28.629 52.900 18.008 1.00 51.55 26 ILE D C 1
ATOM 3007 O O . ILE D 1 26 ? 28.902 54.066 17.666 1.00 52.12 26 ILE D O 1
ATOM 3012 N N . ASP D 1 27 ? 28.043 52.011 17.210 1.00 49.01 27 ASP D N 1
ATOM 3013 C CA . ASP D 1 27 ? 27.782 52.263 15.792 1.00 48.26 27 ASP D CA 1
ATOM 3014 C C . ASP D 1 27 ? 26.412 52.876 15.498 1.00 44.72 27 ASP D C 1
ATOM 3015 O O . ASP D 1 27 ? 26.225 53.518 14.479 1.00 43.92 27 ASP D O 1
ATOM 3020 N N . ALA D 1 28 ? 25.463 52.673 16.403 1.00 42.13 28 ALA D N 1
ATOM 3021 C CA . ALA D 1 28 ? 24.070 53.065 16.205 1.00 39.50 28 ALA D CA 1
ATOM 3022 C C . ALA D 1 28 ? 23.406 53.145 17.553 1.00 37.79 28 ALA D C 1
ATOM 3023 O O . ALA D 1 28 ? 23.827 52.475 18.466 1.00 39.90 28 ALA D O 1
ATOM 3033 N N . LEU D 1 30 ? 19.617 52.702 19.313 1.00 32.98 30 LEU D N 1
ATOM 3034 C CA . LEU D 1 30 ? 18.197 52.304 19.189 1.00 31.12 30 LEU D CA 1
ATOM 3035 C C . LEU D 1 30 ? 17.366 53.069 20.217 1.00 31.38 30 LEU D C 1
ATOM 3036 O O . LEU D 1 30 ? 17.493 52.859 21.408 1.00 32.69 30 LEU D O 1
ATOM 3041 N N . VAL D 1 31 ? 16.537 53.990 19.749 1.00 31.05 31 VAL D N 1
ATOM 3042 C CA . VAL D 1 31 ? 15.745 54.852 20.630 1.00 31.98 31 VAL D CA 1
ATOM 3043 C C . VAL D 1 31 ? 14.330 54.293 20.740 1.00 31.66 31 VAL D C 1
ATOM 3044 O O . VAL D 1 31 ? 13.670 54.069 19.740 1.00 30.61 31 VAL D O 1
ATOM 3048 N N . THR D 1 32 ? 13.886 54.016 21.959 1.00 32.95 32 THR D N 1
ATOM 3049 C CA . THR D 1 32 ? 12.603 53.330 22.196 1.00 32.35 32 THR D CA 1
ATOM 3050 C C . THR D 1 32 ? 11.672 54.132 23.110 1.00 34.19 32 THR D C 1
ATOM 3051 O O . THR D 1 32 ? 10.474 53.905 23.159 1.00 34.86 32 THR D O 1
ATOM 3055 N N . HIS D 1 33 ? 12.224 55.054 23.866 1.00 36.37 33 HIS D N 1
ATOM 3056 C CA . HIS D 1 33 ? 11.399 55.865 24.727 1.00 39.12 33 HIS D CA 1
ATOM 3057 C C . HIS D 1 33 ? 10.695 56.904 23.865 1.00 38.21 33 HIS D C 1
ATOM 3058 O O . HIS D 1 33 ? 11.341 57.661 23.175 1.00 36.70 33 HIS D O 1
ATOM 3065 N N . LEU D 1 34 ? 9.377 56.928 23.890 1.00 40.55 34 LEU D N 1
ATOM 3066 C CA . LEU D 1 34 ? 8.605 57.798 22.952 1.00 41.87 34 LEU D CA 1
ATOM 3067 C C . LEU D 1 34 ? 8.940 59.298 23.022 1.00 43.43 34 LEU D C 1
ATOM 3068 O O . LEU D 1 34 ? 8.922 59.998 21.981 1.00 43.65 34 LEU D O 1
ATOM 3073 N N . THR D 1 35 ? 9.218 59.796 24.221 1.00 44.64 35 THR D N 1
ATOM 3074 C CA . THR D 1 35 ? 9.570 61.188 24.371 1.00 46.20 35 THR D CA 1
ATOM 3075 C C . THR D 1 35 ? 10.793 61.504 23.479 1.00 45.46 35 THR D C 1
ATOM 3076 O O . THR D 1 35 ? 10.788 62.451 22.672 1.00 46.52 35 THR D O 1
ATOM 3080 N N . HIS D 1 36 ? 11.814 60.676 23.590 1.00 43.94 36 HIS D N 1
ATOM 3081 C CA . HIS D 1 36 ? 13.024 60.817 22.772 1.00 43.03 36 HIS D CA 1
ATOM 3082 C C . HIS D 1 36 ? 12.832 60.626 21.277 1.00 40.38 36 HIS D C 1
ATOM 3083 O O . HIS D 1 36 ? 13.466 61.321 20.482 1.00 39.77 36 HIS D O 1
ATOM 3090 N N . ILE D 1 37 ? 11.979 59.685 20.890 1.00 38.95 37 ILE D N 1
ATOM 3091 C CA . ILE D 1 37 ? 11.626 59.517 19.452 1.00 37.92 37 ILE D CA 1
ATOM 3092 C C . ILE D 1 37 ? 10.963 60.838 18.928 1.00 39.17 37 ILE D C 1
ATOM 3093 O O . ILE D 1 37 ? 11.346 61.403 17.904 1.00 39.42 37 ILE D O 1
ATOM 3098 N N . ARG D 1 38 ? 10.016 61.349 19.693 1.00 41.10 38 ARG D N 1
ATOM 3099 C CA . ARG D 1 38 ? 9.340 62.605 19.398 1.00 43.75 38 ARG D CA 1
ATOM 3100 C C . ARG D 1 38 ? 10.363 63.740 19.237 1.00 44.60 38 ARG D C 1
ATOM 3101 O O . ARG D 1 38 ? 10.405 64.433 18.225 1.00 43.97 38 ARG D O 1
ATOM 3109 N N . TYR D 1 39 ? 11.175 63.910 20.271 1.00 45.13 39 TYR D N 1
ATOM 3110 C CA . TYR D 1 39 ? 12.211 64.898 20.307 1.00 46.84 39 TYR D CA 1
ATOM 3111 C C . TYR D 1 39 ? 13.127 64.817 19.079 1.00 45.65 39 TYR D C 1
ATOM 3112 O O . TYR D 1 39 ? 13.480 65.842 18.513 1.00 47.33 39 TYR D O 1
ATOM 3121 N N . LEU D 1 40 ? 13.494 63.607 18.654 1.00 50.07 40 LEU D N 1
ATOM 3122 C CA . LEU D 1 40 ? 14.492 63.431 17.587 1.00 47.67 40 LEU D CA 1
ATOM 3123 C C . LEU D 1 40 ? 13.915 63.393 16.179 1.00 44.63 40 LEU D C 1
ATOM 3124 O O . LEU D 1 40 ? 14.667 63.365 15.217 1.00 43.52 40 LEU D O 1
ATOM 3129 N N . SER D 1 41 ? 12.600 63.352 16.034 1.00 42.99 41 SER D N 1
ATOM 3130 C CA . SER D 1 41 ? 12.027 63.042 14.726 1.00 41.17 41 SER D CA 1
ATOM 3131 C C . SER D 1 41 ? 10.769 63.853 14.388 1.00 41.98 41 SER D C 1
ATOM 3132 O O . SER D 1 41 ? 10.449 64.039 13.213 1.00 41.69 41 SER D O 1
ATOM 3135 N N . GLY D 1 42 ? 10.033 64.262 15.415 1.00 43.00 42 GLY D N 1
ATOM 3136 C CA . GLY D 1 42 ? 8.782 64.934 15.226 1.00 44.71 42 GLY D CA 1
ATOM 3137 C C . GLY D 1 4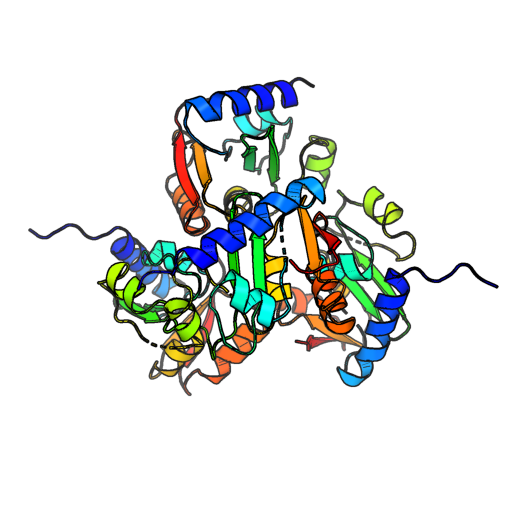2 ? 7.579 63.999 15.302 1.00 44.38 42 GLY D C 1
ATOM 3138 O O . GLY D 1 42 ? 6.431 64.479 15.422 1.00 44.18 42 GLY D O 1
ATOM 3139 N N . PHE D 1 43 ? 7.814 62.679 15.260 1.00 43.62 43 PHE D N 1
ATOM 3140 C CA . PHE D 1 43 ? 6.688 61.730 15.277 1.00 43.23 43 PHE D CA 1
ATOM 3141 C C . PHE D 1 43 ? 5.906 61.778 16.570 1.00 44.30 43 PHE D C 1
ATOM 3142 O O . PHE D 1 43 ? 6.499 61.696 17.640 1.00 44.67 43 PHE D O 1
ATOM 3150 N N . THR D 1 44 ? 4.578 61.869 16.446 1.00 45.09 44 THR D N 1
ATOM 3151 C CA . THR D 1 44 ? 3.658 62.158 17.555 1.00 46.38 44 THR D CA 1
ATOM 3152 C C . THR D 1 44 ? 2.816 60.940 18.055 1.00 45.33 44 THR D C 1
ATOM 3153 O O . THR D 1 44 ? 2.087 61.030 19.023 1.00 45.63 44 THR D O 1
ATOM 3157 N N . GLY D 1 45 ? 2.923 59.798 17.382 1.00 44.56 45 GLY D N 1
ATOM 3158 C CA . GLY D 1 45 ? 2.101 58.639 17.680 1.00 43.69 45 GLY D CA 1
ATOM 3159 C C . GLY D 1 45 ? 2.609 57.902 18.905 1.00 43.73 45 GLY D C 1
ATOM 3160 O O . GLY D 1 45 ? 3.609 58.321 19.511 1.00 44.19 45 GLY D O 1
ATOM 3161 N N . SER D 1 46 ? 1.931 56.810 19.266 1.00 42.16 46 SER D N 1
ATOM 3162 C CA . SER D 1 46 ? 2.160 56.173 20.563 1.00 43.32 46 SER D CA 1
ATOM 3163 C C . SER D 1 46 ? 2.982 54.883 20.465 1.00 42.24 46 SER D C 1
ATOM 3164 O O . SER D 1 46 ? 3.279 54.251 21.474 1.00 43.08 46 SER D O 1
ATOM 3167 N N . ASN D 1 47 ? 3.319 54.465 19.244 1.00 39.76 47 ASN D N 1
ATOM 3168 C CA . ASN D 1 47 ? 4.180 53.289 19.044 1.00 39.12 47 ASN D CA 1
ATOM 3169 C C . ASN D 1 47 ? 5.240 53.646 17.979 1.00 36.83 47 ASN D C 1
ATOM 3170 O O . ASN D 1 47 ? 4.909 54.148 16.922 1.00 35.03 47 ASN D O 1
ATOM 3175 N N . ALA D 1 48 ? 6.501 53.409 18.296 1.00 29.82 48 ALA D N 1
ATOM 3176 C CA . ALA D 1 48 ? 7.602 53.723 17.414 1.00 27.99 48 ALA D CA 1
ATOM 3177 C C . ALA D 1 48 ? 8.913 53.157 17.971 1.00 26.93 48 ALA D C 1
ATOM 3178 O O . ALA D 1 48 ? 9.004 52.864 19.150 1.00 25.88 48 ALA D O 1
ATOM 3180 N N . ALA D 1 49 ? 9.879 52.945 17.090 1.00 24.48 49 ALA D N 1
ATOM 3181 C CA . ALA D 1 49 ? 11.268 52.747 17.483 1.00 25.91 49 ALA D CA 1
ATOM 3182 C C . ALA D 1 49 ? 12.094 53.502 16.445 1.00 26.03 49 ALA D C 1
ATOM 3183 O O . ALA D 1 49 ? 11.636 53.752 15.321 1.00 27.50 49 ALA D O 1
ATOM 3185 N N . LEU D 1 50 ? 13.266 53.943 16.824 1.00 26.77 50 LEU D N 1
ATOM 3186 C CA . LEU D 1 50 ? 14.102 54.718 15.908 1.00 27.62 50 LEU D CA 1
ATOM 3187 C C . LEU D 1 50 ? 15.525 54.307 16.094 1.00 28.25 50 LEU D C 1
ATOM 3188 O O . LEU D 1 50 ? 15.970 54.109 17.211 1.00 27.40 50 LEU D O 1
ATOM 3193 N N . ILE D 1 51 ? 16.214 54.090 14.996 1.00 29.52 51 ILE D N 1
ATOM 3194 C CA . ILE D 1 51 ? 17.648 53.873 15.015 1.00 32.64 51 ILE D CA 1
ATOM 3195 C C . ILE D 1 51 ? 18.414 55.084 14.410 1.00 34.25 51 ILE D C 1
ATOM 3196 O O . ILE D 1 51 ? 18.028 55.578 13.331 1.00 33.18 51 ILE D O 1
ATOM 3201 N N . ILE D 1 52 ? 19.469 55.546 15.100 1.00 35.40 52 ILE D N 1
ATOM 3202 C CA . ILE D 1 52 ? 20.361 56.615 14.595 1.00 38.36 52 ILE D CA 1
ATOM 3203 C C . ILE D 1 52 ? 21.743 56.018 14.384 1.00 40.75 52 ILE D C 1
ATOM 3204 O O . ILE D 1 52 ? 22.343 55.500 15.327 1.00 40.27 52 ILE D O 1
ATOM 3209 N N . ASN D 1 53 ? 22.227 56.056 13.149 1.00 43.96 53 ASN D N 1
ATOM 3210 C CA . ASN D 1 53 ? 23.501 55.431 12.781 1.00 47.30 53 ASN D CA 1
ATOM 3211 C C . ASN D 1 53 ? 24.656 56.426 12.851 1.00 50.91 53 ASN D C 1
ATOM 3212 O O . ASN D 1 53 ? 24.431 57.641 12.786 1.00 52.36 53 ASN D O 1
ATOM 3217 N N . LYS D 1 54 ? 25.884 55.917 12.945 1.00 53.88 54 LYS D N 1
ATOM 3218 C CA . LYS D 1 54 ? 27.067 56.770 13.032 1.00 57.23 54 LYS D CA 1
ATOM 3219 C C . LYS D 1 54 ? 27.173 57.639 11.763 1.00 60.02 54 LYS D C 1
ATOM 3220 O O . LYS D 1 54 ? 27.386 58.848 11.847 1.00 60.55 54 LYS D O 1
ATOM 3222 N N . ASP D 1 55 ? 26.948 57.021 10.603 1.00 61.39 55 ASP D N 1
ATOM 3223 C CA . ASP D 1 55 ? 27.025 57.707 9.297 1.00 64.36 55 ASP D CA 1
ATOM 3224 C C . ASP D 1 55 ? 25.920 58.770 9.024 1.00 63.78 55 ASP D C 1
ATOM 3225 O O . ASP D 1 55 ? 25.845 59.352 7.923 1.00 64.20 55 ASP D O 1
ATOM 3230 N N . LEU D 1 56 ? 25.080 59.014 10.035 1.00 61.83 56 LEU D N 1
ATOM 3231 C CA . LEU D 1 56 ? 24.075 60.090 10.021 1.00 61.15 56 LEU D CA 1
ATOM 3232 C C . LEU D 1 56 ? 22.800 59.606 9.305 1.00 59.29 56 LEU D C 1
ATOM 3233 O O . LEU D 1 56 ? 21.842 60.364 9.137 1.00 59.38 56 LEU D O 1
ATOM 3235 N N . SER D 1 57 ? 22.789 58.335 8.886 1.00 57.34 57 SER D N 1
ATOM 3236 C CA . SER D 1 57 ? 21.570 57.741 8.374 1.00 54.83 57 SER D CA 1
ATOM 3237 C C . SER D 1 57 ? 20.661 57.419 9.576 1.00 51.44 57 SER D C 1
ATOM 3238 O O . SER D 1 57 ? 21.106 57.395 10.745 1.00 50.90 57 SER D O 1
ATOM 3241 N N . ALA D 1 58 ? 19.381 57.208 9.305 1.00 48.00 58 ALA D N 1
ATOM 3242 C CA . ALA D 1 58 ? 18.439 56.861 10.363 1.00 44.31 58 ALA D CA 1
ATOM 3243 C C . ALA D 1 58 ? 17.349 55.994 9.799 1.00 41.98 58 ALA D C 1
ATOM 3244 O O . ALA D 1 58 ? 17.145 55.944 8.578 1.00 41.38 58 ALA D O 1
ATOM 3246 N N . ARG D 1 59 ? 16.627 55.325 10.689 1.00 38.76 59 ARG D N 1
ATOM 3247 C CA . ARG D 1 59 ? 15.513 54.492 10.256 1.00 37.10 59 ARG D CA 1
ATOM 3248 C C . ARG D 1 59 ? 14.460 54.448 11.345 1.00 33.91 59 ARG D C 1
ATOM 3249 O O . ARG D 1 59 ? 14.774 54.264 12.503 1.00 34.31 59 ARG D O 1
ATOM 3257 N N . ILE D 1 60 ? 13.207 54.647 10.978 1.00 32.00 60 ILE D N 1
ATOM 3258 C CA . ILE D 1 60 ? 12.111 54.692 11.964 1.00 29.74 60 ILE D CA 1
ATOM 3259 C C . ILE D 1 60 ? 11.131 53.580 11.676 1.00 28.90 60 ILE D C 1
ATOM 3260 O O . ILE D 1 60 ? 11.056 53.095 10.545 1.00 29.99 60 ILE D O 1
ATOM 3265 N N . SER D 1 61 ? 10.381 53.179 12.709 1.00 28.60 61 SER D N 1
ATOM 3266 C CA . SER D 1 61 ? 9.412 52.083 12.611 1.00 27.44 61 SER D CA 1
ATOM 3267 C C . SER D 1 61 ? 8.177 52.358 13.413 1.00 27.86 61 SER D C 1
ATOM 3268 O O . SER D 1 61 ? 8.246 52.953 14.442 1.00 28.39 61 SER D O 1
ATOM 3271 N N . THR D 1 62 ? 7.024 51.932 12.922 1.00 28.13 62 THR D N 1
ATOM 3272 C CA . THR D 1 62 ? 5.785 52.067 13.638 1.00 27.28 62 THR D CA 1
ATOM 3273 C C . THR D 1 62 ? 4.814 51.074 13.034 1.00 27.75 62 THR D C 1
ATOM 3274 O O . THR D 1 62 ? 5.123 50.491 11.999 1.00 26.77 62 THR D O 1
ATOM 3278 N N . ASP D 1 63 ? 3.663 50.845 13.671 1.00 28.41 63 ASP D N 1
ATOM 3279 C CA . ASP D 1 63 ? 2.716 49.904 13.105 1.00 30.12 63 ASP D CA 1
ATOM 3280 C C . ASP D 1 63 ? 1.673 50.511 12.168 1.00 31.85 63 ASP D C 1
ATOM 3281 O O . ASP D 1 63 ? 1.626 51.727 11.948 1.00 33.15 63 ASP D O 1
ATOM 3286 N N . GLY D 1 64 ? 0.840 49.645 11.604 1.00 32.87 64 GLY D N 1
ATOM 3287 C CA . GLY D 1 64 ? -0.206 50.038 10.665 1.00 35.30 64 GLY D CA 1
ATOM 3288 C C . GLY D 1 64 ? -0.999 51.298 10.941 1.00 36.99 64 GLY D C 1
ATOM 3289 O O . GLY D 1 64 ? -1.194 52.089 10.037 1.00 36.66 64 GLY D O 1
ATOM 3290 N N . ARG D 1 65 ? -1.436 51.504 12.184 1.00 39.67 65 ARG D N 1
ATOM 3291 C CA . ARG D 1 65 ? -2.260 52.684 12.538 1.00 40.46 65 ARG D CA 1
ATOM 3292 C C . ARG D 1 65 ? -1.564 53.992 12.199 1.00 38.25 65 ARG D C 1
ATOM 3293 O O . ARG D 1 65 ? -2.219 54.956 11.894 1.00 38.16 65 ARG D O 1
ATOM 3301 N N . TYR D 1 66 ? -0.234 54.021 12.265 1.00 36.91 66 TYR D N 1
ATOM 3302 C CA . TYR D 1 66 ? 0.531 55.275 12.123 1.00 35.82 66 TYR D CA 1
ATOM 3303 C C . TYR D 1 66 ? 1.381 55.375 10.880 1.00 35.97 66 TYR D C 1
ATOM 3304 O O . TYR D 1 66 ? 2.161 56.323 10.748 1.00 36.10 66 TYR D O 1
ATOM 3313 N N . ILE D 1 67 ? 1.239 54.443 9.945 1.00 36.77 67 ILE D N 1
ATOM 3314 C CA . ILE D 1 67 ? 2.223 54.372 8.854 1.00 37.29 67 ILE D CA 1
ATOM 3315 C C . ILE D 1 67 ? 2.055 55.521 7.851 1.00 38.21 67 ILE D C 1
ATOM 3316 O O . ILE D 1 67 ? 3.035 56.106 7.393 1.00 38.12 67 ILE D O 1
ATOM 3321 N N . THR D 1 68 ? 0.830 55.906 7.559 1.00 39.83 68 THR D N 1
ATOM 3322 C CA . THR D 1 68 ? 0.630 57.021 6.646 1.00 41.52 68 THR D CA 1
ATOM 3323 C C . THR D 1 68 ? 1.120 58.297 7.333 1.00 40.77 68 THR D C 1
ATOM 3324 O O . THR D 1 68 ? 1.908 59.065 6.754 1.00 39.25 68 THR D O 1
ATOM 3328 N N . GLN D 1 69 ? 0.678 58.464 8.582 1.00 40.10 69 GLN D N 1
ATOM 3329 C CA . GLN D 1 69 ? 1.091 59.566 9.446 1.00 40.42 69 GLN D CA 1
ATOM 3330 C C . GLN D 1 69 ? 2.585 59.751 9.580 1.00 40.33 69 GLN D C 1
ATOM 3331 O O . GLN D 1 69 ? 3.069 60.891 9.540 1.00 42.85 69 GLN D O 1
ATOM 3337 N N . ILE D 1 70 ? 3.342 58.681 9.774 1.00 39.60 70 ILE D N 1
ATOM 3338 C CA . ILE D 1 70 ? 4.765 58.880 10.022 1.00 39.73 70 ILE D CA 1
ATOM 3339 C C . ILE D 1 70 ? 5.461 59.395 8.745 1.00 42.13 70 ILE D C 1
ATOM 3340 O O . ILE D 1 70 ? 6.499 60.061 8.809 1.00 42.00 70 ILE D O 1
ATOM 3345 N N . ALA D 1 71 ? 4.879 59.102 7.580 1.00 43.65 71 ALA D N 1
ATOM 3346 C CA . ALA D 1 71 ? 5.438 59.630 6.362 1.00 46.57 71 ALA D CA 1
ATOM 3347 C C . ALA D 1 71 ? 5.024 61.101 6.172 1.00 48.19 71 ALA D C 1
ATOM 3348 O O . ALA D 1 71 ? 5.727 61.830 5.488 1.00 51.25 71 ALA D O 1
ATOM 3350 N N . GLU D 1 72 ? 3.933 61.552 6.792 1.00 47.88 72 GLU D N 1
ATOM 3351 C CA . GLU D 1 72 ? 3.576 62.988 6.737 1.00 50.49 72 GLU D CA 1
ATOM 3352 C C . GLU D 1 72 ? 4.405 63.787 7.775 1.00 51.03 72 GLU D C 1
ATOM 3353 O O . GLU D 1 72 ? 5.037 64.797 7.420 1.00 54.16 72 GLU D O 1
ATOM 3355 N N . GLN D 1 73 ? 4.438 63.307 9.026 1.00 49.07 73 GLN D N 1
ATOM 3356 C CA . GLN D 1 73 ? 5.181 63.952 10.115 1.00 49.17 73 GLN D CA 1
ATOM 3357 C C . GLN D 1 73 ? 6.673 63.823 10.070 1.00 49.19 73 GLN D C 1
ATOM 3358 O O . GLN D 1 73 ? 7.369 64.669 10.648 1.00 51.10 73 GLN D O 1
ATOM 3364 N N . VAL D 1 74 ? 7.176 62.737 9.493 1.00 47.62 74 VAL D N 1
ATOM 3365 C CA . VAL D 1 74 ? 8.611 62.570 9.389 1.00 48.20 74 VAL D CA 1
ATOM 3366 C C . VAL D 1 74 ? 9.019 62.163 7.966 1.00 49.57 74 VAL D C 1
ATOM 3367 O O . VAL D 1 74 ? 9.407 61.030 7.680 1.00 48.74 74 VAL D O 1
ATOM 3371 N N . PRO D 1 75 ? 8.943 63.136 7.057 1.00 51.18 75 PRO D N 1
ATOM 3372 C CA . PRO D 1 75 ? 9.221 62.882 5.637 1.00 51.14 75 PRO D CA 1
ATOM 3373 C C . PRO D 1 75 ? 10.666 62.524 5.302 1.00 50.89 75 PRO D C 1
ATOM 3374 O O . PRO D 1 75 ? 10.916 62.014 4.211 1.00 51.69 75 PRO D O 1
ATOM 3378 N N . ASP D 1 76 ? 11.601 62.795 6.211 1.00 49.98 76 ASP D N 1
ATOM 3379 C CA . ASP D 1 76 ? 13.022 62.684 5.898 1.00 50.65 76 ASP D CA 1
ATOM 3380 C C . ASP D 1 76 ? 13.717 61.401 6.397 1.00 48.71 76 ASP D C 1
ATOM 3381 O O . ASP D 1 76 ? 14.940 61.258 6.229 1.00 48.94 76 ASP D O 1
ATOM 3386 N N . ILE D 1 77 ? 12.958 60.472 7.009 1.00 45.88 77 ILE D N 1
ATOM 3387 C CA . ILE D 1 77 ? 13.527 59.179 7.496 1.00 43.40 77 ILE D CA 1
ATOM 3388 C C . ILE D 1 77 ? 12.748 57.989 6.943 1.00 41.91 77 ILE D C 1
ATOM 3389 O O . ILE D 1 77 ? 11.558 57.880 7.171 1.00 41.48 77 ILE D O 1
ATOM 3394 N N . GLU D 1 78 ? 13.442 57.090 6.257 1.00 42.08 78 GLU D N 1
ATOM 3395 C CA . GLU D 1 78 ? 12.880 55.831 5.775 1.00 41.32 78 GLU D CA 1
ATOM 3396 C C . GLU D 1 78 ? 12.154 55.078 6.912 1.00 38.07 78 GLU D C 1
ATOM 3397 O O . GLU D 1 78 ? 12.691 54.988 8.024 1.00 35.83 78 GLU D O 1
ATOM 3403 N N . SER D 1 79 ? 10.953 54.565 6.625 1.00 36.21 79 SER D N 1
ATOM 3404 C CA . SER D 1 79 ? 10.104 53.899 7.615 1.00 35.62 79 SER D CA 1
ATOM 3405 C C . SER D 1 79 ? 9.959 52.388 7.342 1.00 33.73 79 SER D C 1
ATOM 3406 O O . SER D 1 79 ? 10.060 51.938 6.198 1.00 33.95 79 SER D O 1
ATOM 3409 N N . LEU D 1 80 ? 9.752 51.631 8.415 1.00 31.90 80 LEU D N 1
ATOM 3410 C CA . LEU D 1 80 ? 9.455 50.190 8.352 1.00 30.49 80 LEU D CA 1
ATOM 3411 C C . LEU D 1 80 ? 8.157 49.958 9.117 1.00 30.13 80 LEU D C 1
ATOM 3412 O O . LEU D 1 80 ? 8.047 50.304 10.270 1.00 27.35 80 LEU D O 1
ATOM 3425 N N . ALA D 1 82 ? 5.911 47.763 11.178 1.00 31.70 82 ALA D N 1
ATOM 3426 C CA . ALA D 1 82 ? 6.041 46.547 11.947 1.00 32.44 82 ALA D CA 1
ATOM 3427 C C . ALA D 1 82 ? 5.164 46.677 13.200 1.00 32.92 82 ALA D C 1
ATOM 3428 O O . ALA D 1 82 ? 5.021 47.801 13.791 1.00 31.94 82 ALA D O 1
ATOM 3430 N N . ARG D 1 83 ? 4.602 45.558 13.616 1.00 33.95 83 ARG D N 1
ATOM 3431 C CA . ARG D 1 83 ? 3.876 45.478 14.902 1.00 35.59 83 ARG D CA 1
ATOM 3432 C C . ARG D 1 83 ? 4.813 45.669 16.110 1.00 35.06 83 ARG D C 1
ATOM 3433 O O . ARG D 1 83 ? 4.517 46.501 16.978 1.00 35.47 83 ARG D O 1
ATOM 3435 N N . ASN D 1 84 ? 5.948 44.946 16.157 1.00 33.80 84 ASN D N 1
ATOM 3436 C CA . ASN D 1 84 ? 6.954 45.127 17.220 1.00 33.66 84 ASN D CA 1
ATOM 3437 C C . ASN D 1 84 ? 8.182 45.891 16.713 1.00 30.66 84 ASN D C 1
ATOM 3438 O O . ASN D 1 84 ? 9.098 45.290 16.132 1.00 29.50 84 ASN D O 1
ATOM 3443 N N . CYS D 1 85 ? 8.215 47.201 16.954 1.00 29.03 85 CYS D N 1
ATOM 3444 C CA . CYS D 1 85 ? 9.064 48.122 16.173 1.00 28.66 85 CYS D CA 1
ATOM 3445 C C . CYS D 1 85 ? 10.539 47.988 16.431 1.00 26.14 85 CYS D C 1
ATOM 3446 O O . CYS D 1 85 ? 11.306 47.965 15.501 1.00 26.64 85 CYS D O 1
ATOM 3449 N N . ALA D 1 86 ? 10.945 47.921 17.681 1.00 25.38 86 ALA D N 1
ATOM 3450 C CA . ALA D 1 86 ? 12.371 47.832 18.016 1.00 25.02 86 ALA D CA 1
ATOM 3451 C C . ALA D 1 86 ? 13.023 46.509 17.574 1.00 24.16 86 ALA D C 1
ATOM 3452 O O . ALA D 1 86 ? 14.093 46.528 16.954 1.00 25.87 86 ALA D O 1
ATOM 3454 N N . PRO D 1 87 ? 12.414 45.353 17.896 1.00 24.05 87 PRO D N 1
ATOM 3455 C CA . PRO D 1 87 ? 13.015 44.108 17.416 1.00 23.90 87 PRO D CA 1
ATOM 3456 C C . PRO D 1 87 ? 13.022 44.025 15.900 1.00 24.32 87 PRO D C 1
ATOM 3457 O O . PRO D 1 87 ? 13.957 43.473 15.322 1.00 24.78 87 PRO D O 1
ATOM 3461 N N . ALA D 1 88 ? 12.021 44.589 15.250 1.00 23.08 88 ALA D N 1
ATOM 3462 C CA . ALA D 1 88 ? 11.968 44.543 13.777 1.00 24.04 88 ALA D CA 1
ATOM 3463 C C . ALA D 1 88 ? 13.115 45.368 13.182 1.00 25.07 88 ALA D C 1
ATOM 3464 O O . ALA D 1 88 ? 13.814 44.888 12.249 1.00 26.93 88 ALA D O 1
ATOM 3466 N N . LEU D 1 89 ? 13.409 46.533 13.769 1.00 25.40 89 LEU D N 1
ATOM 3467 C CA . LEU D 1 89 ? 14.555 47.321 13.326 1.00 26.30 89 LEU D CA 1
ATOM 3468 C C . LEU D 1 89 ? 15.843 46.633 13.616 1.00 28.82 89 LEU D C 1
ATOM 3469 O O . LEU D 1 89 ? 16.764 46.713 12.831 1.00 30.02 89 LEU D O 1
ATOM 3474 N N . LEU D 1 90 ? 15.950 46.052 14.809 1.00 29.90 90 LEU D N 1
ATOM 3475 C CA . LEU D 1 90 ? 17.177 45.474 15.248 1.00 31.40 90 LEU D CA 1
ATOM 3476 C C . LEU D 1 90 ? 17.452 44.197 14.439 1.00 32.98 90 LEU D C 1
ATOM 3477 O O . LEU D 1 90 ? 18.592 43.935 14.066 1.00 33.83 90 LEU D O 1
ATOM 3482 N N . SER D 1 91 ? 16.418 43.415 14.135 1.00 37.99 91 SER D N 1
ATOM 3483 C CA . SER D 1 91 ? 16.614 42.183 13.344 1.00 38.32 91 SER D CA 1
ATOM 3484 C C . SER D 1 91 ? 17.185 42.481 11.965 1.00 39.65 91 SER D C 1
ATOM 3485 O O . SER D 1 91 ? 17.827 41.640 11.376 1.00 39.51 91 SER D O 1
ATOM 3488 N N . ASP D 1 92 ? 16.941 43.665 11.429 1.00 42.24 92 ASP D N 1
ATOM 3489 C CA . ASP D 1 92 ? 17.474 43.970 10.098 1.00 45.55 92 ASP D CA 1
ATOM 3490 C C . ASP D 1 92 ? 18.956 44.312 10.048 1.00 47.14 92 ASP D C 1
ATOM 3491 O O . ASP D 1 92 ? 19.538 44.256 8.985 1.00 49.83 92 ASP D O 1
ATOM 3496 N N . ILE D 1 93 ? 19.563 44.642 11.184 1.00 47.50 93 ILE D N 1
ATOM 3497 C CA . ILE D 1 93 ? 20.947 45.079 11.213 1.00 49.55 93 ILE D CA 1
ATOM 3498 C C . ILE D 1 93 ? 21.955 43.946 10.954 1.00 49.92 93 ILE D C 1
ATOM 3499 O O . ILE D 1 93 ? 22.046 43.024 11.732 1.00 48.55 93 ILE D O 1
ATOM 3504 N N . ASN D 1 94 ? 22.727 44.048 9.869 1.00 53.39 94 ASN D N 1
ATOM 3505 C CA . ASN D 1 94 ? 23.791 43.081 9.572 1.00 55.27 94 ASN D CA 1
ATOM 3506 C C . ASN D 1 94 ? 25.105 43.457 10.292 1.00 55.83 94 ASN D C 1
ATOM 3507 O O . ASN D 1 94 ? 25.758 44.422 9.892 1.00 59.44 94 ASN D O 1
ATOM 3512 N N . GLY D 1 95 ? 25.510 42.700 11.316 1.00 53.08 95 GLY D N 1
ATOM 3513 C CA . GLY D 1 95 ? 26.773 42.964 12.048 1.00 53.08 95 GLY D CA 1
ATOM 3514 C C . GLY D 1 95 ? 28.068 42.769 11.230 1.00 57.02 95 GLY D C 1
ATOM 3515 O O . GLY D 1 95 ? 27.999 42.400 10.058 1.00 59.04 95 GLY D O 1
ATOM 3516 N N . PRO D 1 96 ? 29.258 43.000 11.846 1.00 57.44 96 PRO D N 1
ATOM 3517 C CA . PRO D 1 96 ? 29.458 43.353 13.269 1.00 54.34 96 PRO D CA 1
ATOM 3518 C C . PRO D 1 96 ? 29.036 44.780 13.563 1.00 53.44 96 PRO D C 1
ATOM 3519 O O . PRO D 1 96 ? 29.323 45.679 12.766 1.00 58.37 96 PRO D O 1
ATOM 3523 N N . LYS D 1 97 ? 28.369 44.985 14.692 1.00 48.70 97 LYS D N 1
ATOM 3524 C CA . LYS D 1 97 ? 27.898 46.292 15.044 1.00 48.61 97 LYS D CA 1
ATOM 3525 C C . LYS D 1 97 ? 27.716 46.382 16.564 1.00 45.10 97 LYS D C 1
ATOM 3526 O O . LYS D 1 97 ? 27.353 45.410 17.230 1.00 41.95 97 LYS D O 1
ATOM 3532 N N . ARG D 1 98 ? 27.972 47.551 17.117 1.00 41.39 98 ARG D N 1
ATOM 3533 C CA . ARG D 1 98 ? 27.716 47.794 18.498 1.00 39.21 98 ARG D CA 1
ATOM 3534 C C . ARG D 1 98 ? 26.501 48.736 18.528 1.00 37.27 98 ARG D C 1
ATOM 3535 O O . ARG D 1 98 ? 26.584 49.895 18.080 1.00 36.21 98 ARG D O 1
ATOM 3543 N N . VAL D 1 99 ? 25.358 48.213 18.992 1.00 33.82 99 VAL D N 1
ATOM 3544 C CA . VAL D 1 99 ? 24.116 48.989 19.091 1.00 31.47 99 VAL D CA 1
ATOM 3545 C C . VAL D 1 99 ? 23.762 49.344 20.526 1.00 30.66 99 VAL D C 1
ATOM 3546 O O . VAL D 1 99 ? 23.601 48.495 21.358 1.00 30.12 99 VAL D O 1
ATOM 3550 N N . GLY D 1 100 ? 23.617 50.620 20.812 1.00 30.82 100 GLY D N 1
ATOM 3551 C CA . GLY D 1 100 ? 23.208 51.051 22.104 1.00 30.02 100 GLY D CA 1
ATOM 3552 C C . GLY D 1 100 ? 21.692 51.097 22.249 1.00 29.68 100 GLY D C 1
ATOM 3553 O O . GLY D 1 100 ? 20.937 51.197 21.266 1.00 30.30 100 GLY D O 1
ATOM 3554 N N . PHE D 1 101 ? 21.255 51.021 23.494 1.00 28.83 101 PHE D N 1
ATOM 3555 C CA . PHE D 1 101 ? 19.864 51.016 23.863 1.00 28.79 101 PHE D CA 1
ATOM 3556 C C . PHE D 1 101 ? 19.747 51.825 25.144 1.00 30.42 101 PHE D C 1
ATOM 3557 O O . PHE D 1 101 ? 20.757 51.998 25.904 1.00 29.89 101 PHE D O 1
ATOM 3565 N N . GLU D 1 102 ? 18.549 52.368 25.371 1.00 31.63 102 GLU D N 1
ATOM 3566 C CA . GLU D 1 102 ? 18.318 53.216 26.548 1.00 33.49 102 GLU D CA 1
ATOM 3567 C C . GLU D 1 102 ? 18.083 52.390 27.820 1.00 32.17 102 GLU D C 1
ATOM 3568 O O . GLU D 1 102 ? 16.923 52.125 28.171 1.00 32.03 102 GLU D O 1
ATOM 3574 N N . ALA D 1 103 ? 19.170 52.024 28.501 1.00 31.64 103 ALA D N 1
ATOM 3575 C CA . ALA D 1 103 ? 19.109 51.153 29.663 1.00 32.05 103 ALA D CA 1
ATOM 3576 C C . ALA D 1 103 ? 18.248 51.713 30.810 1.00 32.89 103 ALA D C 1
ATOM 3577 O O . ALA D 1 103 ? 17.670 50.929 31.564 1.00 32.89 103 ALA D O 1
ATOM 3579 N N . ASP D 1 104 ? 18.127 53.039 30.951 1.00 33.79 104 ASP D N 1
ATOM 3580 C CA . ASP D 1 104 ? 17.265 53.574 32.030 1.00 34.87 104 ASP D CA 1
ATOM 3581 C C . ASP D 1 104 ? 15.781 53.543 31.666 1.00 34.41 104 ASP D C 1
ATOM 3582 O O . ASP D 1 104 ? 14.941 53.711 32.532 1.00 33.50 104 ASP D O 1
ATOM 3587 N N . TYR D 1 105 ? 15.455 53.377 30.381 1.00 33.56 105 TYR D N 1
ATOM 3588 C CA . TYR D 1 105 ? 14.056 53.427 29.966 1.00 34.40 105 TYR D CA 1
ATOM 3589 C C . TYR D 1 105 ? 13.460 52.096 29.488 1.00 33.82 105 TYR D C 1
ATOM 3590 O O . TYR D 1 105 ? 12.255 51.979 29.428 1.00 35.84 105 TYR D O 1
ATOM 3599 N N . LEU D 1 106 ? 14.286 51.105 29.136 1.00 31.34 106 LEU D N 1
ATOM 3600 C CA . LEU D 1 106 ? 13.802 49.888 28.473 1.00 29.12 106 LEU D CA 1
ATOM 3601 C C . LEU D 1 106 ? 13.580 48.829 29.527 1.00 26.82 106 LEU D C 1
ATOM 3602 O O . LEU D 1 106 ? 14.461 48.563 30.307 1.00 24.84 106 LEU D O 1
ATOM 3607 N N . SER D 1 107 ? 12.414 48.197 29.540 1.00 24.93 107 SER D N 1
ATOM 3608 C CA . SER D 1 107 ? 12.116 47.249 30.573 1.00 24.22 107 SER D CA 1
ATOM 3609 C C . SER D 1 107 ? 12.967 45.972 30.385 1.00 23.85 107 SER D C 1
ATOM 3610 O O . SER D 1 107 ? 13.526 45.739 29.308 1.00 22.36 107 SER D O 1
ATOM 3613 N N . VAL D 1 108 ? 13.078 45.171 31.450 1.00 22.73 108 VAL D N 1
ATOM 3614 C CA . VAL D 1 108 ? 13.724 43.891 31.373 1.00 22.74 108 VAL D CA 1
ATOM 3615 C C . VAL D 1 108 ? 13.079 43.024 30.272 1.00 24.22 108 VAL D C 1
ATOM 3616 O O . VAL D 1 108 ? 13.792 42.443 29.496 1.00 23.13 108 VAL D O 1
ATOM 3620 N N . SER D 1 109 ? 11.748 42.921 30.245 1.00 25.12 109 SER D N 1
ATOM 3621 C CA . SER D 1 109 ? 11.058 42.069 29.242 1.00 27.48 109 SER D CA 1
ATOM 3622 C C . SER D 1 109 ? 11.361 42.546 27.788 1.00 26.64 109 SER D C 1
ATOM 3623 O O . SER D 1 109 ? 11.743 41.773 26.951 1.00 27.31 109 SER D O 1
ATOM 3626 N N . GLN D 1 110 ? 11.191 43.817 27.526 1.00 26.90 110 GLN D N 1
ATOM 3627 C CA . GLN D 1 110 ? 11.563 44.411 26.248 1.00 27.40 110 GLN D CA 1
ATOM 3628 C C . GLN D 1 110 ? 13.015 44.141 25.858 1.00 25.89 110 GLN D C 1
ATOM 3629 O O . GLN D 1 110 ? 13.317 43.892 24.716 1.00 24.67 110 GLN D O 1
ATOM 3635 N N . CYS D 1 111 ? 13.922 44.189 26.823 1.00 25.86 111 CYS D N 1
ATOM 3636 C CA . CYS D 1 111 ? 15.297 43.959 26.543 1.00 26.37 111 CYS D CA 1
ATOM 3637 C C . CYS D 1 111 ? 15.534 42.523 26.147 1.00 25.67 111 CYS D C 1
ATOM 3638 O O . CYS D 1 111 ? 16.330 42.262 25.230 1.00 25.74 111 CYS D O 1
ATOM 3641 N N . GLU D 1 112 ? 14.852 41.580 26.795 1.00 25.63 112 GLU D N 1
ATOM 3642 C CA . GLU D 1 112 ? 14.924 40.206 26.313 1.00 25.85 112 GLU D CA 1
ATOM 3643 C C . GLU D 1 112 ? 14.406 40.096 24.893 1.00 23.89 112 GLU D C 1
ATOM 3644 O O . GLU D 1 112 ? 15.025 39.387 24.108 1.00 21.97 112 GLU D O 1
ATOM 3650 N N . GLU D 1 113 ? 13.352 40.831 24.533 1.00 23.81 113 GLU D N 1
ATOM 3651 C CA . GLU D 1 113 ? 12.795 40.695 23.193 1.00 23.73 113 GLU D CA 1
ATOM 3652 C C . GLU D 1 113 ? 13.834 41.177 22.196 1.00 22.98 113 GLU D C 1
ATOM 3653 O O . GLU D 1 113 ? 14.042 40.555 21.146 1.00 23.92 113 GLU D O 1
ATOM 3655 N N . LEU D 1 114 ? 14.579 42.239 22.543 1.00 23.87 114 LEU D N 1
ATOM 3656 C CA . LEU D 1 114 ? 15.665 42.709 21.691 1.00 22.61 114 LEU D CA 1
ATOM 3657 C C . LEU D 1 114 ? 16.776 41.694 21.606 1.00 22.76 114 LEU D C 1
ATOM 3658 O O . LEU D 1 114 ? 17.284 41.427 20.530 1.00 23.00 114 LEU D O 1
ATOM 3663 N N . ARG D 1 115 ? 17.150 41.081 22.715 1.00 22.55 115 ARG D N 1
ATOM 3664 C CA . ARG D 1 115 ? 18.221 40.085 22.644 1.00 23.70 115 ARG D CA 1
ATOM 3665 C C . ARG D 1 115 ? 17.877 38.895 21.773 1.00 22.85 115 ARG D C 1
ATOM 3666 O O . ARG D 1 115 ? 18.739 38.351 21.136 1.00 24.90 115 ARG D O 1
ATOM 3674 N N . LYS D 1 116 ? 16.634 38.471 21.785 1.00 23.62 116 LYS D N 1
ATOM 3675 C CA . LYS D 1 116 ? 16.173 37.370 20.949 1.00 25.05 116 LYS D CA 1
ATOM 3676 C C . LYS D 1 116 ? 16.289 37.666 19.415 1.00 25.02 116 LYS D C 1
ATOM 3677 O O . LYS D 1 116 ? 16.587 36.774 18.624 1.00 26.07 116 LYS D O 1
ATOM 3683 N N . SER D 1 117 ? 16.096 38.914 19.046 1.00 25.17 117 SER D N 1
ATOM 3684 C CA . SER D 1 117 ? 16.094 39.345 17.656 1.00 26.42 117 SER D CA 1
ATOM 3685 C C . SER D 1 117 ? 17.443 39.725 17.065 1.00 26.94 117 SER D C 1
ATOM 3686 O O . SER D 1 117 ? 17.585 39.809 15.844 1.00 28.72 117 SER D O 1
ATOM 3689 N N . ALA D 1 118 ? 18.387 40.064 17.915 1.00 27.20 118 ALA D N 1
ATOM 3690 C CA . ALA D 1 118 ? 19.694 40.543 17.497 1.00 28.48 118 ALA D CA 1
ATOM 3691 C C . ALA D 1 118 ? 20.604 39.468 16.822 1.00 30.00 118 ALA D C 1
ATOM 3692 O O . ALA D 1 118 ? 20.846 38.432 17.433 1.00 29.99 118 ALA D O 1
ATOM 3694 N N . GLY D 1 119 ? 21.145 39.753 15.627 1.00 32.79 119 GLY D N 1
ATOM 3695 C CA . GLY D 1 119 ? 22.124 38.845 14.941 1.00 35.29 119 GLY D CA 1
ATOM 3696 C C . GLY D 1 119 ? 23.418 38.549 15.745 1.00 37.08 119 GLY D C 1
ATOM 3697 O O . GLY D 1 119 ? 23.808 39.300 16.618 1.00 35.79 119 GLY D O 1
ATOM 3698 N N . SER D 1 120 ? 24.085 37.440 15.438 1.00 40.70 120 SER D N 1
ATOM 3699 C CA . SER D 1 120 ? 25.269 36.973 16.219 1.00 42.78 120 SER D CA 1
ATOM 3700 C C . SER D 1 120 ? 26.417 38.008 16.363 1.00 44.16 120 SER D C 1
ATOM 3701 O O . SER D 1 120 ? 27.033 38.103 17.448 1.00 44.93 120 SER D O 1
ATOM 3704 N N . ASP D 1 121 ? 26.688 38.812 15.328 1.00 44.31 121 ASP D N 1
ATOM 3705 C CA . ASP D 1 121 ? 27.720 39.855 15.473 1.00 46.02 121 ASP D CA 1
ATOM 3706 C C . ASP D 1 121 ? 27.222 41.237 16.022 1.00 45.52 121 ASP D C 1
ATOM 3707 O O . ASP D 1 121 ? 27.981 42.228 16.051 1.00 46.46 121 ASP D O 1
ATOM 3709 N N . VAL D 1 122 ? 25.963 41.312 16.456 1.00 43.49 122 VAL D N 1
ATOM 3710 C CA . VAL D 1 122 ? 25.383 42.576 16.924 1.00 42.90 122 VAL D CA 1
ATOM 3711 C C . VAL D 1 122 ? 25.385 42.590 18.461 1.00 42.81 122 VAL D C 1
ATOM 3712 O O . VAL D 1 122 ? 24.708 41.792 19.062 1.00 41.92 122 VAL D O 1
ATOM 3716 N N . GLU D 1 123 ? 26.217 43.430 19.083 1.00 43.55 123 GLU D N 1
ATOM 3717 C CA . GLU D 1 123 ? 26.302 43.498 20.538 1.00 44.19 123 GLU D CA 1
ATOM 3718 C C . GLU D 1 123 ? 25.485 44.696 21.035 1.00 42.35 123 GLU D C 1
ATOM 3719 O O . GLU D 1 123 ? 25.663 45.828 20.559 1.00 43.71 123 GLU D O 1
ATOM 3725 N N . LEU D 1 124 ? 24.618 44.436 22.006 1.00 60.73 124 LEU D N 1
ATOM 3726 C CA . LEU D 1 124 ? 23.762 45.430 22.596 1.00 56.90 124 LEU D CA 1
ATOM 3727 C C . LEU D 1 124 ? 24.489 46.116 23.712 1.00 54.77 124 LEU D C 1
ATOM 3728 O O . LEU D 1 124 ? 24.955 45.467 24.634 1.00 54.88 124 LEU D O 1
ATOM 3733 N N . ILE D 1 125 ? 24.591 47.431 23.625 1.00 52.78 125 ILE D N 1
ATOM 3734 C CA . ILE D 1 125 ? 25.290 48.208 24.632 1.00 53.61 125 ILE D CA 1
ATOM 3735 C C . ILE D 1 125 ? 24.321 49.024 25.485 1.00 53.91 125 ILE D C 1
ATOM 3736 O O . ILE D 1 125 ? 23.556 49.835 24.962 1.00 53.58 125 ILE D O 1
ATOM 3741 N N . PRO D 1 126 ? 24.374 48.849 26.814 1.00 56.11 126 PRO D N 1
ATOM 3742 C CA . PRO D 1 126 ? 23.499 49.647 27.648 1.00 56.44 126 PRO D CA 1
ATOM 3743 C C . PRO D 1 126 ? 23.997 51.071 27.730 1.00 58.00 126 PRO D C 1
ATOM 3744 O O . PRO D 1 126 ? 25.133 51.290 28.141 1.00 59.75 126 PRO D O 1
ATOM 3748 N N . VAL D 1 127 ? 23.156 52.037 27.353 1.00 58.40 127 VAL D N 1
ATOM 3749 C CA . VAL D 1 127 ? 23.540 53.442 27.445 1.00 60.27 127 VAL D CA 1
ATOM 3750 C C . VAL D 1 127 ? 22.628 54.229 28.397 1.00 61.04 127 VAL D C 1
ATOM 3751 O O . VAL D 1 127 ? 21.423 54.148 28.311 1.00 58.15 127 VAL D O 1
ATOM 3755 N N . THR D 1 128 ? 23.230 54.985 29.312 1.00 64.46 128 THR D N 1
ATOM 3756 C CA . THR D 1 128 ? 22.490 55.682 30.352 1.00 66.57 128 THR D CA 1
ATOM 3757 C C . THR D 1 128 ? 22.386 57.142 30.021 1.00 69.78 128 THR D C 1
ATOM 3758 O O . THR D 1 128 ? 23.263 57.715 29.368 1.00 72.48 128 THR D O 1
ATOM 3762 N N . GLY D 1 129 ? 21.343 57.755 30.555 1.00 71.28 129 GLY D N 1
ATOM 3763 C CA . GLY D 1 129 ? 21.109 59.174 30.377 1.00 75.00 129 GLY D CA 1
ATOM 3764 C C . GLY D 1 129 ? 19.847 59.338 29.564 1.00 73.93 129 GLY D C 1
ATOM 3765 O O . GLY D 1 129 ? 19.341 58.370 28.994 1.00 69.88 129 GLY D O 1
ATOM 3766 N N . ALA D 1 130 ? 19.355 60.572 29.554 1.00 77.78 130 ALA D N 1
ATOM 3767 C CA . ALA D 1 130 ? 18.241 61.003 28.748 1.00 78.44 130 ALA D CA 1
ATOM 3768 C C . ALA D 1 130 ? 18.762 61.613 27.435 1.00 81.40 130 ALA D C 1
ATOM 3769 O O . ALA D 1 130 ? 19.856 61.285 26.981 1.00 81.19 130 ALA D O 1
ATOM 3771 N N . ILE D 1 131 ? 17.979 62.514 26.837 1.00 84.72 131 ILE D N 1
ATOM 3772 C CA . ILE D 1 131 ? 18.287 63.068 25.522 1.00 87.64 131 ILE D CA 1
ATOM 3773 C C . ILE D 1 131 ? 17.729 64.496 25.383 1.00 93.18 131 ILE D C 1
ATOM 3774 O O . ILE D 1 131 ? 18.295 65.470 25.909 1.00 98.00 131 ILE D O 1
#

InterPro domains:
  IPR000587 Creatinase, N-terminal [PF01321] (13-137)
  IPR000994 Peptidase M24 [PF00557] (145-348)
  IPR001131 Peptidase M24B, X-Pro dipeptidase/aminopeptidase P, conserved site [PS00491] (295-307)
  IPR001714 Peptidase M24, methionine aminopeptidase [PR00599] (219-235)
  IPR001714 Peptidase M24, methionine aminopeptidase [PR00599] (317-329)
  IPR029149 Creatinase/Aminopeptidase P/Spt16, N-terminal [G3DSA:3.40.350.10] (2-135)
  IPR029149 Creatinase/Aminopeptidase P/Spt16, N-terminal [SSF53092] (2-136)
  IPR036005 Creatinase/aminopeptidase-like [G3DSA:3.90.230.10] (136-365)
  IPR036005 Creatinase/aminopeptidase-like [SSF55920] (94-360)
  IPR050659 Peptidase M24B family [PTHR46112] (6-364)

CATH classification: 3.40.350.10